Protein AF-0000000066112929 (afdb_homodimer)

Nearest PDB structures (foldseek):
  3ndr-assembly1_D  TM=8.402E-01  e=4.846E-14  Mesorhizobium loti
  7e6o-assembly1_C  TM=7.624E-01  e=3.303E-15  Paracoccus denitrificans PD1222
  2nwq-assembly1_A  TM=8.790E-01  e=3.248E-13  Pseudomonas aeruginosa
  3wds-assembly1_B  TM=7.235E-01  e=6.061E-14  Agrobacterium tumefaciens
  6d9y-assembly1_A  TM=7.761E-01  e=2.177E-12  Paraburkholderia phymatum STM815

Solvent-accessible surface area (backbone atoms only — not comparable to full-atom values): 30956 Å² total; per-residue (Å²): 112,67,64,57,51,50,50,49,52,50,49,50,49,51,50,47,54,57,47,51,65,40,62,54,79,68,51,58,79,34,32,33,39,33,32,35,26,51,48,57,58,31,29,51,36,51,48,53,43,42,73,70,45,23,30,31,41,36,22,7,70,42,70,66,30,36,52,56,48,49,73,73,44,58,87,54,45,44,68,45,68,38,46,57,72,35,68,68,34,40,52,51,44,44,51,54,48,49,68,71,40,52,92,59,18,30,30,28,39,35,45,50,46,66,62,40,64,46,56,43,63,52,82,55,53,54,60,63,51,29,48,56,26,27,36,38,41,27,53,12,44,49,42,51,46,58,66,41,42,68,36,20,48,65,38,37,18,29,38,37,40,59,48,24,45,38,33,67,42,36,86,50,26,45,15,38,24,25,18,20,19,24,39,47,28,49,46,52,22,46,25,64,63,36,43,37,48,53,24,45,42,27,38,37,20,36,42,65,46,63,34,81,64,46,32,18,66,63,51,32,52,47,35,50,52,36,59,72,69,40,53,72,65,56,49,58,42,31,28,68,65,32,54,52,51,50,41,50,53,34,57,46,36,50,78,71,24,41,77,67,56,56,56,47,32,50,50,53,47,40,49,68,38,26,71,53,49,61,60,65,41,60,19,46,69,57,15,54,70,46,48,51,58,48,57,71,46,58,66,71,59,50,48,51,57,50,59,72,73,47,83,64,42,63,60,45,110,113,68,64,57,51,50,49,50,53,49,48,50,49,49,49,47,53,56,47,50,64,38,61,54,78,68,50,58,79,34,32,34,40,33,32,35,27,53,48,55,57,32,30,52,37,50,48,53,42,40,74,69,46,24,29,31,42,36,22,8,72,41,70,66,29,35,51,56,47,49,73,72,46,59,89,55,42,44,69,46,68,39,46,56,71,35,69,69,36,40,53,51,44,45,52,55,50,50,67,71,39,53,90,59,20,32,30,26,39,34,44,50,45,64,60,40,64,47,57,42,63,53,81,57,54,55,58,63,51,28,49,57,25,28,35,39,39,27,53,12,43,49,41,52,48,59,67,41,42,69,36,21,47,66,37,37,17,29,38,36,39,58,48,25,45,37,34,67,42,34,85,50,27,46,15,38,25,25,17,20,19,24,39,49,28,48,48,51,22,48,25,62,63,36,43,36,49,55,24,45,42,28,37,36,21,36,40,65,46,64,34,80,65,46,31,16,68,62,51,32,52,46,36,51,50,38,58,71,69,41,53,71,67,56,50,59,42,31,30,69,64,33,54,52,52,49,40,52,54,34,56,46,37,50,77,72,24,41,75,67,56,58,55,47,33,51,50,53,48,40,48,66,40,27,70,52,48,61,58,64,40,61,19,46,69,56,15,53,70,45,48,52,58,47,58,72,47,58,66,70,60,47,49,51,56,49,59,71,73,49,84,64,43,62,59,45,109

Organism: Rattus norvegicus (NCBI:txid10116)

GO terms:
  GO:0005789 endoplasmic reticulum membrane (C, IDA)
  GO:0031090 organelle membrane (C, IDA)
  GO:0004745 all-trans-retinol dehydrogenase (NAD+) activity (F, IDA)
  GO:0042572 retinol metabolic process (P, IDA)
  GO:0042573 retinoic acid metabolic process (P, IDA)
  GO:1904638 response to resveratrol (P, IEP)
  GO:0006702 androgen biosynthetic process (P, IDA)
  GO:1900054 positive regulation of retinoic acid biosynthetic process (P, IMP)

Radius of gyration: 24.98 Å; Cα contacts (8 Å, |Δi|>4): 1270; chains: 2; bounding box: 56×70×67 Å

Sequence (634 aa):
MWLYLLALVGLWNLLRLFRERKVVSHLQDKYVFITGCDSGFGNLLARQLDRRGMRVLAACLTEKGAEQLRSKTSDRLETVILDVTKTESIVAATQWVKERVGNTGLWGLVNNAGISGHLGPNEWMNKQNIASVLDVNLLGMIEVTLSTVPLVRKARGRVVNVASIAGRLSFCGGGYCISKYGVEAFSDSLRRELSYFGVKVAIVEPGFFRTDVTNGVTLSSNFQMLWDQTSSEVREVYGENYLASYLKMLNGLDQRCNKDLSLVTDCMEHALTSCHPRTRYSAGWDAKFFYLPMSYLPTFLVDALFYWTSPKPEKALMWLYLLALVGLWNLLRLFRERKVVSHLQDKYVFITGCDSGFGNLLARQLDRRGMRVLAACLTEKGAEQLRSKTSDRLETVILDVTKTESIVAATQWVKERVGNTGLWGLVNNAGISGHLGPNEWMNKQNIASVLDVNLLGMIEVTLSTVPLVRKARGRVVNVASIAGRLSFCGGGYCISKYGVEAFSDSLRRELSYFGVKVAIVEPGFFRTDVTNGVTLSSNFQMLWDQTSSEVREVYGENYLASYLKMLNGLDQRCNKDLSLVTDCMEHALTSCHPRTRYSAGWDAKFFYLPMSYLPTFLVDALFYWTSPKPEKAL

Structure (mmCIF, N/CA/C/O backbone):
data_AF-0000000066112929-model_v1
#
loop_
_entity.id
_entity.type
_entity.pdbx_description
1 polymer 'Retinol dehydrogenase 16'
#
loop_
_atom_site.group_PDB
_atom_site.id
_atom_site.type_symbol
_atom_site.label_atom_id
_atom_site.label_alt_id
_atom_site.label_comp_id
_atom_site.label_asym_id
_atom_site.label_entity_id
_atom_site.label_seq_id
_atom_site.pdbx_PDB_ins_code
_atom_site.Cartn_x
_atom_site.Cartn_y
_atom_site.Cartn_z
_atom_site.occupancy
_atom_site.B_iso_or_equiv
_atom_site.auth_seq_id
_atom_site.auth_comp_id
_atom_site.auth_asym_id
_atom_site.auth_atom_id
_atom_site.pdbx_PDB_model_num
ATOM 1 N N . MET A 1 1 ? 5.781 -9.094 41.281 1 74 1 MET A N 1
ATOM 2 C CA . MET A 1 1 ? 6.355 -8.773 40 1 74 1 MET A CA 1
ATOM 3 C C . MET A 1 1 ? 5.293 -8.203 39.062 1 74 1 MET A C 1
ATOM 5 O O . MET A 1 1 ? 5.488 -7.141 38.469 1 74 1 MET A O 1
ATOM 9 N N . TRP A 1 2 ? 4.09 -8.688 39.094 1 85.81 2 TRP A N 1
ATOM 10 C CA . TRP A 1 2 ? 3.023 -8.234 38.188 1 85.81 2 TRP A CA 1
ATOM 11 C C . TRP A 1 2 ? 2.453 -6.898 38.656 1 85.81 2 TRP A C 1
ATOM 13 O O . TRP A 1 2 ? 2.045 -6.07 37.844 1 85.81 2 TRP A O 1
ATOM 23 N N . LEU A 1 3 ? 2.518 -6.684 39.969 1 88.06 3 LEU A N 1
ATOM 24 C CA . LEU A 1 3 ? 1.999 -5.434 40.5 1 88.06 3 LEU A CA 1
ATOM 25 C C . LEU A 1 3 ? 2.875 -4.258 40.094 1 88.06 3 LEU A C 1
ATOM 27 O O . LEU A 1 3 ? 2.369 -3.164 39.812 1 88.06 3 LEU A O 1
ATOM 31 N N . TYR A 1 4 ? 4.125 -4.566 40.062 1 89.19 4 TYR A N 1
ATOM 32 C CA . TYR A 1 4 ? 5.051 -3.527 39.625 1 89.19 4 TYR A CA 1
ATOM 33 C C . TYR A 1 4 ? 4.832 -3.186 38.156 1 89.19 4 TYR A C 1
ATOM 35 O O . TYR A 1 4 ? 4.891 -2.016 37.75 1 89.19 4 TYR A O 1
ATOM 43 N N . LEU A 1 5 ? 4.613 -4.195 37.406 1 88.19 5 LEU A N 1
ATOM 44 C CA . LEU A 1 5 ? 4.344 -3.967 35.969 1 88.19 5 LEU A CA 1
ATOM 45 C C . LEU A 1 5 ? 3.055 -3.176 35.781 1 88.19 5 LEU A C 1
ATOM 47 O O . LEU A 1 5 ? 2.994 -2.264 34.969 1 88.19 5 LEU A O 1
ATOM 51 N N . LEU A 1 6 ? 2.123 -3.529 36.531 1 89.38 6 LEU A N 1
ATOM 52 C CA . LEU A 1 6 ? 0.849 -2.822 36.469 1 89.38 6 LEU A CA 1
ATOM 53 C C . LEU A 1 6 ? 1.013 -1.362 36.875 1 89.38 6 LEU A C 1
ATOM 55 O O . LEU A 1 6 ? 0.419 -0.47 36.281 1 89.38 6 LEU A O 1
ATOM 59 N N . ALA A 1 7 ? 1.719 -1.182 37.906 1 89.44 7 ALA A N 1
ATOM 60 C CA . ALA A 1 7 ? 1.983 0.18 38.375 1 89.44 7 ALA A CA 1
ATOM 61 C C . ALA A 1 7 ? 2.744 0.976 37.312 1 89.44 7 ALA A C 1
ATOM 63 O O . ALA A 1 7 ? 2.451 2.15 37.094 1 89.44 7 ALA A O 1
ATOM 64 N N . LEU A 1 8 ? 3.676 0.365 36.75 1 89.75 8 LEU A N 1
ATOM 65 C CA . LEU A 1 8 ? 4.461 1.019 35.719 1 89.75 8 LEU A CA 1
ATOM 66 C C . LEU A 1 8 ? 3.584 1.372 34.5 1 89.75 8 LEU A C 1
ATOM 68 O O . LEU A 1 8 ? 3.705 2.463 33.938 1 89.75 8 LEU A O 1
ATOM 72 N N . VAL A 1 9 ? 2.766 0.5 34.094 1 87.44 9 VAL A N 1
ATOM 73 C CA . VAL A 1 9 ? 1.84 0.748 33 1 87.44 9 VAL A CA 1
ATOM 74 C C . VAL A 1 9 ? 0.884 1.879 33.375 1 87.44 9 VAL A C 1
ATOM 76 O O . VAL A 1 9 ? 0.592 2.75 32.531 1 87.44 9 VAL A O 1
ATOM 79 N N . GLY A 1 10 ? 0.436 1.793 34.531 1 87.75 10 GLY A N 1
ATOM 80 C CA . GLY A 1 10 ? -0.429 2.857 35.031 1 87.75 10 GLY A CA 1
ATOM 81 C C . GLY A 1 10 ? 0.238 4.219 35.031 1 87.75 10 GLY A C 1
ATOM 82 O O . GLY A 1 10 ? -0.351 5.203 34.562 1 87.75 10 GLY A O 1
ATOM 83 N N . LEU A 1 11 ? 1.396 4.258 35.531 1 89.06 11 LEU A N 1
ATOM 84 C CA . LEU A 1 11 ? 2.154 5.504 35.562 1 89.06 11 LEU A CA 1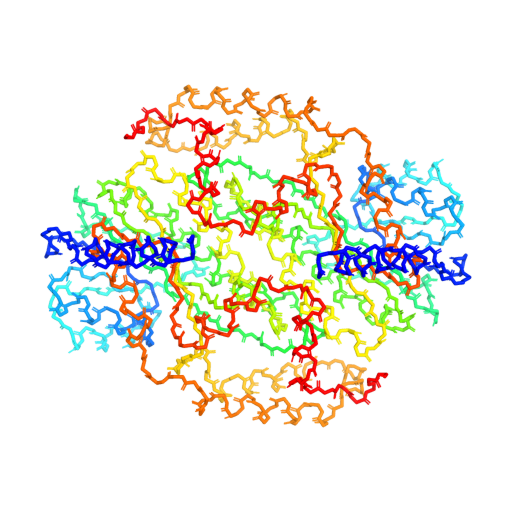
ATOM 85 C C . LEU A 1 11 ? 2.426 5.992 34.125 1 89.06 11 LEU A C 1
ATOM 87 O O . LEU A 1 11 ? 2.346 7.191 33.844 1 89.06 11 LEU A O 1
ATOM 91 N N . TRP A 1 12 ? 2.799 5.117 33.312 1 86.81 12 TRP A N 1
ATOM 92 C CA . TRP A 1 12 ? 3.027 5.457 31.922 1 86.81 12 TRP A CA 1
ATOM 93 C C . TRP A 1 12 ? 1.778 6.074 31.297 1 86.81 12 TRP A C 1
ATOM 95 O O . TRP A 1 12 ? 1.861 7.074 30.594 1 86.81 12 TRP A O 1
ATOM 105 N N . ASN A 1 13 ? 0.728 5.492 31.609 1 86.5 13 ASN A N 1
ATOM 106 C CA . ASN A 1 13 ? -0.529 6 31.062 1 86.5 13 ASN A CA 1
ATOM 107 C C . ASN A 1 13 ? -0.864 7.379 31.641 1 86.5 13 ASN A C 1
ATOM 109 O O . ASN A 1 13 ? -1.392 8.234 30.922 1 86.5 13 ASN A O 1
ATOM 113 N N . LEU A 1 14 ? -0.6 7.496 32.844 1 88 14 LEU A N 1
ATOM 114 C CA . LEU A 1 14 ? -0.843 8.789 33.469 1 88 14 LEU A CA 1
ATOM 115 C C . LEU A 1 14 ? 0.072 9.859 32.875 1 88 14 LEU A C 1
ATOM 117 O O . LEU A 1 14 ? -0.366 10.984 32.625 1 88 14 LEU A O 1
ATOM 121 N N . LEU A 1 15 ? 1.239 9.508 32.719 1 88.75 15 LEU A N 1
ATOM 122 C CA . LEU A 1 15 ? 2.186 10.43 32.094 1 88.75 15 LEU A CA 1
ATOM 123 C C . LEU A 1 15 ? 1.766 10.766 30.672 1 88.75 15 LEU A C 1
ATOM 125 O O . LEU A 1 15 ? 1.847 11.922 30.25 1 88.75 15 LEU A O 1
ATOM 129 N N . ARG A 1 16 ? 1.414 9.812 30.031 1 87.44 16 ARG A N 1
ATOM 130 C CA . ARG A 1 16 ? 0.95 10.016 28.656 1 87.44 16 ARG A CA 1
ATOM 131 C C . ARG A 1 16 ? -0.26 10.938 28.625 1 87.44 16 ARG A C 1
ATOM 133 O O . ARG A 1 16 ? -0.347 11.82 27.766 1 87.44 16 ARG A O 1
ATOM 140 N N . LEU A 1 17 ? -1.107 10.703 29.531 1 86.81 17 LEU A N 1
ATOM 141 C CA . LEU A 1 17 ? -2.305 11.539 29.594 1 86.81 17 LEU A CA 1
ATOM 142 C C . LEU A 1 17 ? -1.943 12.992 29.875 1 86.81 17 LEU A C 1
ATOM 144 O O . LEU A 1 17 ? -2.527 13.906 29.297 1 86.81 17 LEU A O 1
ATOM 148 N N . PHE A 1 18 ? -1.019 13.141 30.703 1 89.12 18 PHE A N 1
ATOM 149 C CA . PHE A 1 18 ? -0.581 14.484 31.047 1 89.12 18 PHE A CA 1
ATOM 150 C C . PHE A 1 18 ? 0.119 15.148 29.875 1 89.12 18 PHE A C 1
ATOM 152 O O . PHE A 1 18 ? -0.15 16.312 29.562 1 89.12 18 PHE A O 1
ATOM 159 N N . ARG A 1 19 ? 0.881 14.422 29.25 1 89.75 19 ARG A N 1
ATOM 160 C CA . ARG A 1 19 ? 1.64 14.945 28.109 1 89.75 19 ARG A CA 1
ATOM 161 C C . ARG A 1 19 ? 0.719 15.273 26.938 1 89.75 19 ARG A C 1
ATOM 163 O O . ARG A 1 19 ? 0.915 16.281 26.266 1 89.75 19 ARG A O 1
ATOM 170 N N . GLU A 1 20 ? -0.176 14.492 26.75 1 90.69 20 GLU A N 1
ATOM 171 C CA . GLU A 1 20 ? -1.065 14.625 25.609 1 90.69 20 GLU A CA 1
ATOM 172 C C . GLU A 1 20 ? -2.035 15.789 25.781 1 90.69 20 GLU A C 1
ATOM 174 O O . GLU A 1 20 ? -2.68 16.234 24.828 1 90.69 20 GLU A O 1
ATOM 179 N N . ARG A 1 21 ? -2.068 16.344 26.984 1 91.25 21 ARG A N 1
ATOM 180 C CA . ARG A 1 21 ? -2.984 17.453 27.266 1 91.25 21 ARG A CA 1
ATOM 181 C C . ARG A 1 21 ? -2.33 18.797 26.969 1 91.25 21 ARG A C 1
ATOM 183 O O . ARG A 1 21 ? -3.014 19.812 26.891 1 91.25 21 ARG A O 1
ATOM 190 N N . LYS A 1 22 ? -1.048 18.781 26.859 1 94.69 22 LYS A N 1
ATOM 191 C CA . LYS A 1 22 ? -0.347 20.031 26.578 1 94.69 22 LYS A CA 1
ATOM 192 C C . LYS A 1 22 ? -0.593 20.484 25.141 1 94.69 22 LYS A C 1
ATOM 194 O O . LYS A 1 22 ? -0.429 19.703 24.203 1 94.69 22 LYS A O 1
ATOM 199 N N . VAL A 1 23 ? -0.984 21.75 24.984 1 96.19 23 VAL A N 1
ATOM 200 C CA . VAL A 1 23 ? -1.355 22.312 23.688 1 96.19 23 VAL A CA 1
ATOM 201 C C . VAL A 1 23 ? -0.318 23.344 23.25 1 96.19 23 VAL A C 1
ATOM 203 O O . VAL A 1 23 ? 0.204 24.094 24.078 1 96.19 23 VAL A O 1
ATOM 206 N N . VAL A 1 24 ? -0.069 23.406 22 1 96 24 VAL A N 1
ATOM 207 C CA . VAL A 1 24 ? 0.886 24.359 21.453 1 96 24 VAL A CA 1
ATOM 208 C C . VAL A 1 24 ? 0.358 25.781 21.641 1 96 24 VAL A C 1
ATOM 210 O O . VAL A 1 24 ? -0.855 26 21.688 1 96 24 VAL A O 1
ATOM 213 N N . SER A 1 25 ? 1.255 26.703 21.75 1 94.69 25 SER A N 1
ATOM 214 C CA . SER A 1 25 ? 0.891 28.094 21.984 1 94.69 25 SER A CA 1
ATOM 215 C C . SER A 1 25 ? 0.524 28.797 20.688 1 94.69 25 SER A C 1
ATOM 217 O O . SER A 1 25 ? 0.86 28.328 19.594 1 94.69 25 SER A O 1
ATOM 219 N N . HIS A 1 26 ? -0.213 29.891 20.75 1 95.5 26 HIS A N 1
ATOM 220 C CA . HIS A 1 26 ? -0.526 30.812 19.672 1 95.5 26 HIS A CA 1
ATOM 221 C C . HIS A 1 26 ? -1.236 30.109 18.516 1 95.5 26 HIS A C 1
ATOM 223 O O . HIS A 1 26 ? -0.836 30.25 17.359 1 95.5 26 HIS A O 1
ATOM 229 N N . LEU A 1 27 ? -2.193 29.328 18.844 1 95.5 27 LEU A N 1
ATOM 230 C CA . LEU A 1 27 ? -2.965 28.578 17.859 1 95.5 27 LEU A CA 1
ATOM 231 C C . LEU A 1 27 ? -3.617 29.531 16.859 1 95.5 27 LEU A C 1
ATOM 233 O O . LEU A 1 27 ? -3.797 29.172 15.688 1 95.5 27 LEU A O 1
ATOM 237 N N . GLN A 1 28 ? -3.914 30.719 17.297 1 95.19 28 GLN A N 1
ATOM 238 C CA . GLN A 1 28 ? -4.637 31.672 16.469 1 95.19 28 GLN A CA 1
ATOM 239 C C . GLN A 1 28 ? -3.775 32.156 15.297 1 95.19 28 GLN A C 1
ATOM 241 O O . GLN A 1 28 ? -4.297 32.656 14.297 1 95.19 28 GLN A O 1
ATOM 246 N N . ASP A 1 29 ? -2.473 31.969 15.406 1 95.56 29 ASP A N 1
ATOM 247 C CA . ASP A 1 29 ? -1.549 32.406 14.367 1 95.56 29 ASP A CA 1
ATOM 248 C C . ASP A 1 29 ? -1.182 31.25 13.43 1 95.56 29 ASP A C 1
ATOM 250 O O . ASP A 1 29 ? -0.437 31.453 12.469 1 95.56 29 ASP A O 1
ATOM 254 N N . LYS A 1 30 ? -1.728 30.109 13.664 1 97.38 30 LYS A N 1
ATOM 255 C CA . LYS A 1 30 ? -1.308 28.922 12.93 1 97.38 30 LYS A CA 1
ATOM 256 C C . LYS A 1 30 ? -2.293 28.578 11.812 1 97.38 30 LYS A C 1
ATOM 258 O O . LYS A 1 30 ? -3.502 28.516 12.047 1 97.38 30 LYS A O 1
ATOM 263 N N . TYR A 1 31 ? -1.758 28.375 10.594 1 98.75 31 TYR A N 1
ATOM 264 C CA . TYR A 1 31 ? -2.551 28.031 9.422 1 98.75 31 TYR A CA 1
ATOM 265 C C . TYR A 1 31 ? -2.621 26.516 9.234 1 98.75 31 TYR A C 1
ATOM 267 O O . TYR A 1 31 ? -1.609 25.828 9.359 1 98.75 31 TYR A O 1
ATOM 275 N N . VAL A 1 32 ? -3.803 26.047 8.984 1 98.94 32 VAL A N 1
ATOM 276 C CA . VAL A 1 32 ? -4.008 24.641 8.688 1 98.94 32 VAL A CA 1
ATOM 277 C C . VAL A 1 32 ? -4.688 24.484 7.324 1 98.94 32 VAL A C 1
ATOM 279 O O . VAL A 1 32 ? -5.734 25.094 7.078 1 98.94 32 VAL A O 1
ATOM 282 N N . PHE A 1 33 ? -4.059 23.719 6.41 1 99 33 PHE A N 1
ATOM 283 C CA . PHE A 1 33 ? -4.617 23.406 5.105 1 99 33 PHE A CA 1
ATOM 284 C C . PHE A 1 33 ? -5.25 22.016 5.113 1 99 33 PHE A C 1
ATOM 286 O O . PHE A 1 33 ? -4.605 21.031 5.488 1 99 33 PHE A O 1
ATOM 293 N N . ILE A 1 34 ? -6.523 21.938 4.766 1 98.94 34 ILE A N 1
ATOM 294 C CA . ILE A 1 34 ? -7.27 20.688 4.824 1 98.94 34 ILE A CA 1
ATOM 295 C C . ILE A 1 34 ? -7.848 20.375 3.447 1 98.94 34 ILE A C 1
ATOM 297 O O . ILE A 1 34 ? -8.516 21.203 2.836 1 98.94 34 ILE A O 1
ATOM 301 N N . THR A 1 35 ? -7.586 19.172 2.977 1 98.94 35 THR A N 1
ATOM 302 C CA . THR A 1 35 ? -8.203 18.75 1.725 1 98.94 35 THR A CA 1
ATOM 303 C C . THR A 1 35 ? -9.508 17.984 1.99 1 98.94 35 THR A C 1
ATOM 305 O O . THR A 1 35 ? -9.664 17.375 3.045 1 98.94 35 THR A O 1
ATOM 308 N N . GLY A 1 36 ? -10.414 18.031 1.001 1 98.62 36 GLY A N 1
ATOM 309 C CA . GLY A 1 36 ? -11.656 17.281 1.097 1 98.62 36 GLY A CA 1
ATOM 310 C C . GLY A 1 36 ? -12.617 17.828 2.133 1 98.62 36 GLY A C 1
ATOM 311 O O . GLY A 1 36 ? -13.094 17.094 3 1 98.62 36 GLY A O 1
ATOM 312 N N . CYS A 1 37 ? -12.977 19.109 2.023 1 98.81 37 CYS A N 1
ATOM 313 C CA . CYS A 1 37 ? -13.766 19.781 3.057 1 98.81 37 CYS A CA 1
ATOM 314 C C . CYS A 1 37 ? -15.227 19.922 2.627 1 98.81 37 CYS A C 1
ATOM 316 O O . CYS A 1 37 ? -16.016 20.594 3.289 1 98.81 37 CYS A O 1
ATOM 318 N N . ASP A 1 38 ? -15.625 19.25 1.538 1 98.25 38 ASP A N 1
ATOM 319 C CA . ASP A 1 38 ? -17.016 19.328 1.076 1 98.25 38 ASP A CA 1
ATOM 320 C C . ASP A 1 38 ? -17.969 18.75 2.113 1 98.25 38 ASP A C 1
ATOM 322 O O . ASP A 1 38 ? -19.078 19.266 2.295 1 98.25 38 ASP A O 1
ATOM 326 N N . SER A 1 39 ? -17.547 17.672 2.746 1 96.81 39 SER A N 1
ATOM 327 C CA . SER A 1 39 ? -18.375 16.922 3.684 1 96.81 39 SER A CA 1
ATOM 328 C C . SER A 1 39 ? -17.531 16.062 4.621 1 96.81 39 SER A C 1
ATOM 330 O O . SER A 1 39 ? -16.297 16.156 4.609 1 96.81 39 SER A O 1
ATOM 332 N N . GLY A 1 40 ? -18.203 15.469 5.5 1 97.62 40 GLY A N 1
ATOM 333 C CA . GLY A 1 40 ? -17.562 14.43 6.297 1 97.62 40 GLY A CA 1
ATOM 334 C C . GLY A 1 40 ? -16.547 14.969 7.285 1 97.62 40 GLY A C 1
ATOM 335 O O . GLY A 1 40 ? -16.797 15.969 7.957 1 97.62 40 GLY A O 1
ATOM 336 N N . PHE A 1 41 ? -15.461 14.211 7.426 1 98.75 41 PHE A N 1
ATOM 337 C CA . PHE A 1 41 ? -14.438 14.508 8.422 1 98.75 41 PHE A CA 1
ATOM 338 C C . PHE A 1 41 ? -13.82 15.883 8.164 1 98.75 41 PHE A C 1
ATOM 340 O O . PHE A 1 41 ? -13.664 16.672 9.094 1 98.75 41 PHE A O 1
ATOM 347 N N . GLY A 1 42 ? -13.453 16.125 6.875 1 98.81 42 GLY A N 1
ATOM 348 C CA . GLY A 1 42 ? -12.797 17.375 6.547 1 98.81 42 GLY A CA 1
ATOM 349 C C . GLY A 1 42 ? -13.648 18.594 6.859 1 98.81 42 GLY A C 1
ATOM 350 O O . GLY A 1 42 ? -13.148 19.578 7.398 1 98.81 42 GLY A O 1
ATOM 351 N N . ASN A 1 43 ? -14.875 18.5 6.492 1 98.81 43 ASN A N 1
ATOM 352 C CA . ASN A 1 43 ? -15.82 19.578 6.766 1 98.81 43 ASN A CA 1
ATOM 353 C C . ASN A 1 43 ? -15.945 19.844 8.258 1 98.81 43 ASN A C 1
ATOM 355 O O . ASN A 1 43 ? -15.828 20.984 8.703 1 98.81 43 ASN A O 1
ATOM 359 N N . LEU A 1 44 ? -16.141 18.797 9.008 1 98.81 44 LEU A N 1
ATOM 360 C CA . LEU A 1 44 ? -16.297 18.938 10.453 1 98.81 44 LEU A CA 1
ATOM 361 C C . LEU A 1 44 ? -15.016 19.453 11.086 1 98.81 44 LEU A C 1
ATOM 363 O O . LEU A 1 44 ? -15.062 20.312 11.969 1 98.81 44 LEU A O 1
ATOM 367 N N . LEU A 1 45 ? -13.875 18.953 10.656 1 98.94 45 LEU A N 1
ATOM 368 C CA . LEU A 1 45 ? -12.602 19.406 11.195 1 98.94 45 LEU A CA 1
ATOM 369 C C . LEU A 1 45 ? -12.398 20.906 10.938 1 98.94 45 LEU A C 1
ATOM 371 O O . LEU A 1 45 ? -11.945 21.641 11.812 1 98.94 45 LEU A O 1
ATOM 375 N N . ALA A 1 46 ? -12.703 21.297 9.719 1 98.94 46 ALA A N 1
ATOM 376 C CA . ALA A 1 46 ? -12.547 22.703 9.359 1 98.94 46 ALA A CA 1
ATOM 377 C C . ALA A 1 46 ? -13.352 23.594 10.297 1 98.94 46 ALA A C 1
ATOM 379 O O . ALA A 1 46 ? -12.828 24.594 10.805 1 98.94 46 ALA A O 1
ATOM 380 N N . ARG A 1 47 ? -14.516 23.25 10.547 1 98.81 47 ARG A N 1
ATOM 381 C CA . ARG A 1 47 ? -15.375 24.016 11.438 1 98.81 47 ARG A CA 1
ATOM 382 C C . ARG A 1 47 ? -14.852 23.984 12.875 1 98.81 47 ARG A C 1
ATOM 384 O O . ARG A 1 47 ? -14.891 24.984 13.578 1 98.81 47 ARG A O 1
ATOM 391 N N . GLN A 1 48 ? -14.422 22.812 13.273 1 98.5 48 GLN A N 1
ATOM 392 C CA . GLN A 1 48 ? -13.891 22.625 14.617 1 98.5 48 GLN A CA 1
ATOM 393 C C . GLN A 1 48 ? -12.68 23.516 14.867 1 98.5 48 GLN A C 1
ATOM 395 O O . GLN A 1 48 ? -12.594 24.172 15.898 1 98.5 48 GLN A O 1
ATOM 400 N N . LEU A 1 49 ? -11.766 23.562 13.938 1 98.75 49 LEU A N 1
ATOM 401 C CA . LEU A 1 49 ? -10.555 24.344 14.078 1 98.75 49 LEU A CA 1
ATOM 402 C C . LEU A 1 49 ? -10.867 25.844 13.992 1 98.75 49 LEU A C 1
ATOM 404 O O . LEU A 1 49 ? -10.234 26.656 14.672 1 98.75 49 LEU A O 1
ATOM 408 N N . ASP A 1 50 ? -11.828 26.141 13.141 1 98.62 50 ASP A N 1
ATOM 409 C CA . ASP A 1 50 ? -12.281 27.531 13.047 1 98.62 50 ASP A CA 1
ATOM 410 C C . ASP A 1 50 ? -12.82 28.031 14.383 1 98.62 50 ASP A C 1
ATOM 412 O O . ASP A 1 50 ? -12.516 29.141 14.812 1 98.62 50 ASP A O 1
ATOM 416 N N . ARG A 1 51 ? -13.555 27.188 15.016 1 97.44 51 ARG A N 1
ATOM 417 C CA . ARG A 1 51 ? -14.133 27.547 16.312 1 97.44 51 ARG A CA 1
ATOM 418 C C . ARG A 1 51 ? -13.047 27.719 17.359 1 97.44 51 ARG A C 1
ATOM 420 O O . ARG A 1 51 ? -13.211 28.484 18.312 1 97.44 51 ARG A O 1
ATOM 427 N N . ARG A 1 52 ? -11.953 27.062 17.172 1 95.94 52 ARG A N 1
ATOM 428 C CA . ARG A 1 52 ? -10.828 27.156 18.094 1 95.94 52 ARG A CA 1
ATOM 429 C C . ARG A 1 52 ? -10.016 28.422 17.828 1 95.94 52 ARG A C 1
ATOM 431 O O . ARG A 1 52 ? -9.07 28.719 18.562 1 95.94 52 ARG A O 1
ATOM 438 N N . GLY A 1 53 ? -10.367 29.109 16.75 1 96.5 53 GLY A N 1
ATOM 439 C CA . GLY A 1 53 ? -9.719 30.375 16.438 1 96.5 53 GLY A CA 1
ATOM 440 C C . GLY A 1 53 ? -8.539 30.234 15.5 1 96.5 53 GLY A C 1
ATOM 441 O O . GLY A 1 53 ? -7.801 31.188 15.266 1 96.5 53 GLY A O 1
ATOM 442 N N . MET A 1 54 ? -8.281 29.031 14.938 1 98 54 MET A N 1
ATOM 443 C CA . MET A 1 54 ? -7.172 28.812 14.016 1 98 54 MET A CA 1
ATOM 444 C C . MET A 1 54 ? -7.504 29.359 12.633 1 98 54 MET A C 1
ATOM 446 O O . MET A 1 54 ? -8.672 29.594 12.312 1 98 54 MET A O 1
ATOM 450 N N . ARG A 1 55 ? -6.496 29.609 11.859 1 98.44 55 ARG A N 1
ATOM 451 C CA . ARG A 1 55 ? -6.664 30.016 10.469 1 98.44 55 ARG A CA 1
ATOM 452 C C . ARG A 1 55 ? -6.746 28.797 9.555 1 98.44 55 ARG A C 1
ATOM 454 O O . ARG A 1 55 ? -5.742 28.125 9.305 1 98.44 55 ARG A O 1
ATOM 461 N N . VAL A 1 56 ? -7.926 28.609 9 1 98.88 56 VAL A N 1
ATOM 462 C CA . VAL A 1 56 ? -8.164 27.375 8.258 1 98.88 56 VAL A CA 1
ATOM 463 C C . VAL A 1 56 ? -8.219 27.672 6.762 1 98.88 56 VAL A C 1
ATOM 465 O O . VAL A 1 56 ? -8.969 28.562 6.328 1 98.88 56 VAL A O 1
ATOM 468 N N . LEU A 1 57 ? -7.41 27.031 6.012 1 98.94 57 LEU A N 1
ATOM 469 C CA . LEU A 1 57 ? -7.445 27.016 4.555 1 98.94 57 LEU A CA 1
ATOM 470 C C . LEU A 1 57 ? -8.07 25.719 4.043 1 98.94 57 LEU A C 1
ATOM 472 O O . LEU A 1 57 ? -7.402 24.688 3.965 1 98.94 57 LEU A O 1
ATOM 476 N N . ALA A 1 58 ? -9.352 25.797 3.674 1 98.94 58 ALA A N 1
ATOM 477 C CA . ALA A 1 58 ? -10.141 24.609 3.373 1 98.94 58 ALA A CA 1
ATOM 478 C C . ALA A 1 58 ? -10.242 24.391 1.867 1 98.94 58 ALA A C 1
ATOM 480 O O . ALA A 1 58 ? -10.727 25.266 1.138 1 98.94 58 ALA A O 1
ATOM 481 N N . ALA A 1 59 ? -9.805 23.266 1.414 1 98.94 59 ALA A N 1
ATOM 482 C CA . ALA A 1 59 ? -9.945 22.891 0.006 1 98.94 59 ALA A CA 1
ATOM 483 C C . ALA A 1 59 ? -11.18 22.031 -0.217 1 98.94 59 ALA A C 1
ATOM 485 O O . ALA A 1 59 ? -11.352 21 0.436 1 98.94 59 ALA A O 1
ATOM 486 N N . CYS A 1 60 ? -12.023 22.484 -1.122 1 98.81 60 CYS A N 1
ATOM 487 C CA . CYS A 1 60 ? -13.211 21.75 -1.539 1 98.81 60 CYS A CA 1
ATOM 488 C C . CYS A 1 60 ? -13.117 21.328 -3.004 1 98.81 60 CYS A C 1
ATOM 490 O O . CYS A 1 60 ? -12.422 21.984 -3.791 1 98.81 60 CYS A O 1
ATOM 492 N N . LEU A 1 61 ? -13.742 20.203 -3.271 1 98.5 61 LEU A N 1
ATOM 493 C CA . LEU A 1 61 ? -13.805 19.766 -4.66 1 98.5 61 LEU A CA 1
ATOM 494 C C . LEU A 1 61 ? -14.828 20.578 -5.445 1 98.5 61 LEU A C 1
ATOM 496 O O . LEU A 1 61 ? -14.633 20.844 -6.637 1 98.5 61 LEU A O 1
ATOM 500 N N . THR A 1 62 ? -15.914 21 -4.742 1 98.38 62 THR A N 1
ATOM 501 C CA . THR A 1 62 ? -17.016 21.672 -5.43 1 98.38 62 THR A CA 1
ATOM 502 C C . THR A 1 62 ? -17.188 23.094 -4.91 1 98.38 62 THR A C 1
ATOM 504 O O . THR A 1 62 ? -16.953 23.375 -3.732 1 98.38 62 THR A O 1
ATOM 507 N N . GLU A 1 63 ? -17.688 23.969 -5.789 1 98.44 63 GLU A N 1
ATOM 508 C CA . GLU A 1 63 ? -18 25.328 -5.395 1 98.44 63 GLU A CA 1
ATOM 509 C C . GLU A 1 63 ? -19.109 25.359 -4.363 1 98.44 63 GLU A C 1
ATOM 511 O O . GLU A 1 63 ? -19.078 26.172 -3.428 1 98.44 63 GLU A O 1
ATOM 516 N N . LYS A 1 64 ? -20.047 24.484 -4.559 1 98.44 64 LYS A N 1
ATOM 517 C CA . LYS A 1 64 ? -21.156 24.406 -3.623 1 98.44 64 LYS A CA 1
ATOM 518 C C . LYS A 1 64 ? -20.688 24.062 -2.217 1 98.44 64 LYS A C 1
ATOM 520 O O . LYS A 1 64 ? -21.109 24.688 -1.24 1 98.44 64 LYS A O 1
ATOM 525 N N . GLY A 1 65 ? -19.828 23.078 -2.123 1 98.38 65 GLY A N 1
ATOM 526 C CA . GLY A 1 65 ? -19.281 22.719 -0.83 1 98.38 65 GLY A CA 1
ATOM 527 C C . GLY A 1 65 ? -18.5 23.844 -0.173 1 98.38 65 GLY A C 1
ATOM 528 O O . GLY A 1 65 ? -18.641 24.078 1.029 1 98.38 65 GLY A O 1
ATOM 529 N N . ALA A 1 66 ? -17.75 24.547 -0.965 1 98.69 66 ALA A N 1
ATOM 530 C CA . ALA A 1 66 ? -16.953 25.672 -0.467 1 98.69 66 ALA A CA 1
ATOM 531 C C . ALA A 1 66 ? -17.844 26.781 0.073 1 98.69 66 ALA A C 1
ATOM 533 O O . ALA A 1 66 ? -17.609 27.312 1.155 1 98.69 66 ALA A O 1
ATOM 534 N N . GLU A 1 67 ? -18.844 27.094 -0.655 1 98.44 67 GLU A N 1
ATOM 535 C CA . GLU A 1 67 ? -19.766 28.156 -0.26 1 98.44 67 GLU A CA 1
ATOM 536 C C . GLU A 1 67 ? -20.5 27.797 1.034 1 98.44 67 GLU A C 1
ATOM 538 O O . GLU A 1 67 ? -20.625 28.625 1.93 1 98.44 67 GLU A O 1
ATOM 543 N N . GLN A 1 68 ? -20.938 26.578 1.064 1 98.44 68 GLN A N 1
ATOM 544 C CA . GLN A 1 68 ? -21.656 26.125 2.252 1 98.44 68 GLN A CA 1
ATOM 545 C C . GLN A 1 68 ? -20.75 26.172 3.484 1 98.44 68 GLN A C 1
ATOM 547 O O . GLN A 1 68 ? -21.203 26.547 4.57 1 98.44 68 GLN A O 1
ATOM 552 N N . LEU A 1 69 ? -19.547 25.766 3.285 1 98.69 69 LEU A N 1
ATOM 553 C CA . LEU A 1 69 ? -18.594 25.781 4.395 1 98.69 69 LEU A CA 1
ATOM 554 C C . LEU A 1 69 ? -18.312 27.203 4.859 1 98.69 69 LEU A C 1
ATOM 556 O O . LEU A 1 69 ? -18.297 27.469 6.062 1 98.69 69 LEU A O 1
ATOM 560 N N . ARG A 1 70 ? -18.125 28.109 3.975 1 98.19 70 ARG A N 1
ATOM 561 C CA . ARG A 1 70 ? -17.859 29.516 4.312 1 98.19 70 ARG A CA 1
ATOM 562 C C . ARG A 1 70 ? -19.031 30.125 5.074 1 98.19 70 ARG A C 1
ATOM 564 O O . ARG A 1 70 ? -18.828 30.938 5.973 1 98.19 70 ARG A O 1
ATOM 571 N N . SER A 1 71 ? -20.172 29.703 4.703 1 98 71 SER A N 1
ATOM 572 C CA . SER A 1 71 ? -21.359 30.281 5.32 1 98 71 SER A CA 1
ATOM 573 C C . SER A 1 71 ? -21.516 29.812 6.766 1 98 71 SER A C 1
ATOM 575 O O . SER A 1 71 ? -22.234 30.438 7.547 1 98 71 SER A O 1
ATOM 577 N N . LYS A 1 72 ? -20.797 28.812 7.109 1 97.88 72 LYS A N 1
ATOM 578 C CA . LYS A 1 72 ? -20.969 28.219 8.438 1 97.88 72 LYS A CA 1
ATOM 579 C C . LYS A 1 72 ? -19.766 28.547 9.328 1 97.88 72 LYS A C 1
ATOM 581 O O . LYS A 1 72 ? -19.672 28.031 10.453 1 97.88 72 LYS A O 1
ATOM 586 N N . THR A 1 73 ? -18.859 29.312 8.781 1 98.38 73 THR A N 1
ATOM 587 C CA . THR A 1 73 ? -17.609 29.547 9.508 1 98.38 73 THR A CA 1
ATOM 588 C C . THR A 1 73 ? -17.266 31.031 9.523 1 98.38 73 THR A C 1
ATOM 590 O O . THR A 1 73 ? -17.953 31.844 8.883 1 98.38 73 THR A O 1
ATOM 593 N N . SER A 1 74 ? -16.312 31.391 10.352 1 97.94 74 SER A N 1
ATOM 594 C CA . SER A 1 74 ? -15.891 32.781 10.469 1 97.94 74 SER A CA 1
ATOM 595 C C . SER A 1 74 ? -15.047 33.188 9.273 1 97.94 74 SER A C 1
ATOM 597 O O . SER A 1 74 ? -14.781 32.406 8.375 1 97.94 74 SER A O 1
ATOM 599 N N . ASP A 1 75 ? -14.555 34.469 9.297 1 96.19 75 ASP A N 1
ATOM 600 C CA . ASP A 1 75 ? -13.734 35.031 8.219 1 96.19 75 ASP A CA 1
ATOM 601 C C . ASP A 1 75 ? -12.312 34.469 8.266 1 96.19 75 ASP A C 1
ATOM 603 O O . ASP A 1 75 ? -11.547 34.625 7.312 1 96.19 75 ASP A O 1
ATOM 607 N N . ARG A 1 76 ? -12.008 33.781 9.305 1 96.81 76 ARG A N 1
ATOM 608 C CA . ARG A 1 76 ? -10.68 33.188 9.43 1 96.81 76 ARG A CA 1
ATOM 609 C C . ARG A 1 76 ? -10.539 31.953 8.539 1 96.81 76 ARG A C 1
ATOM 611 O O . ARG A 1 76 ? -9.422 31.5 8.266 1 96.81 76 ARG A O 1
ATOM 618 N N . LEU A 1 77 ? -11.648 31.422 8.156 1 98.69 77 LEU A N 1
ATOM 619 C CA . LEU A 1 77 ? -11.617 30.266 7.258 1 98.69 77 LEU A CA 1
ATOM 620 C C . LEU A 1 77 ? -11.766 30.719 5.805 1 98.69 77 LEU A C 1
ATOM 622 O O . LEU A 1 77 ? -12.68 31.469 5.477 1 98.69 77 LEU A O 1
ATOM 626 N N . GLU A 1 78 ? -10.852 30.359 4.996 1 98.75 78 GLU A N 1
ATOM 627 C CA . GLU A 1 78 ? -10.883 30.609 3.557 1 98.75 78 GLU A CA 1
ATOM 628 C C . GLU A 1 78 ? -10.945 29.312 2.768 1 98.75 78 GLU A C 1
ATOM 630 O O . GLU A 1 78 ? -10.438 28.281 3.219 1 98.75 78 GLU A O 1
ATOM 635 N N . THR A 1 79 ? -11.586 29.391 1.617 1 98.81 79 THR A N 1
ATOM 636 C CA . THR A 1 79 ? -11.758 28.172 0.836 1 98.81 79 THR A CA 1
ATOM 637 C C . THR A 1 79 ? -11.055 28.297 -0.513 1 98.81 79 THR A C 1
ATOM 639 O O . THR A 1 79 ? -10.852 29.406 -1.02 1 98.81 79 THR A O 1
ATOM 642 N N . VAL A 1 80 ? -10.648 27.188 -1.079 1 98.88 80 VAL A N 1
ATOM 643 C CA . VAL A 1 80 ? -10.094 27.062 -2.424 1 98.88 80 VAL A CA 1
ATOM 644 C C . VAL A 1 80 ? -10.609 25.781 -3.082 1 98.88 80 VAL A C 1
ATOM 646 O O . VAL A 1 80 ? -10.938 24.812 -2.396 1 98.88 80 VAL A O 1
ATOM 649 N N . ILE A 1 81 ? -10.758 25.812 -4.391 1 98.88 81 ILE A N 1
ATOM 650 C CA . ILE A 1 81 ? -11.156 24.609 -5.125 1 98.88 81 ILE A CA 1
ATOM 651 C C . ILE A 1 81 ? -9.93 23.766 -5.453 1 98.88 81 ILE A C 1
ATOM 653 O O . ILE A 1 81 ? -8.938 24.297 -5.969 1 98.88 81 ILE A O 1
ATOM 657 N N . LEU A 1 82 ? -10.016 22.469 -5.152 1 98.94 82 LEU A N 1
ATOM 658 C CA . LEU A 1 82 ? -8.883 21.578 -5.367 1 98.94 82 LEU A CA 1
ATOM 659 C C . LEU A 1 82 ? -9.352 20.203 -5.832 1 98.94 82 LEU A C 1
ATOM 661 O O . LEU A 1 82 ? -10.164 19.562 -5.164 1 98.94 82 LEU A O 1
ATOM 665 N N . ASP A 1 83 ? -8.953 19.812 -6.988 1 98.88 83 ASP A N 1
ATOM 666 C CA . ASP A 1 83 ? -8.992 18.422 -7.445 1 98.88 83 ASP A CA 1
ATOM 667 C C . ASP A 1 83 ? -7.621 17.766 -7.305 1 98.88 83 ASP A C 1
ATOM 669 O O . ASP A 1 83 ? -6.707 18.047 -8.086 1 98.88 83 ASP A O 1
ATOM 673 N N . VAL A 1 84 ? -7.516 16.844 -6.371 1 98.81 84 VAL A N 1
ATOM 674 C CA . VAL A 1 84 ? -6.211 16.297 -6.016 1 98.81 84 VAL A CA 1
ATOM 675 C C . VAL A 1 84 ? -5.691 15.406 -7.145 1 98.81 84 VAL A C 1
ATOM 677 O O . VAL A 1 84 ? -4.523 15.016 -7.148 1 98.81 84 VAL A O 1
ATOM 680 N N . THR A 1 85 ? -6.539 15.031 -8.125 1 98.62 85 THR A N 1
ATOM 681 C CA . THR A 1 85 ? -6.098 14.18 -9.227 1 98.62 85 THR A CA 1
ATOM 682 C C . THR A 1 85 ? -5.484 15.023 -10.344 1 98.62 85 THR A C 1
ATOM 684 O O . THR A 1 85 ? -4.965 14.477 -11.32 1 98.62 85 THR A O 1
ATOM 687 N N . LYS A 1 86 ? -5.566 16.297 -10.195 1 98.81 86 LYS A N 1
ATOM 688 C CA . LYS A 1 86 ? -5.062 17.203 -11.234 1 98.81 86 LYS A CA 1
ATOM 689 C C . LYS A 1 86 ? -3.875 18.016 -10.734 1 98.81 86 LYS A C 1
ATOM 691 O O . LYS A 1 86 ? -4.031 18.891 -9.875 1 98.81 86 LYS A O 1
ATOM 696 N N . THR A 1 87 ? -2.744 17.812 -11.352 1 98.62 87 THR A N 1
ATOM 697 C CA . THR A 1 87 ? -1.515 18.484 -10.953 1 98.62 87 THR A CA 1
ATOM 698 C C . THR A 1 87 ? -1.675 20 -11.039 1 98.62 87 THR A C 1
ATOM 700 O O . THR A 1 87 ? -1.21 20.734 -10.164 1 98.62 87 THR A O 1
ATOM 703 N N . GLU A 1 88 ? -2.297 20.484 -12.055 1 98.62 88 GLU A N 1
ATOM 704 C CA . GLU A 1 88 ? -2.488 21.922 -12.219 1 98.62 88 GLU A CA 1
ATOM 705 C C . GLU A 1 88 ? -3.328 22.5 -11.078 1 98.62 88 GLU A C 1
ATOM 707 O O . GLU A 1 88 ? -3.078 23.609 -10.625 1 98.62 88 GLU A O 1
ATOM 712 N N . SER A 1 89 ? -4.344 21.75 -10.688 1 98.88 89 SER A N 1
ATOM 713 C CA . SER A 1 89 ? -5.164 22.156 -9.555 1 98.88 89 SER A CA 1
ATOM 714 C C . SER A 1 89 ? -4.348 22.219 -8.266 1 98.88 89 SER A C 1
ATOM 716 O O . SER A 1 89 ? -4.492 23.156 -7.477 1 98.88 89 SER A O 1
ATOM 718 N N . ILE A 1 90 ? -3.465 21.297 -8.086 1 98.88 90 ILE A N 1
ATOM 719 C CA . ILE A 1 90 ? -2.629 21.219 -6.891 1 98.88 90 ILE A CA 1
ATOM 720 C C . ILE A 1 90 ? -1.646 22.391 -6.875 1 98.88 90 ILE A C 1
ATOM 722 O O . ILE A 1 90 ? -1.451 23.031 -5.84 1 98.88 90 ILE A O 1
ATOM 726 N N . VAL A 1 91 ? -1.058 22.641 -7.988 1 98.5 91 VAL A N 1
ATOM 727 C CA . VAL A 1 91 ? -0.111 23.75 -8.102 1 98.5 91 VAL A CA 1
ATOM 728 C C . VAL A 1 91 ? -0.807 25.062 -7.746 1 98.5 91 VAL A C 1
ATOM 730 O O . VAL A 1 91 ? -0.278 25.859 -6.973 1 98.5 91 VAL A O 1
ATOM 733 N N . ALA A 1 92 ? -1.978 25.266 -8.266 1 98.81 92 ALA A N 1
ATOM 734 C CA . ALA A 1 92 ? -2.734 26.5 -8.008 1 98.81 92 ALA A CA 1
ATOM 735 C C . ALA A 1 92 ? -3.105 26.609 -6.535 1 98.81 92 ALA A C 1
ATOM 737 O O . ALA A 1 92 ? -2.975 27.688 -5.941 1 98.81 92 ALA A O 1
ATOM 738 N N . ALA A 1 93 ? -3.572 25.547 -5.988 1 98.88 93 ALA A N 1
ATOM 739 C CA . ALA A 1 93 ? -3.951 25.562 -4.578 1 98.88 93 ALA A CA 1
ATOM 740 C C . ALA A 1 93 ? -2.736 25.797 -3.684 1 98.88 93 ALA A C 1
ATOM 742 O O . ALA A 1 93 ? -2.83 26.5 -2.674 1 98.88 93 ALA A O 1
ATOM 743 N N . THR A 1 94 ? -1.634 25.188 -4.031 1 98.75 94 THR A N 1
ATOM 744 C CA . THR A 1 94 ? -0.413 25.344 -3.254 1 98.75 94 THR A CA 1
ATOM 745 C C . THR A 1 94 ? 0.058 26.797 -3.289 1 98.75 94 THR A C 1
ATOM 747 O O . THR A 1 94 ? 0.49 27.344 -2.27 1 98.75 94 THR A O 1
ATOM 750 N N . GLN A 1 95 ? -0.013 27.375 -4.449 1 98.69 95 GLN A N 1
ATOM 751 C CA . GLN A 1 95 ? 0.337 28.781 -4.566 1 98.69 95 GLN A CA 1
ATOM 752 C C . GLN A 1 95 ? -0.597 29.656 -3.73 1 98.69 95 GLN A C 1
ATOM 754 O O . GLN A 1 95 ? -0.153 30.594 -3.076 1 98.69 95 GLN A O 1
ATOM 759 N N . TRP A 1 96 ? -1.838 29.375 -3.803 1 98.88 96 TRP A N 1
ATOM 760 C CA . TRP A 1 96 ? -2.836 30.062 -3.002 1 98.88 96 TRP A CA 1
ATOM 761 C C . TRP A 1 96 ? -2.516 29.953 -1.515 1 98.88 96 TRP A C 1
ATOM 763 O O . TRP A 1 96 ? -2.584 30.953 -0.784 1 98.88 96 TRP A O 1
ATOM 773 N N . VAL A 1 97 ? -2.137 28.812 -1.033 1 98.94 97 VAL A N 1
ATOM 774 C CA . VAL A 1 97 ? -1.763 28.578 0.359 1 98.94 97 VAL A CA 1
ATOM 775 C C . VAL A 1 97 ? -0.518 29.391 0.701 1 98.94 97 VAL A C 1
ATOM 777 O O . VAL A 1 97 ? -0.463 30.047 1.748 1 98.94 97 VAL A O 1
ATOM 780 N N . LYS A 1 98 ? 0.45 29.344 -0.16 1 98.62 98 LYS A N 1
ATOM 781 C CA . LYS A 1 98 ? 1.701 30.078 0.047 1 98.62 98 LYS A CA 1
ATOM 782 C C . LYS A 1 98 ? 1.444 31.562 0.264 1 98.62 98 LYS A C 1
ATOM 784 O O . LYS A 1 98 ? 2.055 32.188 1.139 1 98.62 98 LYS A O 1
ATOM 789 N N . GLU A 1 99 ? 0.57 32.062 -0.481 1 98.56 99 GLU A N 1
ATOM 790 C CA . GLU A 1 99 ? 0.247 33.5 -0.396 1 98.56 99 GLU A CA 1
ATOM 791 C C . GLU A 1 99 ? -0.43 33.844 0.93 1 98.56 99 GLU A C 1
ATOM 793 O O . GLU A 1 99 ? -0.238 34.906 1.475 1 98.56 99 GLU A O 1
ATOM 798 N N . ARG A 1 100 ? -1.14 33 1.44 1 98.31 100 ARG A N 1
ATOM 799 C CA . ARG A 1 100 ? -1.879 33.25 2.674 1 98.31 100 ARG A CA 1
ATOM 800 C C . ARG A 1 100 ? -0.977 33.062 3.895 1 98.31 100 ARG A C 1
ATOM 802 O O . ARG A 1 100 ? -1.027 33.875 4.82 1 98.31 100 ARG A O 1
ATOM 809 N N . VAL A 1 101 ? -0.155 32.062 3.871 1 98.25 101 VAL A N 1
ATOM 810 C CA . VAL A 1 101 ? 0.603 31.734 5.078 1 98.25 101 VAL A CA 1
ATOM 811 C C . VAL A 1 101 ? 1.824 32.656 5.172 1 98.25 101 VAL A C 1
ATOM 813 O O . VAL A 1 101 ? 2.336 32.906 6.266 1 98.25 101 VAL A O 1
ATOM 816 N N . GLY A 1 102 ? 2.424 33.094 4.039 1 96.75 102 GLY A N 1
ATOM 817 C CA . GLY A 1 102 ? 3.566 34 4.02 1 96.75 102 GLY A CA 1
ATOM 818 C C . GLY A 1 102 ? 4.789 33.438 4.715 1 96.75 102 GLY A C 1
ATOM 819 O O . GLY A 1 102 ? 5.125 32.281 4.523 1 96.75 102 GLY A O 1
ATOM 820 N N . ASN A 1 103 ? 5.418 34.219 5.52 1 95.62 103 ASN A N 1
ATOM 821 C CA . ASN A 1 103 ? 6.684 33.875 6.141 1 95.62 103 ASN A CA 1
ATOM 822 C C . ASN A 1 103 ? 6.473 32.969 7.352 1 95.62 103 ASN A C 1
ATOM 824 O O . ASN A 1 103 ? 7.414 32.312 7.832 1 95.62 103 ASN A O 1
ATOM 828 N N . THR A 1 104 ? 5.254 32.875 7.789 1 96.44 104 THR A N 1
ATOM 829 C CA . THR A 1 104 ? 4.973 32.031 8.953 1 96.44 104 THR A CA 1
ATOM 830 C C . THR A 1 104 ? 5.02 30.562 8.578 1 96.44 104 THR A C 1
ATOM 832 O O . THR A 1 104 ? 5.355 29.719 9.414 1 96.44 104 THR A O 1
ATOM 835 N N . GLY A 1 105 ? 4.676 30.297 7.34 1 98.31 105 GLY A N 1
ATOM 836 C CA . GLY A 1 105 ? 4.625 28.906 6.898 1 98.31 105 GLY A CA 1
ATOM 837 C C . GLY A 1 105 ? 3.32 28.219 7.25 1 98.31 105 GLY A C 1
ATOM 838 O O . GLY A 1 105 ? 2.416 28.844 7.812 1 98.31 105 GLY A O 1
ATOM 839 N N . LEU A 1 106 ? 3.232 27 6.848 1 98.88 106 LEU A N 1
ATOM 840 C CA . LEU A 1 106 ? 2.039 26.188 7.066 1 98.88 106 LEU A CA 1
ATOM 841 C C . LEU A 1 106 ? 2.203 25.312 8.297 1 98.88 106 LEU A C 1
ATOM 843 O O . LEU A 1 106 ? 3.055 24.406 8.312 1 98.88 106 LEU A O 1
ATOM 847 N N . TRP A 1 107 ? 1.362 25.531 9.312 1 98.81 107 TRP A N 1
ATOM 848 C CA . TRP A 1 107 ? 1.468 24.781 10.547 1 98.81 107 TRP A CA 1
ATOM 849 C C . TRP A 1 107 ? 1.014 23.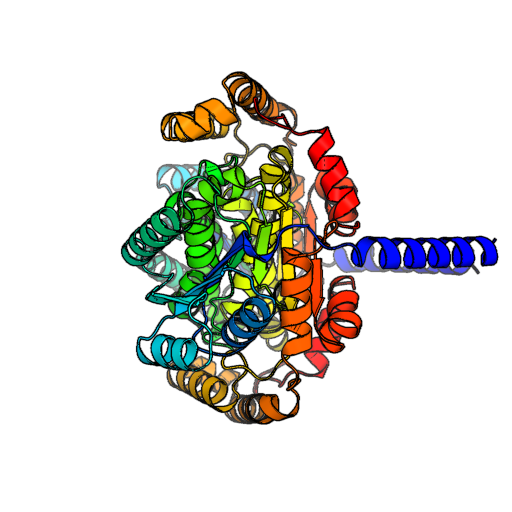328 10.344 1 98.81 107 TRP A C 1
ATOM 851 O O . TRP A 1 107 ? 1.654 22.391 10.828 1 98.81 107 TRP A O 1
ATOM 861 N N . GLY A 1 108 ? -0.105 23.219 9.664 1 98.88 108 GLY A N 1
ATOM 862 C CA . GLY A 1 108 ? -0.632 21.875 9.508 1 98.88 108 GLY A CA 1
ATOM 863 C C . GLY A 1 108 ? -1.183 21.609 8.125 1 98.88 108 GLY A C 1
ATOM 864 O O . GLY A 1 108 ? -1.834 22.469 7.531 1 98.88 108 GLY A O 1
ATOM 865 N N . LEU A 1 109 ? -0.881 20.469 7.574 1 98.94 109 LEU A N 1
ATOM 866 C CA . LEU A 1 109 ? -1.526 19.891 6.402 1 98.94 109 LEU A CA 1
ATOM 867 C C . LEU A 1 109 ? -2.336 18.656 6.781 1 98.94 109 LEU A C 1
ATOM 869 O O . LEU A 1 109 ? -1.811 17.719 7.41 1 98.94 109 LEU A O 1
ATOM 873 N N . VAL A 1 110 ? -3.605 18.672 6.516 1 99 110 VAL A N 1
ATOM 874 C CA . VAL A 1 110 ? -4.449 17.5 6.715 1 99 110 VAL A CA 1
ATOM 875 C C . VAL A 1 110 ? -4.906 16.953 5.363 1 99 110 VAL A C 1
ATOM 877 O O . VAL A 1 110 ? -5.734 17.562 4.688 1 99 110 VAL A O 1
ATOM 880 N N . ASN A 1 111 ? -4.328 15.844 5.012 1 98.94 111 ASN A N 1
ATOM 881 C CA . ASN A 1 111 ? -4.77 15.133 3.818 1 98.94 111 ASN A CA 1
ATOM 882 C C . ASN A 1 111 ? -5.977 14.242 4.113 1 98.94 111 ASN A C 1
ATOM 884 O O . ASN A 1 111 ? -5.82 13.094 4.539 1 98.94 111 ASN A O 1
ATOM 888 N N . ASN A 1 112 ? -7.121 14.773 3.777 1 98.81 112 ASN A N 1
ATOM 889 C CA . ASN A 1 112 ? -8.375 14.109 4.129 1 98.81 112 ASN A CA 1
ATOM 890 C C . ASN A 1 112 ? -9.148 13.68 2.887 1 98.81 112 ASN A C 1
ATOM 892 O O . ASN A 1 112 ? -10.008 12.805 2.959 1 98.81 112 ASN A O 1
ATOM 896 N N . ALA A 1 113 ? -8.852 14.305 1.736 1 98.75 113 ALA A N 1
ATOM 897 C CA . ALA A 1 113 ? -9.539 13.93 0.504 1 98.75 113 ALA A CA 1
ATOM 898 C C . ALA A 1 113 ? -9.398 12.43 0.231 1 98.75 113 ALA A C 1
ATOM 900 O O . ALA A 1 113 ? -8.297 11.883 0.325 1 98.75 113 ALA A O 1
ATOM 901 N N . GLY A 1 114 ? -10.484 11.781 -0.05 1 98.06 114 GLY A N 1
ATOM 902 C CA . GLY A 1 114 ? -10.461 10.352 -0.329 1 98.06 114 GLY A CA 1
ATOM 903 C C . GLY A 1 114 ? -11.797 9.812 -0.799 1 98.06 114 GLY A C 1
ATOM 904 O O . GLY A 1 114 ? -12.844 10.43 -0.561 1 98.06 114 GLY A O 1
ATOM 905 N N . ILE A 1 115 ? -11.742 8.68 -1.448 1 98.06 115 ILE A N 1
ATOM 906 C CA . ILE A 1 115 ? -12.945 8.016 -1.929 1 98.06 115 ILE A CA 1
ATOM 907 C C . ILE A 1 115 ? -12.844 6.512 -1.661 1 98.06 115 ILE A C 1
ATOM 909 O O . ILE A 1 115 ? -11.75 5.977 -1.496 1 98.06 115 ILE A O 1
ATOM 913 N N . SER A 1 116 ? -14 5.871 -1.621 1 96.94 116 SER A N 1
ATOM 914 C CA . SER A 1 116 ? -14.008 4.418 -1.488 1 96.94 116 SER A CA 1
ATOM 915 C C . SER A 1 116 ? -13.719 3.738 -2.822 1 96.94 116 SER A C 1
ATOM 917 O O . SER A 1 116 ? -13.031 2.719 -2.867 1 96.94 116 SER A O 1
ATOM 919 N N . GLY A 1 117 ? -14.242 4.359 -3.896 1 95.44 117 GLY A N 1
ATOM 920 C CA . GLY A 1 117 ? -14.164 3.729 -5.203 1 95.44 117 GLY A CA 1
ATOM 921 C C . GLY A 1 117 ? -15.008 2.469 -5.309 1 95.44 117 GLY A C 1
ATOM 922 O O . GLY A 1 117 ? -16.016 2.338 -4.629 1 95.44 117 GLY A O 1
ATOM 923 N N . HIS A 1 118 ? -14.633 1.666 -6.273 1 93.75 118 HIS A N 1
ATOM 924 C CA . HIS A 1 118 ? -15.328 0.398 -6.48 1 93.75 118 HIS A CA 1
ATOM 925 C C . HIS A 1 118 ? -14.867 -0.652 -5.477 1 93.75 118 HIS A C 1
ATOM 927 O O . HIS A 1 118 ? -13.672 -0.929 -5.363 1 93.75 118 HIS A O 1
ATOM 933 N N . LEU A 1 119 ? -15.836 -1.211 -4.797 1 94.69 119 LEU A N 1
ATOM 934 C CA . LEU A 1 119 ? -15.547 -2.271 -3.838 1 94.69 119 LEU A CA 1
ATOM 935 C C . LEU A 1 119 ? -16.203 -3.58 -4.262 1 94.69 119 LEU A C 1
ATOM 937 O O . LEU A 1 119 ? -17.328 -3.58 -4.77 1 94.69 119 LEU A O 1
ATOM 941 N N . GLY A 1 120 ? -15.641 -4.645 -4.062 1 95.06 120 GLY A N 1
ATOM 942 C CA . GLY A 1 120 ? -16.125 -5.965 -4.434 1 95.06 120 GLY A CA 1
ATOM 943 C C . GLY A 1 120 ? -15.008 -6.934 -4.773 1 95.06 120 GLY A C 1
ATOM 944 O O . GLY A 1 120 ? -13.828 -6.605 -4.629 1 95.06 120 GLY A O 1
ATOM 945 N N . PRO A 1 121 ? -15.344 -8.078 -5.203 1 97 121 PRO A N 1
ATOM 946 C CA . PRO A 1 121 ? -14.305 -9.047 -5.566 1 97 121 PRO A CA 1
ATOM 947 C C . PRO A 1 121 ? -13.328 -8.516 -6.609 1 97 121 PRO A C 1
ATOM 949 O O . PRO A 1 121 ? -13.742 -7.859 -7.57 1 97 121 PRO A O 1
ATOM 952 N N . ASN A 1 122 ? -12.07 -8.812 -6.445 1 97.75 122 ASN A N 1
ATOM 953 C CA . ASN A 1 122 ? -11.047 -8.336 -7.371 1 97.75 122 ASN A CA 1
ATOM 954 C C . ASN A 1 122 ? -11.32 -8.797 -8.797 1 97.75 122 ASN A C 1
ATOM 956 O O . ASN A 1 122 ? -11.086 -8.047 -9.75 1 97.75 122 ASN A O 1
ATOM 960 N N . GLU A 1 123 ? -11.867 -9.938 -8.898 1 95.94 123 GLU A N 1
ATOM 961 C CA . GLU A 1 123 ? -12.086 -10.531 -10.219 1 95.94 123 GLU A CA 1
ATOM 962 C C . GLU A 1 123 ? -13.109 -9.734 -11.016 1 95.94 123 GLU A C 1
ATOM 964 O O . GLU A 1 123 ? -13.227 -9.914 -12.234 1 95.94 123 GLU A O 1
ATOM 969 N N . TRP A 1 124 ? -13.906 -8.922 -10.297 1 97.12 124 TRP A N 1
ATOM 970 C CA . TRP A 1 124 ? -14.914 -8.109 -10.977 1 97.12 124 TRP A CA 1
ATOM 971 C C . TRP A 1 124 ? -14.305 -6.816 -11.508 1 97.12 124 TRP A C 1
ATOM 973 O O . TRP A 1 124 ? -14.93 -6.102 -12.297 1 97.12 124 TRP A O 1
ATOM 983 N N . MET A 1 125 ? -13.055 -6.531 -11.125 1 96.06 125 MET A N 1
ATOM 984 C CA . MET A 1 125 ? -12.445 -5.227 -11.375 1 96.06 125 MET A CA 1
ATOM 985 C C . MET A 1 125 ? -11.508 -5.281 -12.57 1 96.06 125 MET A C 1
ATOM 987 O O . MET A 1 125 ? -11.133 -6.363 -13.031 1 96.06 125 MET A O 1
ATOM 991 N N . ASN A 1 126 ? -11.328 -4.125 -13.094 1 95.75 126 ASN A N 1
ATOM 992 C CA . ASN A 1 126 ? -10.227 -3.938 -14.031 1 95.75 126 ASN A CA 1
ATOM 993 C C . ASN A 1 126 ? -9.195 -2.949 -13.492 1 95.75 126 ASN A C 1
ATOM 995 O O . ASN A 1 126 ? -9.375 -2.383 -12.414 1 95.75 126 ASN A O 1
ATOM 999 N N . LYS A 1 127 ? -8.148 -2.781 -14.203 1 97.25 127 LYS A N 1
ATOM 1000 C CA . LYS A 1 127 ? -7.039 -1.944 -13.766 1 97.25 127 LYS A CA 1
ATOM 1001 C C . LYS A 1 127 ? -7.508 -0.529 -13.438 1 97.25 127 LYS A C 1
ATOM 1003 O O . LYS A 1 127 ? -7.062 0.069 -12.453 1 97.25 127 LYS A O 1
ATOM 1008 N N . GLN A 1 128 ? -8.383 -0.011 -14.227 1 97.12 128 GLN A N 1
ATOM 1009 C CA . GLN A 1 128 ? -8.828 1.37 -14.07 1 97.12 128 GLN A CA 1
ATOM 1010 C C . GLN A 1 128 ? -9.641 1.547 -12.789 1 97.12 128 GLN A C 1
ATOM 1012 O O . GLN A 1 128 ? -9.578 2.602 -12.148 1 97.12 128 GLN A O 1
ATOM 1017 N N . ASN A 1 129 ? -10.445 0.556 -12.398 1 97.5 129 ASN A N 1
ATOM 1018 C CA . ASN A 1 129 ? -11.18 0.607 -11.141 1 97.5 129 ASN A CA 1
ATOM 1019 C C . ASN A 1 129 ? -10.25 0.809 -9.953 1 97.5 129 ASN A C 1
ATOM 1021 O O . ASN A 1 129 ? -10.57 1.552 -9.023 1 97.5 129 ASN A O 1
ATOM 1025 N N . ILE A 1 130 ? -9.094 0.183 -10.047 1 98.25 130 ILE A N 1
ATOM 1026 C CA . ILE A 1 130 ? -8.117 0.254 -8.969 1 98.25 130 ILE A CA 1
ATOM 1027 C C . ILE A 1 130 ? -7.336 1.563 -9.062 1 98.25 130 ILE A C 1
ATOM 1029 O O . ILE A 1 130 ? -7.211 2.291 -8.07 1 98.25 130 ILE A O 1
ATOM 1033 N N . ALA A 1 131 ? -6.91 1.884 -10.242 1 98.56 131 ALA A N 1
ATOM 1034 C CA . ALA A 1 131 ? -6.059 3.047 -10.469 1 98.56 131 ALA A CA 1
ATOM 1035 C C . ALA A 1 131 ? -6.773 4.34 -10.094 1 98.56 131 ALA A C 1
ATOM 1037 O O . ALA A 1 131 ? -6.152 5.273 -9.578 1 98.56 131 ALA A O 1
ATOM 1038 N N . SER A 1 132 ? -8.016 4.406 -10.336 1 98.19 132 SER A N 1
ATOM 1039 C CA . SER A 1 132 ? -8.758 5.637 -10.078 1 98.19 132 SER A CA 1
ATOM 1040 C C . SER A 1 132 ? -8.797 5.957 -8.586 1 98.19 132 SER A C 1
ATOM 1042 O O . SER A 1 132 ? -8.75 7.125 -8.195 1 98.19 132 SER A O 1
ATOM 1044 N N . VAL A 1 133 ? -8.883 4.977 -7.785 1 98.5 133 VAL A N 1
ATOM 1045 C CA . VAL A 1 133 ? -8.883 5.18 -6.34 1 98.5 133 VAL A CA 1
ATOM 1046 C C . VAL A 1 133 ? -7.488 5.594 -5.879 1 98.5 133 VAL A C 1
ATOM 1048 O O . VAL A 1 133 ? -7.348 6.48 -5.031 1 98.5 133 VAL A O 1
ATOM 1051 N N . LEU A 1 134 ? -6.477 4.953 -6.438 1 98.88 134 LEU A N 1
ATOM 1052 C CA . LEU A 1 134 ? -5.102 5.305 -6.098 1 98.88 134 LEU A CA 1
ATOM 1053 C C . LEU A 1 134 ? -4.801 6.754 -6.469 1 98.88 134 LEU A C 1
ATOM 1055 O O . LEU A 1 134 ? -4.043 7.434 -5.773 1 98.88 134 LEU A O 1
ATOM 1059 N N . ASP A 1 135 ? -5.383 7.191 -7.531 1 98.75 135 ASP A N 1
ATOM 1060 C CA . ASP A 1 135 ? -5.152 8.555 -8.008 1 98.75 135 ASP A CA 1
ATOM 1061 C C . ASP A 1 135 ? -5.609 9.578 -6.973 1 98.75 135 ASP A C 1
ATOM 1063 O O . ASP A 1 135 ? -4.957 10.609 -6.781 1 98.75 135 ASP A O 1
ATOM 1067 N N . VAL A 1 136 ? -6.66 9.297 -6.34 1 98.81 136 VAL A N 1
ATOM 1068 C CA . VAL A 1 136 ? -7.23 10.227 -5.375 1 98.81 136 VAL A CA 1
ATOM 1069 C C . VAL A 1 136 ? -6.59 10.008 -4.004 1 98.81 136 VAL A C 1
ATOM 1071 O O . VAL A 1 136 ? -5.957 10.914 -3.457 1 98.81 136 VAL A O 1
ATOM 1074 N N . ASN A 1 137 ? -6.695 8.766 -3.492 1 98.88 137 ASN A N 1
ATOM 1075 C CA . ASN A 1 137 ? -6.391 8.469 -2.098 1 98.88 137 ASN A CA 1
ATOM 1076 C C . ASN A 1 137 ? -4.887 8.484 -1.838 1 98.88 137 ASN A C 1
ATOM 1078 O O . ASN A 1 137 ? -4.449 8.656 -0.699 1 98.88 137 ASN A O 1
ATOM 1082 N N . LEU A 1 138 ? -4.141 8.25 -2.936 1 98.88 138 LEU A N 1
ATOM 1083 C CA . LEU A 1 138 ? -2.719 8.016 -2.697 1 98.88 138 LEU A CA 1
ATOM 1084 C C . LEU A 1 138 ? -1.868 9.016 -3.48 1 98.88 138 LEU A C 1
ATOM 1086 O O . LEU A 1 138 ? -1.258 9.906 -2.895 1 98.88 138 LEU A O 1
ATOM 1090 N N . LEU A 1 139 ? -1.899 8.945 -4.801 1 98.88 139 LEU A N 1
ATOM 1091 C CA . LEU A 1 139 ? -1.039 9.805 -5.609 1 98.88 139 LEU A CA 1
ATOM 1092 C C . LEU A 1 139 ? -1.403 11.273 -5.426 1 98.88 139 LEU A C 1
ATOM 1094 O O . LEU A 1 139 ? -0.522 12.133 -5.375 1 98.88 139 LEU A O 1
ATOM 1098 N N . GLY A 1 140 ? -2.709 11.555 -5.383 1 98.94 140 GLY A N 1
ATOM 1099 C CA . GLY A 1 140 ? -3.141 12.906 -5.09 1 98.94 140 GLY A CA 1
ATOM 1100 C C . GLY A 1 140 ? -2.654 13.414 -3.744 1 98.94 140 GLY A C 1
ATOM 1101 O O . GLY A 1 140 ? -2.121 14.516 -3.645 1 98.94 140 GLY A O 1
ATOM 1102 N N . MET A 1 141 ? -2.793 12.609 -2.738 1 98.88 141 MET A N 1
ATOM 1103 C CA . MET A 1 141 ? -2.334 12.938 -1.393 1 98.88 141 MET A CA 1
ATOM 1104 C C . MET A 1 141 ? -0.83 13.188 -1.377 1 98.88 141 MET A C 1
ATOM 1106 O O . MET A 1 141 ? -0.362 14.148 -0.757 1 98.88 141 MET A O 1
ATOM 1110 N N . ILE A 1 142 ? -0.086 12.344 -2.061 1 98.88 142 ILE A N 1
ATOM 1111 C CA . ILE A 1 142 ? 1.368 12.445 -2.098 1 98.88 142 ILE A CA 1
ATOM 1112 C C . ILE A 1 142 ? 1.772 13.758 -2.768 1 98.88 142 ILE A C 1
ATOM 1114 O O . ILE A 1 142 ? 2.631 14.484 -2.26 1 98.88 142 ILE A O 1
ATOM 1118 N N . GLU A 1 143 ? 1.134 14.023 -3.857 1 98.88 143 GLU A N 1
ATOM 1119 C CA . GLU A 1 143 ? 1.508 15.227 -4.594 1 98.88 143 GLU A CA 1
ATOM 1120 C C . GLU A 1 143 ? 1.171 16.484 -3.801 1 98.88 143 GLU A C 1
ATOM 1122 O O . GLU A 1 143 ? 1.954 17.438 -3.775 1 98.88 143 GLU A O 1
ATOM 1127 N N . VAL A 1 144 ? 0.032 16.531 -3.166 1 98.94 144 VAL A N 1
ATOM 1128 C CA . VAL A 1 144 ? -0.316 17.656 -2.305 1 98.94 144 VAL A CA 1
ATOM 1129 C C . VAL A 1 144 ? 0.724 17.797 -1.196 1 98.94 144 VAL A C 1
ATOM 1131 O O . VAL A 1 144 ? 1.199 18.906 -0.922 1 98.94 144 VAL A O 1
ATOM 1134 N N . THR A 1 145 ? 1.069 16.703 -0.575 1 98.88 145 THR A N 1
ATOM 1135 C CA . THR A 1 145 ? 2.021 16.703 0.53 1 98.88 145 THR A CA 1
ATOM 1136 C C . THR A 1 145 ? 3.369 17.25 0.08 1 98.88 145 THR A C 1
ATOM 1138 O O . THR A 1 145 ? 3.902 18.188 0.694 1 98.88 145 THR A O 1
ATOM 1141 N N . LEU A 1 146 ? 3.875 16.719 -1.017 1 98.12 146 LEU A N 1
ATOM 1142 C CA . LEU A 1 146 ? 5.203 17.109 -1.48 1 98.12 146 LEU A CA 1
ATOM 1143 C C . LEU A 1 146 ? 5.223 18.562 -1.932 1 98.12 146 LEU A C 1
ATOM 1145 O O . LEU A 1 146 ? 6.242 19.234 -1.793 1 98.12 146 LEU A O 1
ATOM 1149 N N . SER A 1 147 ? 4.082 19.031 -2.381 1 98.19 147 SER A N 1
ATOM 1150 C CA . SER A 1 147 ? 3.977 20.422 -2.826 1 98.19 147 SER A CA 1
ATOM 1151 C C . SER A 1 147 ? 3.951 21.375 -1.643 1 98.19 147 SER A C 1
ATOM 1153 O O . SER A 1 147 ? 4.312 22.547 -1.779 1 98.19 147 SER A O 1
ATOM 1155 N N . THR A 1 148 ? 3.562 20.922 -0.487 1 98.5 148 THR A N 1
ATOM 1156 C CA . THR A 1 148 ? 3.369 21.812 0.643 1 98.5 148 THR A CA 1
ATOM 1157 C C . THR A 1 148 ? 4.457 21.609 1.691 1 98.5 148 THR A C 1
ATOM 1159 O O . THR A 1 148 ? 4.598 22.422 2.613 1 98.5 148 THR A O 1
ATOM 1162 N N . VAL A 1 149 ? 5.266 20.625 1.563 1 97.81 149 VAL A N 1
ATOM 1163 C CA . VAL A 1 149 ? 6.258 20.234 2.559 1 97.81 149 VAL A CA 1
ATOM 1164 C C . VAL A 1 149 ? 7.188 21.406 2.846 1 97.81 149 VAL A C 1
ATOM 1166 O O . VAL A 1 149 ? 7.508 21.688 4.004 1 97.81 149 VAL A O 1
ATOM 1169 N N . PRO A 1 150 ? 7.664 22.203 1.794 1 96.88 150 PRO A N 1
ATOM 1170 C CA . PRO A 1 150 ? 8.531 23.344 2.113 1 96.88 150 PRO A CA 1
ATOM 1171 C C . PRO A 1 150 ? 7.859 24.359 3.051 1 96.88 150 PRO A C 1
ATOM 1173 O O . PRO A 1 150 ? 8.516 24.891 3.945 1 96.88 150 PRO A O 1
ATOM 1176 N N . LEU A 1 151 ? 6.586 24.562 2.926 1 98.38 151 LEU A N 1
ATOM 1177 C CA . LEU A 1 151 ? 5.848 25.484 3.787 1 98.38 151 LEU A CA 1
ATOM 1178 C C . LEU A 1 151 ? 5.695 24.906 5.191 1 98.38 151 LEU A C 1
ATOM 1180 O O . LEU A 1 151 ? 5.773 25.641 6.18 1 98.38 151 LEU A O 1
ATOM 1184 N N . VAL A 1 152 ? 5.492 23.609 5.27 1 98.69 152 VAL A N 1
ATOM 1185 C CA . VAL A 1 152 ? 5.328 22.938 6.555 1 98.69 152 VAL A CA 1
ATOM 1186 C C . VAL A 1 152 ? 6.652 22.938 7.312 1 98.69 152 VAL A C 1
ATOM 1188 O O . VAL A 1 152 ? 6.676 23.141 8.531 1 98.69 152 VAL A O 1
ATOM 1191 N N . ARG A 1 153 ? 7.73 22.672 6.605 1 96.94 153 ARG A N 1
ATOM 1192 C CA . ARG A 1 153 ? 9.055 22.703 7.223 1 96.94 153 ARG A CA 1
ATOM 1193 C C . ARG A 1 153 ? 9.359 24.094 7.797 1 96.94 153 ARG A C 1
ATOM 1195 O O . ARG A 1 153 ? 9.922 24.203 8.891 1 96.94 153 ARG A O 1
ATOM 1202 N N . LYS A 1 154 ? 8.961 25.078 7.055 1 96.31 154 LYS A N 1
ATOM 1203 C CA . LYS A 1 154 ? 9.188 26.453 7.492 1 96.31 154 LYS A CA 1
ATOM 1204 C C . LYS A 1 154 ? 8.539 26.719 8.852 1 96.31 154 LYS A C 1
ATOM 1206 O O . LYS A 1 154 ? 9.102 27.422 9.688 1 96.31 154 LYS A O 1
ATOM 1211 N N . ALA A 1 155 ? 7.445 26.125 9.086 1 97.94 155 ALA A N 1
ATOM 1212 C CA . ALA A 1 155 ? 6.695 26.328 10.32 1 97.94 155 ALA A CA 1
ATOM 1213 C C . ALA A 1 155 ? 7.031 25.266 11.352 1 97.94 155 ALA A C 1
ATOM 1215 O O . ALA A 1 155 ? 6.523 25.297 12.477 1 97.94 155 ALA A O 1
ATOM 1216 N N . ARG A 1 156 ? 7.871 24.281 10.945 1 97.69 156 ARG A N 1
ATOM 1217 C CA . ARG A 1 156 ? 8.086 23.109 11.789 1 97.69 156 ARG A CA 1
ATOM 1218 C C . ARG A 1 156 ? 6.758 22.516 12.242 1 97.69 156 ARG A C 1
ATOM 1220 O O . ARG A 1 156 ? 6.551 22.281 13.43 1 97.69 156 ARG A O 1
ATOM 1227 N N . GLY A 1 157 ? 5.922 22.281 11.234 1 98.56 157 GLY A N 1
ATOM 1228 C CA . GLY A 1 157 ? 4.516 22 11.477 1 98.56 157 GLY A CA 1
ATOM 1229 C C . GLY A 1 157 ? 4.203 20.516 11.516 1 98.56 157 GLY A C 1
ATOM 1230 O O . GLY A 1 157 ? 4.98 19.719 12.055 1 98.56 157 GLY A O 1
ATOM 1231 N N . ARG A 1 158 ? 2.928 20.219 11.031 1 98.62 158 ARG A N 1
ATOM 1232 C CA . ARG A 1 158 ? 2.355 18.875 11.125 1 98.62 158 ARG A CA 1
ATOM 1233 C C . ARG A 1 158 ? 1.799 18.438 9.773 1 98.62 158 ARG A C 1
ATOM 1235 O O . ARG A 1 158 ? 1.286 19.25 9.008 1 98.62 158 ARG A O 1
ATOM 1242 N N . VAL A 1 159 ? 1.989 17.188 9.516 1 98.94 159 VAL A N 1
ATOM 1243 C CA . VAL A 1 159 ? 1.244 16.531 8.438 1 98.94 159 VAL A CA 1
ATOM 1244 C C . VAL A 1 159 ? 0.351 15.445 9.023 1 98.94 159 VAL A C 1
ATOM 1246 O O . VAL A 1 159 ? 0.821 14.586 9.766 1 98.94 159 VAL A O 1
ATOM 1249 N N . VAL A 1 160 ? -0.929 15.516 8.773 1 98.94 160 VAL A N 1
ATOM 1250 C CA . VAL A 1 160 ? -1.891 14.508 9.195 1 98.94 160 VAL A CA 1
ATOM 1251 C C . VAL A 1 160 ? -2.486 13.812 7.977 1 98.94 160 VAL A C 1
ATOM 1253 O O . VAL A 1 160 ? -3.16 14.445 7.16 1 98.94 160 VAL A O 1
ATOM 1256 N N . ASN A 1 161 ? -2.195 12.562 7.801 1 98.94 161 ASN A N 1
ATOM 1257 C CA . ASN A 1 161 ? -2.742 11.766 6.707 1 98.94 161 ASN A CA 1
ATOM 1258 C C . ASN A 1 161 ? -3.861 10.844 7.191 1 98.94 161 ASN A C 1
ATOM 1260 O O . ASN A 1 161 ? -3.678 10.086 8.141 1 98.94 161 ASN A O 1
ATOM 1264 N N . VAL A 1 162 ? -4.988 10.938 6.516 1 98.88 162 VAL A N 1
ATOM 1265 C CA . VAL A 1 162 ? -6.125 10.102 6.883 1 98.88 162 VAL A CA 1
ATOM 1266 C C . VAL A 1 162 ? -6.039 8.766 6.148 1 98.88 162 VAL A C 1
ATOM 1268 O O . VAL A 1 162 ? -6.246 8.703 4.934 1 98.88 162 VAL A O 1
ATOM 1271 N N . ALA A 1 163 ? -5.758 7.777 6.883 1 98.62 163 ALA A N 1
ATOM 1272 C CA . ALA A 1 163 ? -5.762 6.41 6.371 1 98.62 163 ALA A CA 1
ATOM 1273 C C . ALA A 1 163 ? -7.086 5.711 6.676 1 98.62 163 ALA A C 1
ATOM 1275 O O . ALA A 1 163 ? -8.156 6.203 6.305 1 98.62 163 ALA A O 1
ATOM 1276 N N . SER A 1 164 ? -7.062 4.531 7.254 1 98.56 164 SER A N 1
ATOM 1277 C CA . SER A 1 164 ? -8.195 3.678 7.605 1 98.56 164 SER A CA 1
ATOM 1278 C C . SER A 1 164 ? -7.73 2.393 8.281 1 98.56 164 SER A C 1
ATOM 1280 O O . SER A 1 164 ? -6.547 2.051 8.227 1 98.56 164 SER A O 1
ATOM 1282 N N . ILE A 1 165 ? -8.625 1.733 8.969 1 98.12 165 ILE A N 1
ATOM 1283 C CA . ILE A 1 165 ? -8.344 0.364 9.391 1 98.12 165 ILE A CA 1
ATOM 1284 C C . ILE A 1 165 ? -8.016 -0.492 8.164 1 98.12 165 ILE A C 1
ATOM 1286 O O . ILE A 1 165 ? -7.297 -1.489 8.273 1 98.12 165 ILE A O 1
ATOM 1290 N N . ALA A 1 166 ? -8.484 -0.015 7.012 1 98.19 166 ALA A N 1
ATOM 1291 C CA . ALA A 1 166 ? -8.219 -0.702 5.75 1 98.19 166 ALA A CA 1
ATOM 1292 C C . ALA A 1 166 ? -6.758 -0.537 5.336 1 98.19 166 ALA A C 1
ATOM 1294 O O . ALA A 1 166 ? -6.305 -1.157 4.367 1 98.19 166 ALA A O 1
ATOM 1295 N N . GLY A 1 167 ? -5.992 0.274 6.012 1 98.31 167 GLY A N 1
ATOM 1296 C CA . GLY A 1 167 ? -4.559 0.389 5.797 1 98.31 167 GLY A CA 1
ATOM 1297 C C . GLY A 1 167 ? -3.758 -0.647 6.566 1 98.31 167 GLY A C 1
ATOM 1298 O O . GLY A 1 167 ? -2.543 -0.756 6.387 1 98.31 167 GLY A O 1
ATOM 1299 N N . ARG A 1 168 ? -4.496 -1.434 7.387 1 96.94 168 ARG A N 1
ATOM 1300 C CA . ARG A 1 168 ? -3.875 -2.49 8.18 1 96.94 168 ARG A CA 1
ATOM 1301 C C . ARG A 1 168 ? -4.344 -3.867 7.727 1 96.94 168 ARG A C 1
ATOM 1303 O O . ARG A 1 168 ? -3.586 -4.836 7.777 1 96.94 168 ARG A O 1
ATOM 1310 N N . LEU A 1 169 ? -5.617 -3.9 7.34 1 97.38 169 LEU A N 1
ATOM 1311 C CA . LEU A 1 169 ? -6.242 -5.148 6.906 1 97.38 169 LEU A CA 1
ATOM 1312 C C . LEU A 1 169 ? -6.977 -4.957 5.586 1 97.38 169 LEU A C 1
ATOM 1314 O O . LEU A 1 169 ? -7.797 -4.047 5.453 1 97.38 169 LEU A O 1
ATOM 1318 N N . SER A 1 170 ? -6.668 -5.801 4.699 1 97.12 170 SER A N 1
ATOM 1319 C CA . SER A 1 170 ? -7.375 -5.785 3.426 1 97.12 170 SER A CA 1
ATOM 1320 C C . SER A 1 170 ? -8.594 -6.703 3.461 1 97.12 170 SER A C 1
ATOM 1322 O O . SER A 1 170 ? -8.477 -7.91 3.227 1 97.12 170 SER A O 1
ATOM 1324 N N . PHE A 1 171 ? -9.781 -6.16 3.588 1 92.62 171 PHE A N 1
ATOM 1325 C CA . PHE A 1 171 ? -10.914 -7.043 3.838 1 92.62 171 PHE A CA 1
ATOM 1326 C C . PHE A 1 171 ? -11.844 -7.09 2.631 1 92.62 171 PHE A C 1
ATOM 1328 O O . PHE A 1 171 ? -12.82 -7.836 2.623 1 92.62 171 PHE A O 1
ATOM 1335 N N . CYS A 1 172 ? -11.555 -6.344 1.625 1 92.69 172 CYS A N 1
ATOM 1336 C CA . CYS A 1 172 ? -12.328 -6.434 0.394 1 92.69 172 CYS A CA 1
ATOM 1337 C C . CYS A 1 172 ? -11.469 -6.113 -0.82 1 92.69 172 CYS A C 1
ATOM 1339 O O . CYS A 1 172 ? -10.375 -5.559 -0.682 1 92.69 172 CYS A O 1
ATOM 1341 N N . GLY A 1 173 ? -11.938 -6.52 -1.928 1 95.62 173 GLY A N 1
ATOM 1342 C CA . GLY A 1 173 ? -11.25 -6.184 -3.162 1 95.62 173 GLY A CA 1
ATOM 1343 C C . GLY A 1 173 ? -11.469 -4.746 -3.598 1 95.62 173 GLY A C 1
ATOM 1344 O O . GLY A 1 173 ? -12.312 -4.043 -3.033 1 95.62 173 GLY A O 1
ATOM 1345 N N . GLY A 1 174 ? -10.68 -4.324 -4.609 1 96.56 174 GLY A N 1
ATOM 1346 C CA . GLY A 1 174 ? -10.711 -2.949 -5.082 1 96.56 174 GLY A CA 1
ATOM 1347 C C . GLY A 1 174 ? -9.484 -2.148 -4.68 1 96.56 174 GLY A C 1
ATOM 1348 O O . GLY A 1 174 ? -8.523 -2.703 -4.137 1 96.56 174 GLY A O 1
ATOM 1349 N N . GLY A 1 175 ? -9.555 -0.869 -4.969 1 98.19 175 GLY A N 1
ATOM 1350 C CA . GLY A 1 175 ? -8.375 -0.043 -4.789 1 98.19 175 GLY A CA 1
ATOM 1351 C C . GLY A 1 175 ? -8.305 0.608 -3.422 1 98.19 175 GLY A C 1
ATOM 1352 O O . GLY A 1 175 ? -7.273 1.171 -3.049 1 98.19 175 GLY A O 1
ATOM 1353 N N . TYR A 1 176 ? -9.367 0.498 -2.619 1 98.5 176 TYR A N 1
ATOM 1354 C CA . TYR A 1 176 ? -9.422 1.262 -1.379 1 98.5 176 TYR A CA 1
ATOM 1355 C C . TYR A 1 176 ? -8.383 0.77 -0.385 1 98.5 176 TYR A C 1
ATOM 1357 O O . TYR A 1 176 ? -7.551 1.549 0.089 1 98.5 176 TYR A O 1
ATOM 1365 N N . CYS A 1 177 ? -8.391 -0.563 -0.059 1 98.69 177 CYS A N 1
ATOM 1366 C CA . CYS A 1 177 ? -7.418 -1.096 0.884 1 98.69 177 CYS A CA 1
ATOM 1367 C C . CYS A 1 177 ? -5.996 -0.881 0.378 1 98.69 177 CYS A C 1
ATOM 1369 O O . CYS A 1 177 ? -5.113 -0.483 1.141 1 98.69 177 CYS A O 1
ATOM 1371 N N . ILE A 1 178 ? -5.809 -1.101 -0.909 1 98.88 178 ILE A N 1
ATOM 1372 C CA . ILE A 1 178 ? -4.5 -0.906 -1.529 1 98.88 178 ILE A CA 1
ATOM 1373 C C . ILE A 1 178 ? -4.039 0.534 -1.318 1 98.88 178 ILE A C 1
ATOM 1375 O O . ILE A 1 178 ? -2.895 0.774 -0.925 1 98.88 178 ILE A O 1
ATOM 1379 N N . SER A 1 179 ? -4.91 1.485 -1.56 1 98.88 179 SER A N 1
ATOM 1380 C CA . SER A 1 179 ? -4.57 2.896 -1.416 1 98.88 179 SER A CA 1
ATOM 1381 C C . SER A 1 179 ? -4.211 3.234 0.027 1 98.88 179 SER A C 1
ATOM 1383 O O . SER A 1 179 ? -3.256 3.973 0.278 1 98.88 179 SER A O 1
ATOM 1385 N N . LYS A 1 180 ? -4.98 2.711 0.946 1 98.88 180 LYS A N 1
ATOM 1386 C CA . LYS A 1 180 ? -4.758 3.061 2.346 1 98.88 180 LYS A CA 1
ATOM 1387 C C . LYS A 1 180 ? -3.508 2.375 2.891 1 98.88 180 LYS A C 1
ATOM 1389 O O . LYS A 1 180 ? -2.811 2.932 3.742 1 98.88 180 LYS A O 1
ATOM 1394 N N . TYR A 1 181 ? -3.152 1.193 2.367 1 98.88 181 TYR A N 1
ATOM 1395 C CA . TYR A 1 181 ? -1.835 0.628 2.637 1 98.88 181 TYR A CA 1
ATOM 1396 C C . TYR A 1 181 ? -0.732 1.557 2.145 1 98.88 181 TYR A C 1
ATOM 1398 O O . TYR A 1 181 ? 0.273 1.755 2.832 1 98.88 181 TYR A O 1
ATOM 1406 N N . GLY A 1 182 ? -0.944 2.08 0.981 1 98.88 182 GLY A N 1
ATOM 1407 C CA . GLY A 1 182 ? 0.014 3.037 0.449 1 98.88 182 GLY A CA 1
ATOM 1408 C C . GLY A 1 182 ? 0.176 4.266 1.321 1 98.88 182 GLY A C 1
ATOM 1409 O O . GLY A 1 182 ? 1.289 4.766 1.499 1 98.88 182 GLY A O 1
ATOM 1410 N N . VAL A 1 183 ? -0.915 4.75 1.859 1 98.94 183 VAL A N 1
ATOM 1411 C CA . VAL A 1 183 ? -0.892 5.91 2.742 1 98.94 183 VAL A CA 1
ATOM 1412 C C . VAL A 1 183 ? -0.043 5.605 3.975 1 98.94 183 VAL A C 1
ATOM 1414 O O . VAL A 1 183 ? 0.741 6.449 4.418 1 98.94 183 VAL A O 1
ATOM 1417 N N . GLU A 1 184 ? -0.181 4.414 4.516 1 98.81 184 GLU A N 1
ATOM 1418 C CA . GLU A 1 184 ? 0.616 4.012 5.668 1 98.81 184 GLU A CA 1
ATOM 1419 C C . GLU A 1 184 ? 2.107 4.035 5.344 1 98.81 184 GLU A C 1
ATOM 1421 O O . GLU A 1 184 ? 2.9 4.617 6.086 1 98.81 184 GLU A O 1
ATOM 1426 N N . ALA A 1 185 ? 2.422 3.398 4.23 1 98.75 185 ALA A N 1
ATOM 1427 C CA . ALA A 1 185 ? 3.822 3.289 3.834 1 98.75 185 ALA A CA 1
ATOM 1428 C C . ALA A 1 185 ? 4.438 4.668 3.609 1 98.75 185 ALA A C 1
ATOM 1430 O O . ALA A 1 185 ? 5.523 4.961 4.117 1 98.75 185 ALA A O 1
ATOM 1431 N N . PHE A 1 186 ? 3.732 5.508 2.932 1 98.88 186 PHE A N 1
ATOM 1432 C CA . PHE A 1 186 ? 4.203 6.855 2.629 1 98.88 186 PHE A CA 1
ATOM 1433 C C . PHE A 1 186 ? 4.387 7.664 3.906 1 98.88 186 PHE A C 1
ATOM 1435 O O . PHE A 1 186 ? 5.406 8.328 4.086 1 98.88 186 PHE A O 1
ATOM 1442 N N . SER A 1 187 ? 3.449 7.578 4.754 1 98.81 187 SER A N 1
ATOM 1443 C CA . SER A 1 187 ? 3.453 8.367 5.98 1 98.81 187 SER A CA 1
ATOM 1444 C C . SER A 1 187 ? 4.613 7.977 6.891 1 98.81 187 SER A C 1
ATOM 1446 O O . SER A 1 187 ? 5.246 8.836 7.504 1 98.81 187 SER A O 1
ATOM 1448 N N . ASP A 1 188 ? 4.922 6.691 6.98 1 98.5 188 ASP A N 1
ATOM 1449 C CA . ASP A 1 188 ? 5.992 6.219 7.855 1 98.5 188 ASP A CA 1
ATOM 1450 C C . ASP A 1 188 ? 7.352 6.742 7.395 1 98.5 188 ASP A C 1
ATOM 1452 O O . ASP A 1 188 ? 8.148 7.219 8.203 1 98.5 188 ASP A O 1
ATOM 1456 N N . SER A 1 189 ? 7.582 6.609 6.09 1 98 189 SER A N 1
ATOM 1457 C CA . SER A 1 189 ? 8.867 7.094 5.594 1 98 189 SER A CA 1
ATOM 1458 C C . SER A 1 189 ? 8.945 8.617 5.68 1 98 189 SER A C 1
ATOM 1460 O O . SER A 1 189 ? 9.984 9.164 6.051 1 98 189 SER A O 1
ATOM 1462 N N . LEU A 1 190 ? 7.863 9.258 5.391 1 98.56 190 LEU A N 1
ATOM 1463 C CA . LEU A 1 190 ? 7.82 10.719 5.461 1 98.56 190 LEU A CA 1
ATOM 1464 C C . LEU A 1 190 ? 8.102 11.203 6.879 1 98.56 190 LEU A C 1
ATOM 1466 O O . LEU A 1 190 ? 8.844 12.164 7.074 1 98.56 190 LEU A O 1
ATOM 1470 N N . ARG A 1 191 ? 7.496 10.562 7.848 1 98.44 191 ARG A N 1
ATOM 1471 C CA . ARG A 1 191 ? 7.648 10.914 9.258 1 98.44 191 ARG A CA 1
ATOM 1472 C C . ARG A 1 191 ? 9.117 10.906 9.664 1 98.44 191 ARG A C 1
ATOM 1474 O O . ARG A 1 191 ? 9.609 11.867 10.258 1 98.44 191 ARG A O 1
ATOM 1481 N N . ARG A 1 192 ? 9.766 9.867 9.344 1 97.5 192 ARG A N 1
ATOM 1482 C CA . ARG A 1 192 ? 11.172 9.734 9.734 1 97.5 192 ARG A CA 1
ATOM 1483 C C . ARG A 1 192 ? 12.031 10.789 9.047 1 97.5 192 ARG A C 1
ATOM 1485 O O . ARG A 1 192 ? 12.898 11.398 9.68 1 97.5 192 ARG A O 1
ATOM 1492 N N . GLU A 1 193 ? 11.734 11.031 7.809 1 97.12 193 GLU A N 1
ATOM 1493 C CA . GLU A 1 193 ? 12.516 11.984 7.027 1 97.12 193 GLU A CA 1
ATOM 1494 C C . GLU A 1 193 ? 12.32 13.406 7.543 1 97.12 193 GLU A C 1
ATOM 1496 O O . GLU A 1 193 ? 13.297 14.148 7.711 1 97.12 193 GLU A O 1
ATOM 1501 N N . LEU A 1 194 ? 11.117 13.781 7.844 1 97.56 194 LEU A N 1
ATOM 1502 C CA . LEU A 1 194 ? 10.812 15.172 8.18 1 97.56 194 LEU A CA 1
ATOM 1503 C C . LEU A 1 194 ? 11.07 15.438 9.656 1 97.56 194 LEU A C 1
ATOM 1505 O O . LEU A 1 194 ? 11.141 16.594 10.086 1 97.56 194 LEU A O 1
ATOM 1509 N N . SER A 1 195 ? 11.219 14.359 10.406 1 97.44 195 SER A N 1
ATOM 1510 C CA . SER A 1 195 ? 11.477 14.516 11.836 1 97.44 195 SER A CA 1
ATOM 1511 C C . SER A 1 195 ? 12.758 15.305 12.07 1 97.44 195 SER A C 1
ATOM 1513 O O . SER A 1 195 ? 12.875 16.016 13.07 1 97.44 195 SER A O 1
ATOM 1515 N N . TYR A 1 196 ? 13.672 15.234 11.141 1 97 196 TYR A N 1
ATOM 1516 C CA . TYR A 1 196 ?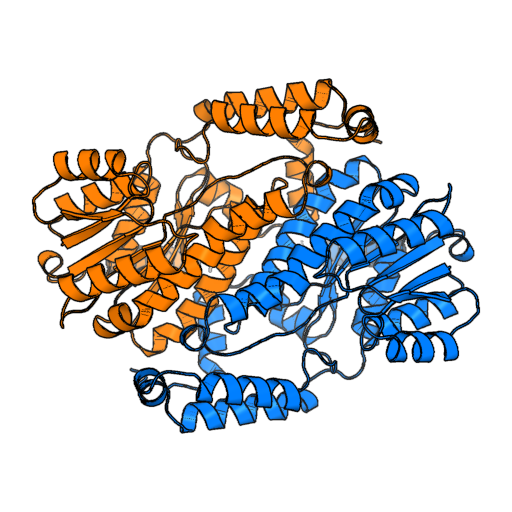 14.945 15.93 11.266 1 97 196 TYR A CA 1
ATOM 1517 C C . TYR A 1 196 ? 14.75 17.438 11.219 1 97 196 TYR A C 1
ATOM 1519 O O . TYR A 1 196 ? 15.633 18.203 11.617 1 97 196 TYR A O 1
ATOM 1527 N N . PHE A 1 197 ? 13.594 17.844 10.719 1 97.38 197 PHE A N 1
ATOM 1528 C CA . PHE A 1 197 ? 13.344 19.266 10.531 1 97.38 197 PHE A CA 1
ATOM 1529 C C . PHE A 1 197 ? 12.266 19.766 11.484 1 97.38 197 PHE A C 1
ATOM 1531 O O . PHE A 1 197 ? 11.672 20.828 11.266 1 97.38 197 PHE A O 1
ATOM 1538 N N . GLY A 1 198 ? 11.891 18.922 12.422 1 97.38 198 GLY A N 1
ATOM 1539 C CA . GLY A 1 198 ? 10.93 19.328 13.438 1 97.38 198 GLY A CA 1
ATOM 1540 C C . GLY A 1 198 ? 9.484 19.141 13 1 97.38 198 GLY A C 1
ATOM 1541 O O . GLY A 1 198 ? 8.562 19.594 13.68 1 97.38 198 GLY A O 1
ATOM 1542 N N . VAL A 1 199 ? 9.312 18.531 11.875 1 98.44 199 VAL A N 1
ATOM 1543 C CA . VAL A 1 199 ? 7.965 18.281 11.375 1 98.44 199 VAL A CA 1
ATOM 1544 C C . VAL A 1 199 ? 7.457 16.953 11.914 1 98.44 199 VAL A C 1
ATOM 1546 O O . VAL A 1 199 ? 8.188 15.961 11.93 1 98.44 199 VAL A O 1
ATOM 1549 N N . LYS A 1 200 ? 6.246 16.938 12.43 1 98.44 200 LYS A N 1
ATOM 1550 C CA . LYS A 1 200 ? 5.617 15.703 12.898 1 98.44 200 LYS A CA 1
ATOM 1551 C C . LYS A 1 200 ? 4.57 15.203 11.906 1 98.44 200 LYS A C 1
ATOM 1553 O O . LYS A 1 200 ? 3.832 16 11.32 1 98.44 200 LYS A O 1
ATOM 1558 N N . VAL A 1 201 ? 4.582 13.93 11.625 1 98.81 201 VAL A N 1
ATOM 1559 C CA . VAL A 1 201 ? 3.633 13.297 10.711 1 98.81 201 VAL A CA 1
ATOM 1560 C C . VAL A 1 201 ? 2.793 12.273 11.477 1 98.81 201 VAL A C 1
ATOM 1562 O O . VAL A 1 201 ? 3.332 11.398 12.156 1 98.81 201 VAL A O 1
ATOM 1565 N N . ALA A 1 202 ? 1.486 12.414 11.398 1 98.75 202 ALA A N 1
ATOM 1566 C CA . ALA A 1 202 ? 0.566 11.508 12.078 1 98.75 202 ALA A CA 1
ATOM 1567 C C . ALA A 1 202 ? -0.369 10.828 11.078 1 98.75 202 ALA A C 1
ATOM 1569 O O . ALA A 1 202 ? -0.709 11.406 10.047 1 98.75 202 ALA A O 1
ATOM 1570 N N . ILE A 1 203 ? -0.731 9.625 11.422 1 98.81 203 ILE A N 1
ATOM 1571 C CA . ILE A 1 203 ? -1.714 8.859 10.664 1 98.81 203 ILE A CA 1
ATOM 1572 C C . ILE A 1 203 ? -2.98 8.672 11.492 1 98.81 203 ILE A C 1
ATOM 1574 O O . ILE A 1 203 ? -2.91 8.375 12.688 1 98.81 203 ILE A O 1
ATOM 1578 N N . VAL A 1 204 ? -4.105 8.961 10.883 1 98.88 204 VAL A N 1
ATOM 1579 C CA . VAL A 1 204 ? -5.391 8.656 11.508 1 98.88 204 VAL A CA 1
ATOM 1580 C C . VAL A 1 204 ? -6.035 7.461 10.812 1 98.88 204 VAL A C 1
ATOM 1582 O O . VAL A 1 204 ? -6.195 7.453 9.594 1 98.88 204 VAL A O 1
ATOM 1585 N N . GLU A 1 205 ? -6.383 6.473 11.578 1 98.81 205 GLU A N 1
ATOM 1586 C CA . GLU A 1 205 ? -6.969 5.238 11.07 1 98.81 205 GLU A CA 1
ATOM 1587 C C . GLU A 1 205 ? -8.406 5.066 11.547 1 98.81 205 GLU A C 1
ATOM 1589 O O . GLU A 1 205 ? -8.664 4.32 12.5 1 98.81 205 GLU A O 1
ATOM 1594 N N . PRO A 1 206 ? -9.328 5.66 10.828 1 98.75 206 PRO A N 1
ATOM 1595 C CA . PRO A 1 206 ? -10.727 5.516 11.219 1 98.75 206 PRO A CA 1
ATOM 1596 C C . PRO A 1 206 ? -11.273 4.109 10.977 1 98.75 206 PRO A C 1
ATOM 1598 O O . PRO A 1 206 ? -10.867 3.443 10.023 1 98.75 206 PRO A O 1
ATOM 1601 N N . GLY A 1 207 ? -12.203 3.682 11.867 1 98.06 207 GLY A N 1
ATOM 1602 C CA . GLY A 1 207 ? -13.047 2.535 11.57 1 98.06 207 GLY A CA 1
ATOM 1603 C C . GLY A 1 207 ? -14.219 2.873 10.672 1 98.06 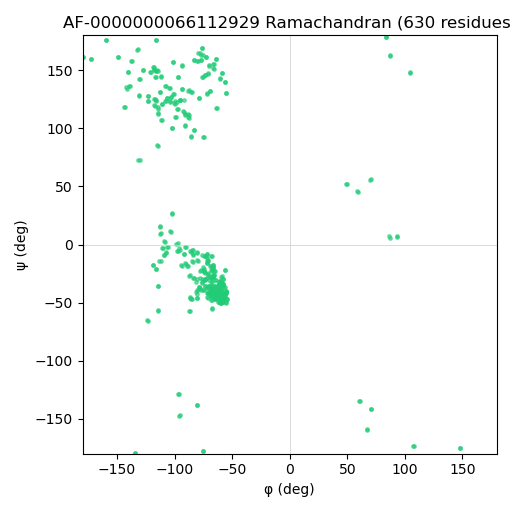207 GLY A C 1
ATOM 1604 O O . GLY A 1 207 ? -14.07 3.596 9.688 1 98.06 207 GLY A O 1
ATOM 1605 N N . PHE A 1 208 ? -15.383 2.326 10.977 1 97.25 208 PHE A N 1
ATOM 1606 C CA . PHE A 1 208 ? -16.562 2.582 10.172 1 97.25 208 PHE A CA 1
ATOM 1607 C C . PHE A 1 208 ? -17.344 3.773 10.719 1 97.25 208 PHE A C 1
ATOM 1609 O O . PHE A 1 208 ? -17.875 3.717 11.828 1 97.25 208 PHE A O 1
ATOM 1616 N N . PHE A 1 209 ? -17.375 4.828 9.906 1 98.25 209 PHE A N 1
ATOM 1617 C CA . PHE A 1 209 ? -18.125 6.035 10.25 1 98.25 209 PHE A CA 1
ATOM 1618 C C . PHE A 1 209 ? -19.062 6.434 9.125 1 98.25 209 PHE A C 1
ATOM 1620 O O . PHE A 1 209 ? -18.797 6.156 7.953 1 98.25 209 PHE A O 1
ATOM 1627 N N . ARG A 1 210 ? -20.188 7.078 9.484 1 96.25 210 ARG A N 1
ATOM 1628 C CA . ARG A 1 210 ? -21.188 7.477 8.5 1 96.25 210 ARG A CA 1
ATOM 1629 C C . ARG A 1 210 ? -20.719 8.688 7.703 1 96.25 210 ARG A C 1
ATOM 1631 O O . ARG A 1 210 ? -20.875 9.828 8.148 1 96.25 210 ARG A O 1
ATOM 1638 N N . THR A 1 211 ? -20.094 8.484 6.578 1 95.25 211 THR A N 1
ATOM 1639 C CA . THR A 1 211 ? -19.641 9.477 5.609 1 95.25 211 THR A CA 1
ATOM 1640 C C . THR A 1 211 ? -20 9.047 4.191 1 95.25 211 THR A C 1
ATOM 1642 O O . THR A 1 211 ? -20.594 7.988 3.988 1 95.25 211 THR A O 1
ATOM 1645 N N . ASP A 1 212 ? -19.625 9.859 3.221 1 92.81 212 ASP A N 1
ATOM 1646 C CA . ASP A 1 212 ? -19.875 9.5 1.827 1 92.81 212 ASP A CA 1
ATOM 1647 C C . ASP A 1 212 ? -19.062 8.266 1.429 1 92.81 212 ASP A C 1
ATOM 1649 O O . ASP A 1 212 ? -19.469 7.516 0.538 1 92.81 212 ASP A O 1
ATOM 1653 N N . VAL A 1 213 ? -17.969 8.023 2.062 1 92.31 213 VAL A N 1
ATOM 1654 C CA . VAL A 1 213 ? -17.094 6.898 1.764 1 92.31 213 VAL A CA 1
ATOM 1655 C C . VAL A 1 213 ? -17.781 5.586 2.117 1 92.31 213 VAL A C 1
ATOM 1657 O O . VAL A 1 213 ? -17.547 4.559 1.479 1 92.31 213 VAL A O 1
ATOM 1660 N N . THR A 1 214 ? -18.703 5.594 3.115 1 95 214 THR A N 1
ATOM 1661 C CA . THR A 1 214 ? -19.375 4.387 3.584 1 95 214 THR A CA 1
ATOM 1662 C C . THR A 1 214 ? -20.859 4.422 3.236 1 95 214 THR A C 1
ATOM 1664 O O . THR A 1 214 ? -21.672 3.723 3.857 1 95 214 THR A O 1
ATOM 1667 N N . ASN A 1 215 ? -21.234 5.297 2.355 1 95.38 215 ASN A N 1
ATOM 1668 C CA . ASN A 1 215 ? -22.641 5.414 1.967 1 95.38 215 ASN A CA 1
ATOM 1669 C C . ASN A 1 215 ? -23.141 4.137 1.298 1 95.38 215 ASN A C 1
ATOM 1671 O O . ASN A 1 215 ? -22.75 3.832 0.167 1 95.38 215 ASN A O 1
ATOM 1675 N N . GLY A 1 216 ? -24.109 3.508 1.923 1 95 216 GLY A N 1
ATOM 1676 C CA . GLY A 1 216 ? -24.562 2.203 1.478 1 95 216 GLY A CA 1
ATOM 1677 C C . GLY A 1 216 ? -25.234 2.238 0.112 1 95 216 GLY A C 1
ATOM 1678 O O . GLY A 1 216 ? -25.062 1.312 -0.684 1 95 216 GLY A O 1
ATOM 1679 N N . VAL A 1 217 ? -25.922 3.273 -0.146 1 94.56 217 VAL A N 1
ATOM 1680 C CA . VAL A 1 217 ? -26.641 3.398 -1.415 1 94.56 217 VAL A CA 1
ATOM 1681 C C . VAL A 1 217 ? -25.625 3.543 -2.557 1 94.56 217 VAL A C 1
ATOM 1683 O O . VAL A 1 217 ? -25.75 2.863 -3.58 1 94.56 217 VAL A O 1
ATOM 1686 N N . THR A 1 218 ? -24.672 4.402 -2.379 1 95.12 218 THR A N 1
ATOM 1687 C CA . THR A 1 218 ? -23.641 4.625 -3.395 1 95.12 218 THR A CA 1
ATOM 1688 C C . THR A 1 218 ? -22.812 3.363 -3.609 1 95.12 218 THR A C 1
ATOM 1690 O O . THR A 1 218 ? -22.531 2.988 -4.75 1 95.12 218 THR A O 1
ATOM 1693 N N . LEU A 1 219 ? -22.469 2.719 -2.547 1 96.19 219 LEU A N 1
ATOM 1694 C CA . LEU A 1 219 ? -21.656 1.508 -2.633 1 96.19 219 LEU A CA 1
ATOM 1695 C C . LEU A 1 219 ? -22.422 0.392 -3.336 1 96.19 219 LEU A C 1
ATOM 1697 O O . LEU A 1 219 ? -21.859 -0.338 -4.152 1 96.19 219 LEU A O 1
ATOM 1701 N N . SER A 1 220 ? -23.734 0.303 -3 1 96.75 220 SER A N 1
ATOM 1702 C CA . SER A 1 220 ? -24.562 -0.717 -3.629 1 96.75 220 SER A CA 1
ATOM 1703 C C . SER A 1 220 ? -24.719 -0.46 -5.125 1 96.75 220 SER A C 1
ATOM 1705 O O . SER A 1 220 ? -24.672 -1.395 -5.926 1 96.75 220 SER A O 1
ATOM 1707 N N . SER A 1 221 ? -24.922 0.744 -5.426 1 96.69 221 SER A N 1
ATOM 1708 C CA . SER A 1 221 ? -25.031 1.104 -6.836 1 96.69 221 SER A CA 1
ATOM 1709 C C . SER A 1 221 ? -23.75 0.774 -7.598 1 96.69 221 SER A C 1
ATOM 1711 O O . SER A 1 221 ? -23.812 0.25 -8.711 1 96.69 221 SER A O 1
ATOM 1713 N N . ASN A 1 222 ? -22.625 1.104 -7.047 1 95.88 222 ASN A N 1
ATOM 1714 C CA . ASN A 1 222 ? -21.328 0.79 -7.648 1 95.88 222 ASN A CA 1
ATOM 1715 C C . ASN A 1 222 ? -21.125 -0.716 -7.793 1 95.88 222 ASN A C 1
ATOM 1717 O O . ASN A 1 222 ? -20.609 -1.182 -8.805 1 95.88 222 ASN A O 1
ATOM 1721 N N . PHE A 1 223 ? -21.562 -1.433 -6.781 1 97.06 223 PHE A N 1
ATOM 1722 C CA . PHE A 1 223 ? -21.438 -2.885 -6.793 1 97.06 223 PHE A CA 1
ATOM 1723 C C . PHE A 1 223 ? -22.281 -3.494 -7.91 1 97.06 223 PHE A C 1
ATOM 1725 O O . PHE A 1 223 ? -21.828 -4.395 -8.617 1 97.06 223 PHE A O 1
ATOM 1732 N N . GLN A 1 224 ? -23.484 -2.977 -8.039 1 97.25 224 GLN A N 1
ATOM 1733 C CA . GLN A 1 224 ? -24.375 -3.432 -9.102 1 97.25 224 GLN A CA 1
ATOM 1734 C C . GLN A 1 224 ? -23.781 -3.131 -10.477 1 97.25 224 GLN A C 1
ATOM 1736 O O . GLN A 1 224 ? -23.859 -3.955 -11.391 1 97.25 224 GLN A O 1
ATOM 1741 N N . MET A 1 225 ? -23.234 -1.996 -10.547 1 96.56 225 MET A N 1
ATOM 1742 C CA . MET A 1 225 ? -22.609 -1.607 -11.812 1 96.56 225 MET A CA 1
ATOM 1743 C C . MET A 1 225 ? -21.469 -2.557 -12.172 1 96.56 225 MET A C 1
ATOM 1745 O O . MET A 1 225 ? -21.312 -2.945 -13.328 1 96.56 225 MET A O 1
ATOM 1749 N N . LEU A 1 226 ? -20.609 -2.936 -11.25 1 96.94 226 LEU A N 1
ATOM 1750 C CA . LEU A 1 226 ? -19.531 -3.889 -11.469 1 96.94 226 LEU A CA 1
ATOM 1751 C C . LEU A 1 226 ? -20.078 -5.227 -11.961 1 96.94 226 LEU A C 1
ATOM 1753 O O . LEU A 1 226 ? -19.562 -5.793 -12.93 1 96.94 226 LEU A O 1
ATOM 1757 N N . TRP A 1 227 ? -21.078 -5.645 -11.281 1 97.31 227 TRP A N 1
ATOM 1758 C CA . TRP A 1 227 ? -21.719 -6.91 -11.641 1 97.31 227 TRP A CA 1
ATOM 1759 C C . TRP A 1 227 ? -22.188 -6.891 -13.086 1 97.31 227 TRP A C 1
ATOM 1761 O O . TRP A 1 227 ? -21.953 -7.84 -13.836 1 97.31 227 TRP A O 1
ATOM 1771 N N . ASP A 1 228 ? -22.781 -5.805 -13.43 1 97.12 228 ASP A N 1
ATOM 1772 C CA . ASP A 1 228 ? -23.359 -5.688 -14.766 1 97.12 228 ASP A CA 1
ATOM 1773 C C . ASP A 1 228 ? -22.281 -5.691 -15.844 1 97.12 228 ASP A C 1
ATOM 1775 O O . ASP A 1 228 ? -22.547 -6.031 -17 1 97.12 228 ASP A O 1
ATOM 1779 N N . GLN A 1 229 ? -21.078 -5.371 -15.445 1 95.56 229 GLN A N 1
ATOM 1780 C CA . GLN A 1 229 ? -20 -5.258 -16.406 1 95.56 229 GLN A CA 1
ATOM 1781 C C . GLN A 1 229 ? -19.156 -6.539 -16.453 1 95.56 229 GLN A C 1
ATOM 1783 O O . GLN A 1 229 ? -18.281 -6.684 -17.297 1 95.56 229 GLN A O 1
ATOM 1788 N N . THR A 1 230 ? -19.453 -7.465 -15.57 1 95.19 230 THR A N 1
ATOM 1789 C CA . THR A 1 230 ? -18.656 -8.688 -15.516 1 95.19 230 THR A CA 1
ATOM 1790 C C . THR A 1 230 ? -19.016 -9.617 -16.672 1 95.19 230 THR A C 1
ATOM 1792 O O . THR A 1 230 ? -20.047 -9.453 -17.312 1 95.19 230 THR A O 1
ATOM 1795 N N . SER A 1 231 ? -18.172 -10.578 -16.953 1 93.62 231 SER A N 1
ATOM 1796 C CA . SER A 1 231 ? -18.406 -11.586 -17.984 1 93.62 231 SER A CA 1
ATOM 1797 C C . SER A 1 231 ? -19.469 -12.594 -17.531 1 93.62 231 SER A C 1
ATOM 1799 O O . SER A 1 231 ? -19.75 -12.711 -16.344 1 93.62 231 SER A O 1
ATOM 1801 N N . SER A 1 232 ? -20.047 -13.312 -18.469 1 95.19 232 SER A N 1
ATOM 1802 C CA . SER A 1 232 ? -21.016 -14.352 -18.188 1 95.19 232 SER A CA 1
ATOM 1803 C C . SER A 1 232 ? -20.406 -15.445 -17.297 1 95.19 232 SER A C 1
ATOM 1805 O O . SER A 1 232 ? -21.094 -16 -16.438 1 95.19 232 SER A O 1
ATOM 1807 N N . GLU A 1 233 ? -19.188 -15.672 -17.5 1 93.19 233 GLU A N 1
ATOM 1808 C CA . GLU A 1 233 ? -18.516 -16.688 -16.703 1 93.19 233 GLU A CA 1
ATOM 1809 C C . GLU A 1 233 ? -18.453 -16.297 -15.227 1 93.19 233 GLU A C 1
ATOM 1811 O O . GLU A 1 233 ? -18.734 -17.109 -14.352 1 93.19 233 GLU A O 1
ATOM 1816 N N . VAL A 1 234 ? -18.094 -15.109 -15 1 94.5 234 VAL A N 1
ATOM 1817 C CA . VAL A 1 234 ? -18 -14.609 -13.633 1 94.5 234 VAL A CA 1
ATOM 1818 C C . VAL A 1 234 ? -19.391 -14.625 -12.984 1 94.5 234 VAL A C 1
ATOM 1820 O O . VAL A 1 234 ? -19.531 -15.008 -11.812 1 94.5 234 VAL A O 1
ATOM 1823 N N . ARG A 1 235 ? -20.391 -14.25 -13.672 1 96.12 235 ARG A N 1
ATOM 1824 C CA . ARG A 1 235 ? -21.75 -14.234 -13.141 1 96.12 235 ARG A CA 1
ATOM 1825 C C . ARG A 1 235 ? -22.203 -15.641 -12.766 1 96.12 235 ARG A C 1
ATOM 1827 O O . ARG A 1 235 ? -22.922 -15.828 -11.781 1 96.12 235 ARG A O 1
ATOM 1834 N N . GLU A 1 236 ? -21.766 -16.547 -13.57 1 95.81 236 GLU A N 1
ATOM 1835 C CA . GLU A 1 236 ? -22.125 -17.922 -13.289 1 95.81 236 GLU A CA 1
ATOM 1836 C C . GLU A 1 236 ? -21.422 -18.438 -12.039 1 95.81 236 GLU A C 1
ATOM 1838 O O . GLU A 1 236 ? -22.016 -19.125 -11.211 1 95.81 236 GLU A O 1
ATOM 1843 N N . VAL A 1 237 ? -20.234 -18.109 -11.938 1 95.69 237 VAL A N 1
ATOM 1844 C CA . VAL A 1 237 ? -19.406 -18.609 -10.859 1 95.69 237 VAL A CA 1
ATOM 1845 C C . VAL A 1 237 ? -19.828 -18 -9.531 1 95.69 237 VAL A C 1
ATOM 1847 O O . VAL A 1 237 ? -19.875 -18.688 -8.508 1 95.69 237 VAL A O 1
ATOM 1850 N N . TYR A 1 238 ? -20.141 -16.75 -9.477 1 96.81 238 TYR A N 1
ATOM 1851 C CA . TYR A 1 238 ? -20.516 -16.078 -8.242 1 96.81 238 TYR A CA 1
ATOM 1852 C C . TYR A 1 238 ? -22.016 -16.234 -7.973 1 96.81 238 TYR A C 1
ATOM 1854 O O . TYR A 1 238 ? -22.422 -16.516 -6.84 1 96.81 238 TYR A O 1
ATOM 1862 N N . GLY A 1 239 ? -22.828 -16.031 -8.984 1 97.44 239 GLY A N 1
ATOM 1863 C CA . GLY A 1 239 ? -24.25 -16.266 -8.891 1 97.44 239 GLY A CA 1
ATOM 1864 C C . GLY A 1 239 ? -25.031 -15.078 -8.359 1 97.44 239 GLY A C 1
ATOM 1865 O O . GLY A 1 239 ? -24.453 -14.227 -7.668 1 97.44 239 GLY A O 1
ATOM 1866 N N . GLU A 1 240 ? -26.312 -15.062 -8.57 1 96.88 240 GLU A N 1
ATOM 1867 C CA . GLU A 1 240 ? -27.203 -13.977 -8.188 1 96.88 240 GLU A CA 1
ATOM 1868 C C . GLU A 1 240 ? -27.375 -13.914 -6.672 1 96.88 240 GLU A C 1
ATOM 1870 O O . GLU A 1 240 ? -27.594 -12.836 -6.109 1 96.88 240 GLU A O 1
ATOM 1875 N N . ASN A 1 241 ? -27.281 -15.016 -6.086 1 97.12 241 ASN A N 1
ATOM 1876 C CA . ASN A 1 241 ? -27.406 -15.031 -4.633 1 97.12 241 ASN A CA 1
ATOM 1877 C C . ASN A 1 241 ? -26.25 -14.305 -3.959 1 97.12 241 ASN A C 1
ATOM 1879 O O . ASN A 1 241 ? -26.422 -13.656 -2.926 1 97.12 241 ASN A O 1
ATOM 1883 N N . TYR A 1 242 ? -25.109 -14.539 -4.5 1 97.31 242 TYR A N 1
ATOM 1884 C CA . TYR A 1 242 ? -23.953 -13.812 -4 1 97.31 242 TYR A CA 1
ATOM 1885 C C . TYR A 1 242 ? -24.172 -12.305 -4.117 1 97.31 242 TYR A C 1
ATOM 1887 O O . TYR A 1 242 ? -23.922 -11.562 -3.164 1 97.31 242 TYR A O 1
ATOM 1895 N N . LEU A 1 243 ? -24.594 -11.859 -5.324 1 97.31 243 LEU A N 1
ATOM 1896 C CA . LEU A 1 243 ? -24.875 -10.453 -5.57 1 97.31 243 LEU A CA 1
ATOM 1897 C C . LEU A 1 243 ? -25.875 -9.914 -4.555 1 97.31 243 LEU A C 1
ATOM 1899 O O . LEU A 1 243 ? -25.656 -8.875 -3.936 1 97.31 243 LEU A O 1
ATOM 1903 N N . ALA A 1 244 ? -26.938 -10.648 -4.332 1 97.25 244 ALA A N 1
ATOM 1904 C CA . ALA A 1 244 ? -28 -10.219 -3.434 1 97.25 244 ALA A CA 1
ATOM 1905 C C . ALA A 1 244 ? -27.5 -10.109 -1.996 1 97.25 244 ALA A C 1
ATOM 1907 O O . ALA A 1 244 ? -27.844 -9.164 -1.284 1 97.25 244 ALA A O 1
ATOM 1908 N N . SER A 1 245 ? -26.781 -11.094 -1.612 1 96.25 245 SER A N 1
ATOM 1909 C CA . SER A 1 245 ? -26.266 -11.117 -0.25 1 96.25 245 SER A CA 1
ATOM 1910 C C . SER A 1 245 ? -25.312 -9.961 -0.004 1 96.25 245 SER A C 1
ATOM 1912 O O . SER A 1 245 ? -25.359 -9.328 1.053 1 96.25 245 SER A O 1
ATOM 1914 N N . TYR A 1 246 ? -24.469 -9.742 -0.954 1 95.25 246 TYR A N 1
ATOM 1915 C CA . TYR A 1 246 ? -23.5 -8.656 -0.811 1 95.25 246 TYR A CA 1
ATOM 1916 C C . TYR A 1 246 ? -24.203 -7.305 -0.787 1 95.25 246 TYR A C 1
ATOM 1918 O O . TYR A 1 246 ? -23.859 -6.426 0.003 1 95.25 246 TYR A O 1
ATOM 1926 N N . LEU A 1 247 ? -25.172 -7.113 -1.662 1 96.5 247 LEU A N 1
ATOM 1927 C CA . LEU A 1 247 ? -25.953 -5.875 -1.694 1 96.5 247 LEU A CA 1
ATOM 1928 C C . LEU A 1 247 ? -26.656 -5.648 -0.367 1 96.5 247 LEU A C 1
ATOM 1930 O O . LEU A 1 247 ? -26.734 -4.516 0.121 1 96.5 247 LEU A O 1
ATOM 1934 N N . LYS A 1 248 ? -27.156 -6.684 0.192 1 94.88 248 LYS A N 1
ATOM 1935 C CA . LYS A 1 248 ? -27.812 -6.578 1.492 1 94.88 248 LYS A CA 1
ATOM 1936 C C . LYS A 1 248 ? -26.828 -6.117 2.566 1 94.88 248 LYS A C 1
ATOM 1938 O O . LYS A 1 248 ? -27.172 -5.293 3.414 1 94.88 248 LYS A O 1
ATOM 1943 N N . MET A 1 249 ? -25.703 -6.707 2.498 1 93.12 249 MET A N 1
ATOM 1944 C CA . MET A 1 249 ? -24.656 -6.324 3.439 1 93.12 249 MET A CA 1
ATOM 1945 C C . MET A 1 249 ? -24.312 -4.844 3.301 1 93.12 249 MET A C 1
ATOM 1947 O O . MET A 1 249 ? -24.219 -4.129 4.301 1 93.12 249 MET A O 1
ATOM 1951 N N . LEU A 1 250 ? -24.141 -4.328 2.061 1 94.19 250 LEU A N 1
ATOM 1952 C CA . LEU A 1 250 ? -23.781 -2.939 1.804 1 94.19 250 LEU A CA 1
ATOM 1953 C C . LEU A 1 250 ? -24.906 -1.998 2.219 1 94.19 250 LEU A C 1
ATOM 1955 O O . LEU A 1 250 ? -24.656 -0.929 2.779 1 94.19 250 LEU A O 1
ATOM 1959 N N . ASN A 1 251 ? -26.094 -2.404 1.978 1 91.88 251 ASN A N 1
ATOM 1960 C CA . ASN A 1 251 ? -27.25 -1.571 2.311 1 91.88 251 ASN A CA 1
ATOM 1961 C C . ASN A 1 251 ? -27.422 -1.425 3.82 1 91.88 251 ASN A C 1
ATOM 1963 O O . ASN A 1 251 ? -27.984 -0.434 4.293 1 91.88 251 ASN A O 1
ATOM 1967 N N . GLY A 1 252 ? -26.875 -2.354 4.547 1 90.88 252 GLY A N 1
ATOM 1968 C CA . GLY A 1 252 ? -26.969 -2.297 5.996 1 90.88 252 GLY A CA 1
ATOM 1969 C C . GLY A 1 252 ? -25.812 -1.556 6.633 1 90.88 252 GLY A C 1
ATOM 1970 O O . GLY A 1 252 ? -25.812 -1.305 7.84 1 90.88 252 GLY A O 1
ATOM 1971 N N . LEU A 1 253 ? -24.906 -1.127 5.832 1 90.81 253 LEU A N 1
ATOM 1972 C CA . LEU A 1 253 ? -23.672 -0.548 6.344 1 90.81 253 LEU A CA 1
ATOM 1973 C C . LEU A 1 253 ? -23.953 0.762 7.074 1 90.81 253 LEU A C 1
ATOM 1975 O O . LEU A 1 253 ? -23.344 1.034 8.117 1 90.81 253 LEU A O 1
ATOM 1979 N N . ASP A 1 254 ? -24.859 1.582 6.574 1 90.31 254 ASP A N 1
ATOM 1980 C CA . ASP A 1 254 ? -25.156 2.883 7.164 1 90.31 254 ASP A CA 1
ATOM 1981 C C . ASP A 1 254 ? -25.609 2.74 8.617 1 90.31 254 ASP A C 1
ATOM 1983 O O . ASP A 1 254 ? -25.266 3.572 9.461 1 90.31 254 ASP A O 1
ATOM 1987 N N . GLN A 1 255 ? -26.281 1.645 8.875 1 90.75 255 GLN A N 1
ATOM 1988 C CA . GLN A 1 255 ? -26.812 1.424 10.219 1 90.75 255 GLN A CA 1
ATOM 1989 C C . GLN A 1 255 ? -25.703 0.963 11.172 1 90.75 255 GLN A C 1
ATOM 1991 O O . GLN A 1 255 ? -25.797 1.184 12.383 1 90.75 255 GLN A O 1
ATOM 1996 N N . ARG A 1 256 ? -24.734 0.451 10.656 1 91.44 256 ARG A N 1
ATOM 1997 C CA . ARG A 1 256 ? -23.672 -0.099 11.492 1 91.44 256 ARG A CA 1
ATOM 1998 C C . ARG A 1 256 ? -22.562 0.929 11.711 1 91.44 256 ARG A C 1
ATOM 2000 O O . ARG A 1 256 ? -21.734 0.773 12.609 1 91.44 256 ARG A O 1
ATOM 2007 N N . CYS A 1 257 ? -22.516 1.943 10.883 1 95.81 257 CYS A N 1
ATOM 2008 C CA . CYS A 1 257 ? -21.469 2.953 10.953 1 95.81 257 CYS A CA 1
ATOM 2009 C C . CYS A 1 257 ? -21.688 3.906 12.117 1 95.81 257 CYS A C 1
ATOM 2011 O O . CYS A 1 257 ? -22.844 4.23 12.445 1 95.81 257 CYS A O 1
ATOM 2013 N N . ASN A 1 258 ? -20.625 4.344 12.734 1 97.31 258 ASN A N 1
ATOM 2014 C CA . ASN A 1 258 ? -20.688 5.344 13.797 1 97.31 258 ASN A CA 1
ATOM 2015 C C . ASN A 1 258 ? -21.078 6.715 13.258 1 97.31 258 ASN A C 1
ATOM 2017 O O . ASN A 1 258 ? -20.484 7.203 12.297 1 97.31 258 ASN A O 1
ATOM 2021 N N . LYS A 1 259 ? -22 7.371 13.852 1 96.5 259 LYS A N 1
ATOM 2022 C CA . LYS A 1 259 ? -22.516 8.664 13.391 1 96.5 259 LYS A CA 1
ATOM 2023 C C . LYS A 1 259 ? -21.703 9.812 13.984 1 96.5 259 LYS A C 1
ATOM 2025 O O . LYS A 1 259 ? -21.766 10.938 13.492 1 96.5 259 LYS A O 1
ATOM 2030 N N . ASP A 1 260 ? -20.984 9.477 15.055 1 98.12 260 ASP A N 1
ATOM 2031 C CA . ASP A 1 260 ? -20.203 10.523 15.711 1 98.12 260 ASP A CA 1
ATOM 2032 C C . ASP A 1 260 ? -18.828 10.688 15.055 1 98.12 260 ASP A C 1
ATOM 2034 O O . ASP A 1 260 ? -17.844 10.117 15.508 1 98.12 260 ASP A O 1
ATOM 2038 N N . LEU A 1 261 ? -18.766 11.609 14.102 1 98.44 261 LEU A N 1
ATOM 2039 C CA . LEU A 1 261 ? -17.547 11.836 13.328 1 98.44 261 LEU A CA 1
ATOM 2040 C C . LEU A 1 261 ? -16.484 12.508 14.188 1 98.44 261 LEU A C 1
ATOM 2042 O O . LEU A 1 261 ? -15.305 12.508 13.836 1 98.44 261 LEU A O 1
ATOM 2046 N N . SER A 1 262 ? -16.859 13.078 15.336 1 98.5 262 SER A N 1
ATOM 2047 C CA . SER A 1 262 ? -15.914 13.805 16.172 1 98.5 262 SER A CA 1
ATOM 2048 C C . SER A 1 262 ? -14.836 12.883 16.734 1 98.5 262 SER A C 1
ATOM 2050 O O . SER A 1 262 ? -13.742 13.328 17.078 1 98.5 262 SER A O 1
ATOM 2052 N N . LEU A 1 263 ? -15.133 11.602 16.812 1 98.5 263 LEU A N 1
ATOM 2053 C CA . LEU A 1 263 ? -14.141 10.648 17.266 1 98.5 263 LEU A CA 1
ATOM 2054 C C . LEU A 1 263 ? -12.922 10.641 16.359 1 98.5 263 LEU A C 1
ATOM 2056 O O . LEU A 1 263 ? -11.797 10.398 16.797 1 98.5 263 LEU A O 1
ATOM 2060 N N . VAL A 1 264 ? -13.156 10.891 15.086 1 98.81 264 VAL A N 1
ATOM 2061 C CA . VAL A 1 264 ? -12.07 10.953 14.109 1 98.81 264 VAL A CA 1
ATOM 2062 C C . VAL A 1 264 ? -11.461 12.352 14.102 1 98.81 264 VAL A C 1
ATOM 2064 O O . VAL A 1 264 ? -10.242 12.5 14.164 1 98.81 264 VAL A O 1
ATOM 2067 N N . THR A 1 265 ? -12.297 13.43 14.062 1 98.88 265 THR A N 1
ATOM 2068 C CA . THR A 1 265 ? -11.789 14.781 13.922 1 98.88 265 THR A CA 1
ATOM 2069 C C . THR A 1 265 ? -11.078 15.227 15.203 1 98.88 265 THR A C 1
ATOM 2071 O O . THR A 1 265 ? -10.148 16.031 15.156 1 98.88 265 THR A O 1
ATOM 2074 N N . ASP A 1 266 ? -11.438 14.641 16.359 1 98.69 266 ASP A N 1
ATOM 2075 C CA . ASP A 1 266 ? -10.719 14.922 17.594 1 98.69 266 ASP A CA 1
ATOM 2076 C C . ASP A 1 266 ? -9.289 14.391 17.531 1 98.69 266 ASP A C 1
ATOM 2078 O O . ASP A 1 266 ? -8.367 15 18.078 1 98.69 266 ASP A O 1
ATOM 2082 N N . CYS A 1 267 ? -9.156 13.25 16.938 1 98.69 267 CYS A N 1
ATOM 2083 C CA . CYS A 1 267 ? -7.812 12.727 16.719 1 98.69 267 CYS A CA 1
ATOM 2084 C C . CYS A 1 267 ? -6.988 13.664 15.844 1 98.69 267 CYS A C 1
ATOM 2086 O O . CYS A 1 267 ? -5.828 13.938 16.156 1 98.69 267 CYS A O 1
ATOM 2088 N N . MET A 1 268 ? -7.609 14.141 14.758 1 98.88 268 MET A N 1
ATOM 2089 C CA . MET A 1 268 ? -6.918 15.055 13.852 1 98.88 268 MET A CA 1
ATOM 2090 C C . MET A 1 268 ? -6.547 16.344 14.57 1 98.88 268 MET A C 1
ATOM 2092 O O . MET A 1 268 ? -5.43 16.844 14.422 1 98.88 268 MET A O 1
ATOM 2096 N N . GLU A 1 269 ? -7.48 16.859 15.305 1 98.75 269 GLU A N 1
ATOM 2097 C CA . GLU A 1 269 ? -7.223 18.078 16.062 1 98.75 269 GLU A CA 1
ATOM 2098 C C . GLU A 1 269 ? -6.086 17.875 17.062 1 98.75 269 GLU A C 1
ATOM 2100 O O . GLU A 1 269 ? -5.219 18.75 17.203 1 98.75 269 GLU A O 1
ATOM 2105 N N . HIS A 1 270 ? -6.09 16.781 17.781 1 98.56 270 HIS A N 1
ATOM 2106 C CA . HIS A 1 270 ? -5.008 16.5 18.719 1 98.56 270 HIS A CA 1
ATOM 2107 C C . HIS A 1 270 ? -3.66 16.453 18 1 98.56 270 HIS A C 1
ATOM 2109 O O . HIS A 1 270 ? -2.67 17 18.5 1 98.56 270 HIS A O 1
ATOM 2115 N N . ALA A 1 271 ? -3.648 15.82 16.875 1 98.62 271 ALA A N 1
ATOM 2116 C CA . ALA A 1 271 ? -2.418 15.734 16.094 1 98.62 271 ALA A CA 1
ATOM 2117 C C . ALA A 1 271 ? -1.916 17.125 15.695 1 98.62 271 ALA A C 1
ATOM 2119 O O . ALA A 1 271 ? -0.707 17.344 15.602 1 98.62 271 ALA A O 1
ATOM 2120 N N . LEU A 1 272 ? -2.82 18.031 15.508 1 98.69 272 LEU A N 1
ATOM 2121 C CA . LEU A 1 272 ? -2.49 19.375 15.023 1 98.69 272 LEU A CA 1
ATOM 2122 C C . LEU A 1 272 ? -2.121 20.297 16.172 1 98.69 272 LEU A C 1
ATOM 2124 O O . LEU A 1 272 ? -1.341 21.234 16 1 98.69 272 LEU A O 1
ATOM 2128 N N . THR A 1 273 ? -2.641 20.016 17.391 1 98.19 273 THR A N 1
ATOM 2129 C CA . THR A 1 273 ? -2.576 21.047 18.406 1 98.19 273 THR A CA 1
ATOM 2130 C C . THR A 1 273 ? -1.76 20.578 19.609 1 98.19 273 THR A C 1
ATOM 2132 O O . THR A 1 273 ? -1.349 21.391 20.438 1 98.19 273 THR A O 1
ATOM 2135 N N . SER A 1 274 ? -1.563 19.266 19.734 1 97.88 274 SER A N 1
ATOM 2136 C CA . SER A 1 274 ? -0.838 18.75 20.891 1 97.88 274 SER A CA 1
ATOM 2137 C C . SER A 1 274 ? 0.655 19.047 20.781 1 97.88 274 SER A C 1
ATOM 2139 O O . SER A 1 274 ? 1.226 18.984 19.688 1 97.88 274 SER A O 1
ATOM 2141 N N . CYS A 1 275 ? 1.339 19.297 21.906 1 97.06 275 CYS A N 1
ATOM 2142 C CA . CYS A 1 275 ? 2.795 19.391 21.938 1 97.06 275 CYS A CA 1
ATOM 2143 C C . CYS A 1 275 ? 3.438 18.047 21.656 1 97.06 275 CYS A C 1
ATOM 2145 O O . CYS A 1 275 ? 4.555 17.984 21.141 1 97.06 275 CYS A O 1
ATOM 2147 N N . HIS A 1 276 ? 2.646 17.031 22 1 95.44 276 HIS A N 1
ATOM 2148 C CA . HIS A 1 276 ? 3.156 15.672 21.844 1 95.44 276 HIS A CA 1
ATOM 2149 C C . HIS A 1 276 ? 2.146 14.789 21.125 1 95.44 276 HIS A C 1
ATOM 2151 O O . HIS A 1 276 ? 1.606 13.852 21.719 1 95.44 276 HIS A O 1
ATOM 2157 N N . PRO A 1 277 ? 1.978 14.992 19.828 1 96.62 277 PRO A N 1
ATOM 2158 C CA . PRO A 1 277 ? 1.049 14.148 19.078 1 96.62 277 PRO A CA 1
ATOM 2159 C C . PRO A 1 277 ? 1.55 12.711 18.906 1 96.62 277 PRO A C 1
ATOM 2161 O O . PRO A 1 277 ? 2.75 12.453 19.047 1 96.62 277 PRO A O 1
ATOM 2164 N N . ARG A 1 278 ? 0.611 11.844 18.75 1 95.56 278 ARG A N 1
ATOM 2165 C CA . ARG A 1 278 ? 0.955 10.461 18.453 1 95.56 278 ARG A CA 1
ATOM 2166 C C . ARG A 1 278 ? 1.33 10.289 16.984 1 95.56 278 ARG A C 1
ATOM 2168 O O . ARG A 1 278 ? 1.085 11.18 16.172 1 95.56 278 ARG A O 1
ATOM 2175 N N . THR A 1 279 ? 1.954 9.133 16.719 1 96.19 279 THR A N 1
ATOM 2176 C CA . THR A 1 279 ? 2.287 8.828 15.336 1 96.19 279 THR A CA 1
ATOM 2177 C C . THR A 1 279 ? 1.094 8.203 14.617 1 96.19 279 THR A C 1
ATOM 2179 O O . THR A 1 279 ? 0.983 8.289 13.391 1 96.19 279 THR A O 1
ATOM 2182 N N . ARG A 1 280 ? 0.278 7.52 15.391 1 97.38 280 ARG A N 1
ATOM 2183 C CA . ARG A 1 280 ? -0.894 6.844 14.844 1 97.38 280 ARG A CA 1
ATOM 2184 C C . ARG A 1 280 ? -2.084 6.957 15.789 1 97.38 280 ARG A C 1
ATOM 2186 O O . ARG A 1 280 ? -1.927 6.844 17 1 97.38 280 ARG A O 1
ATOM 2193 N N . TYR A 1 281 ? -3.207 7.281 15.234 1 97.94 281 TYR A N 1
ATOM 2194 C CA . TYR A 1 281 ? -4.473 7.336 15.961 1 97.94 281 TYR A CA 1
ATOM 2195 C C . TYR A 1 281 ? -5.461 6.316 15.406 1 97.94 281 TYR A C 1
ATOM 2197 O O . TYR A 1 281 ? -5.773 6.336 14.211 1 97.94 281 TYR A O 1
ATOM 2205 N N . SER A 1 282 ? -5.895 5.402 16.203 1 97.81 282 SER A N 1
ATOM 2206 C CA . SER A 1 282 ? -7.016 4.539 15.844 1 97.81 282 SER A CA 1
ATOM 2207 C C . SER A 1 282 ? -8.344 5.137 16.312 1 97.81 282 SER A C 1
ATOM 2209 O O . SER A 1 282 ? -8.617 5.199 17.516 1 97.81 282 SER A O 1
ATOM 2211 N N . ALA A 1 283 ? -9.133 5.543 15.391 1 98.25 283 ALA A N 1
ATOM 2212 C CA . ALA A 1 283 ? -10.344 6.289 15.742 1 98.25 283 ALA A CA 1
ATOM 2213 C C . ALA A 1 283 ? -11.578 5.406 15.625 1 98.25 283 ALA A C 1
ATOM 2215 O O . ALA A 1 283 ? -11.891 4.898 14.547 1 98.25 283 ALA A O 1
ATOM 2216 N N . GLY A 1 284 ? -12.336 5.277 16.688 1 97.62 284 GLY A N 1
ATOM 2217 C CA . GLY A 1 284 ? -13.5 4.41 16.781 1 97.62 284 GLY A CA 1
ATOM 2218 C C . GLY A 1 284 ? -13.234 3.146 17.578 1 97.62 284 GLY A C 1
ATOM 2219 O O . GLY A 1 284 ? -12.125 2.617 17.562 1 97.62 284 GLY A O 1
ATOM 2220 N N . TRP A 1 285 ? -14.266 2.627 18.266 1 96.38 285 TRP A N 1
ATOM 2221 C CA . TRP A 1 285 ? -14.117 1.434 19.094 1 96.38 285 TRP A CA 1
ATOM 2222 C C . TRP A 1 285 ? -13.758 0.22 18.25 1 96.38 285 TRP A C 1
ATOM 2224 O O . TRP A 1 285 ? -12.984 -0.641 18.672 1 96.38 285 TRP A O 1
ATOM 2234 N N . ASP A 1 286 ? -14.375 0.14 17.109 1 96.88 286 ASP A N 1
ATOM 2235 C CA . ASP A 1 286 ? -14.094 -0.988 16.234 1 96.88 286 ASP A CA 1
ATOM 2236 C C . ASP A 1 286 ? -12.633 -0.969 15.773 1 96.88 286 ASP A C 1
ATOM 2238 O O . ASP A 1 286 ? -11.977 -2.012 15.727 1 96.88 286 ASP A O 1
ATOM 2242 N N . ALA A 1 287 ? -12.125 0.26 15.438 1 98.12 287 ALA A N 1
ATOM 2243 C CA . ALA A 1 287 ? -10.727 0.397 15.023 1 98.12 287 ALA A CA 1
ATOM 2244 C C . ALA A 1 287 ? -9.781 -0.02 16.141 1 98.12 287 ALA A C 1
ATOM 2246 O O . ALA A 1 287 ? -8.844 -0.794 15.914 1 98.12 287 ALA A O 1
ATOM 2247 N N . LYS A 1 288 ? -10.055 0.409 17.359 1 96.88 288 LYS A N 1
ATOM 2248 C CA . LYS A 1 288 ? -9.148 0.256 18.484 1 96.88 288 LYS A CA 1
ATOM 2249 C C . LYS A 1 288 ? -9.188 -1.169 19.031 1 96.88 288 LYS A C 1
ATOM 2251 O O . LYS A 1 288 ? -8.148 -1.727 19.391 1 96.88 288 LYS A O 1
ATOM 2256 N N . PHE A 1 289 ? -10.352 -1.753 19.047 1 97 289 PHE A N 1
ATOM 2257 C CA . PHE A 1 289 ? -10.477 -2.961 19.859 1 97 289 PHE A CA 1
ATOM 2258 C C . PHE A 1 289 ? -10.711 -4.18 18.984 1 97 289 PHE A C 1
ATOM 2260 O O . PHE A 1 289 ? -10.594 -5.316 19.438 1 97 289 PHE A O 1
ATOM 2267 N N . PHE A 1 290 ? -11.047 -3.975 17.75 1 96.94 290 PHE A N 1
ATOM 2268 C CA . PHE A 1 290 ? -11.297 -5.117 16.891 1 96.94 290 PHE A CA 1
ATOM 2269 C C . PHE A 1 290 ? -10.258 -5.191 15.773 1 96.94 290 PHE A C 1
ATOM 2271 O O . PHE A 1 290 ? -9.477 -6.141 15.703 1 96.94 290 PHE A O 1
ATOM 2278 N N . TYR A 1 291 ? -10.133 -4.145 15.016 1 97.38 291 TYR A N 1
ATOM 2279 C CA . TYR A 1 291 ? -9.32 -4.227 13.805 1 97.38 291 TYR A CA 1
ATOM 2280 C C . TYR A 1 291 ? -7.84 -4.09 14.133 1 97.38 291 TYR A C 1
ATOM 2282 O O . TYR A 1 291 ? -6.996 -4.746 13.516 1 97.38 291 TYR A O 1
ATOM 2290 N N . LEU A 1 292 ? -7.484 -3.219 15.07 1 97.06 292 LEU A N 1
ATOM 2291 C CA . LEU A 1 292 ? -6.082 -3.066 15.438 1 97.06 292 LEU A CA 1
ATOM 2292 C C . LEU A 1 292 ? -5.523 -4.371 16 1 97.06 292 LEU A C 1
ATOM 2294 O O . LEU A 1 292 ? -4.52 -4.887 15.516 1 97.06 292 LEU A O 1
ATOM 2298 N N . PRO A 1 293 ? -6.188 -5.047 16.984 1 96.69 293 PRO A N 1
ATOM 2299 C CA . PRO A 1 293 ? -5.688 -6.344 17.453 1 96.69 293 PRO A CA 1
ATOM 2300 C C . PRO A 1 293 ? -5.668 -7.398 16.344 1 96.69 293 PRO A C 1
ATOM 2302 O O . PRO A 1 293 ? -4.73 -8.195 16.281 1 96.69 293 PRO A O 1
ATOM 2305 N N . MET A 1 294 ? -6.684 -7.363 15.539 1 96.81 294 MET A N 1
ATOM 2306 C CA . MET A 1 294 ? -6.777 -8.328 14.445 1 96.81 294 MET A CA 1
ATOM 2307 C C . MET A 1 294 ? -5.59 -8.203 13.5 1 96.81 294 MET A C 1
ATOM 2309 O O . MET A 1 294 ? -5.113 -9.203 12.953 1 96.81 294 MET A O 1
ATOM 2313 N N . SER A 1 295 ? -5.094 -6.992 13.297 1 96.56 295 SER A N 1
ATOM 2314 C CA . SER A 1 295 ? -3.992 -6.75 12.367 1 96.56 295 SER A CA 1
ATOM 2315 C C . SER A 1 295 ? -2.695 -7.375 12.875 1 96.56 295 SER A C 1
ATOM 2317 O O . SER A 1 295 ? -1.738 -7.527 12.109 1 96.56 295 SER A O 1
ATOM 2319 N N . TYR A 1 296 ? -2.668 -7.844 14.109 1 94.88 296 TYR A N 1
ATOM 2320 C CA . TYR A 1 296 ? -1.465 -8.445 14.68 1 94.88 296 TYR A CA 1
ATOM 2321 C C . TYR A 1 296 ? -1.609 -9.961 14.773 1 94.88 296 TYR A C 1
ATOM 2323 O O . TYR A 1 296 ? -0.676 -10.656 15.188 1 94.88 296 TYR A O 1
ATOM 2331 N N . LEU A 1 297 ? -2.73 -10.477 14.398 1 95.12 297 LEU A N 1
ATOM 2332 C CA . LEU A 1 297 ? -2.967 -11.914 14.469 1 95.12 297 LEU A CA 1
ATOM 2333 C C . LEU A 1 297 ? -2.32 -12.633 13.289 1 95.12 297 LEU A C 1
ATOM 2335 O O . LEU A 1 297 ? -2.098 -12.023 12.234 1 95.12 297 LEU A O 1
ATOM 2339 N N . PRO A 1 298 ? -2.094 -13.898 13.523 1 92.69 298 PRO A N 1
ATOM 2340 C CA . PRO A 1 298 ? -1.647 -14.688 12.375 1 92.69 298 PRO A CA 1
ATOM 2341 C C . PRO A 1 298 ? -2.65 -14.672 11.227 1 92.69 298 PRO A C 1
ATOM 2343 O O . PRO A 1 298 ? -3.863 -14.648 11.453 1 92.69 298 PRO A O 1
ATOM 2346 N N . THR A 1 299 ? -2.123 -14.742 10.055 1 94.5 299 THR A N 1
ATOM 2347 C CA . THR A 1 299 ? -2.912 -14.609 8.836 1 94.5 299 THR A CA 1
ATOM 2348 C C . THR A 1 299 ? -4.055 -15.617 8.812 1 94.5 299 THR A C 1
ATOM 2350 O O . THR A 1 299 ? -5.176 -15.289 8.422 1 94.5 299 THR A O 1
ATOM 2353 N N . PHE A 1 300 ? -3.84 -16.844 9.211 1 92.94 300 PHE A N 1
ATOM 2354 C CA . PHE A 1 300 ? -4.859 -17.891 9.125 1 92.94 300 PHE A CA 1
ATOM 2355 C C . PHE A 1 300 ? -6.047 -17.562 10.023 1 92.94 300 PHE A C 1
ATOM 2357 O O . PHE A 1 300 ? -7.191 -17.875 9.688 1 92.94 300 PHE A O 1
ATOM 2364 N N . LEU A 1 301 ? -5.801 -16.844 11.172 1 95.5 301 LEU A N 1
ATOM 2365 C CA . LEU A 1 301 ? -6.887 -16.453 12.062 1 95.5 301 LEU A CA 1
ATOM 2366 C C . LEU A 1 301 ? -7.676 -15.289 11.477 1 95.5 301 LEU A C 1
ATOM 2368 O O . LEU A 1 301 ? -8.906 -15.258 11.57 1 95.5 301 LEU A O 1
ATOM 2372 N N . VAL A 1 302 ? -6.953 -14.383 10.867 1 97 302 VAL A N 1
ATOM 2373 C CA . VAL A 1 302 ? -7.609 -13.25 10.219 1 97 302 VAL A CA 1
ATOM 2374 C C . VAL A 1 302 ? -8.492 -13.758 9.078 1 97 302 VAL A C 1
ATOM 2376 O O . VAL A 1 302 ? -9.641 -13.336 8.945 1 97 302 VAL A O 1
ATOM 2379 N N . ASP A 1 303 ? -7.957 -14.695 8.312 1 96.88 303 ASP A N 1
ATOM 2380 C CA . ASP A 1 303 ? -8.719 -15.273 7.207 1 96.88 303 ASP A CA 1
ATOM 2381 C C . ASP A 1 303 ? -9.977 -15.977 7.715 1 96.88 303 ASP A C 1
ATOM 2383 O O . ASP A 1 303 ? -11.055 -15.828 7.137 1 96.88 303 ASP A O 1
ATOM 2387 N N . ALA A 1 304 ? -9.836 -16.703 8.797 1 96.25 304 ALA A N 1
ATOM 2388 C CA . ALA A 1 304 ? -10.969 -17.438 9.359 1 96.25 304 ALA A CA 1
ATOM 2389 C C . ALA A 1 304 ? -12.094 -16.484 9.75 1 96.25 304 ALA A C 1
ATOM 2391 O O . ALA A 1 304 ? -13.266 -16.766 9.516 1 96.25 304 ALA A O 1
ATOM 2392 N N . LEU A 1 305 ? -11.758 -15.422 10.328 1 95.5 305 LEU A N 1
ATOM 2393 C CA . LEU A 1 305 ? -12.75 -14.438 10.742 1 95.5 305 LEU A CA 1
ATOM 2394 C C . LEU A 1 305 ? -13.469 -13.852 9.531 1 95.5 305 LEU A C 1
ATOM 2396 O O . LEU A 1 305 ? -14.688 -13.688 9.547 1 95.5 305 LEU A O 1
ATOM 2400 N N . PHE A 1 306 ? -12.734 -13.594 8.477 1 94.5 306 PHE A N 1
ATOM 2401 C CA . PHE A 1 306 ? -13.336 -13.008 7.289 1 94.5 306 PHE A CA 1
ATOM 2402 C C . PHE A 1 306 ? -14.18 -14.039 6.547 1 94.5 306 PHE A C 1
ATOM 2404 O O . PHE A 1 306 ? -15.219 -13.711 5.977 1 94.5 306 PHE A O 1
ATOM 2411 N N . TYR A 1 307 ? -13.734 -15.289 6.543 1 94.19 307 TYR A N 1
ATOM 2412 C CA . TYR A 1 307 ? -14.516 -16.359 5.922 1 94.19 307 TYR A CA 1
ATOM 2413 C C . TYR A 1 307 ? -15.867 -16.516 6.613 1 94.19 307 TYR A C 1
ATOM 2415 O O . TYR A 1 307 ? -16.875 -16.766 5.957 1 94.19 307 TYR A O 1
ATOM 2423 N N . TRP A 1 308 ? -15.875 -16.297 7.863 1 92.62 308 TRP A N 1
ATOM 2424 C CA . TRP A 1 308 ? -17.094 -16.469 8.656 1 92.62 308 TRP A CA 1
ATOM 2425 C C . TRP A 1 308 ? -18.125 -15.406 8.328 1 92.62 308 TRP A C 1
ATOM 2427 O O . TRP A 1 308 ? -19.328 -15.648 8.406 1 92.62 308 TRP A O 1
ATOM 2437 N N . THR A 1 309 ? -17.75 -14.273 7.91 1 88.62 309 THR A N 1
ATOM 2438 C CA . THR A 1 309 ? -18.656 -13.148 7.762 1 88.62 309 THR A CA 1
ATOM 2439 C C . THR A 1 309 ? -18.938 -12.867 6.285 1 88.62 309 THR A C 1
ATOM 2441 O O . THR A 1 309 ? -19.812 -12.062 5.957 1 88.62 309 THR A O 1
ATOM 2444 N N . SER A 1 310 ? -18.281 -13.531 5.414 1 91.81 310 SER A N 1
ATOM 2445 C CA . SER A 1 310 ? -18.375 -13.203 3.996 1 91.81 310 SER A CA 1
ATOM 2446 C C . SER A 1 310 ? -19.375 -14.109 3.283 1 91.81 310 SER A C 1
ATOM 2448 O O . SER A 1 310 ? -19.469 -15.297 3.602 1 91.81 310 SER A O 1
ATOM 2450 N N . PRO A 1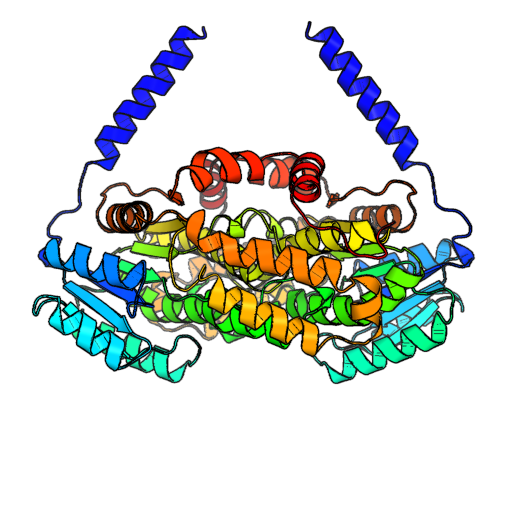 311 ? -20.062 -13.5 2.324 1 93.06 311 PRO A N 1
ATOM 2451 C CA . PRO A 1 311 ? -20.875 -14.375 1.473 1 93.06 311 PRO A CA 1
ATOM 2452 C C . PRO A 1 311 ? -20.047 -15.32 0.624 1 93.06 311 PRO A C 1
ATOM 2454 O O . PRO A 1 311 ? -18.906 -15 0.276 1 93.06 311 PRO A O 1
ATOM 2457 N N . LYS A 1 312 ? -20.672 -16.422 0.253 1 95.06 312 LYS A N 1
ATOM 2458 C CA . LYS A 1 312 ? -19.984 -17.438 -0.554 1 95.06 312 LYS A CA 1
ATOM 2459 C C . LYS A 1 312 ? -20.516 -17.438 -1.985 1 95.06 312 LYS A C 1
ATOM 2461 O O . LYS A 1 312 ? -21.719 -17.359 -2.207 1 95.06 312 LYS A O 1
ATOM 2466 N N . PRO A 1 313 ? -19.578 -17.531 -2.951 1 96.75 313 PRO A N 1
ATOM 2467 C CA . PRO A 1 313 ? -20.016 -17.641 -4.34 1 96.75 313 PRO A CA 1
ATOM 2468 C C . PRO A 1 313 ? -20.797 -18.922 -4.605 1 96.75 313 PRO A C 1
ATOM 2470 O O . PRO A 1 313 ? -20.672 -19.906 -3.859 1 96.75 313 PRO A O 1
ATOM 2473 N N . GLU A 1 314 ? -21.547 -18.875 -5.66 1 95.75 314 GLU A N 1
ATOM 2474 C CA . GLU A 1 314 ? -22.438 -19.984 -6.004 1 95.75 314 GLU A CA 1
ATOM 2475 C C . GLU A 1 314 ? -21.641 -21.266 -6.262 1 95.75 314 GLU A C 1
ATOM 2477 O O . GLU A 1 314 ? -22.062 -22.344 -5.848 1 95.75 314 GLU A O 1
ATOM 2482 N N . LYS A 1 315 ? -20.531 -21.141 -6.898 1 95.06 315 LYS A N 1
ATOM 2483 C CA . LYS A 1 315 ? -19.766 -22.328 -7.277 1 95.06 315 LYS A CA 1
ATOM 2484 C C . LYS A 1 315 ? -18.578 -22.531 -6.336 1 95.06 315 LYS A C 1
ATOM 2486 O O . LYS A 1 315 ? -17.562 -23.078 -6.738 1 95.06 315 LYS A O 1
ATOM 2491 N N . ALA A 1 316 ? -18.719 -22.062 -5.168 1 94.75 316 ALA A N 1
ATOM 2492 C CA . ALA A 1 316 ? -17.672 -22.297 -4.16 1 94.75 316 ALA A CA 1
ATOM 2493 C C . ALA A 1 316 ? -17.484 -23.781 -3.896 1 94.75 316 ALA A C 1
ATOM 2495 O O . ALA A 1 316 ? -18.469 -24.531 -3.852 1 94.75 316 ALA A O 1
ATOM 2496 N N . LEU A 1 317 ? -16.328 -24.156 -3.695 1 91.62 317 LEU A N 1
ATOM 2497 C CA . LEU A 1 317 ? -16.016 -25.562 -3.436 1 91.62 317 LEU A CA 1
ATOM 2498 C C . LEU A 1 317 ? -16.125 -25.875 -1.948 1 91.62 317 LEU A C 1
ATOM 2500 O O . LEU A 1 317 ? -15.891 -25 -1.105 1 91.62 317 LEU A O 1
ATOM 2504 N N . MET B 1 1 ? 3.799 -26.734 33.094 1 74.38 1 MET B N 1
ATOM 2505 C CA . MET B 1 1 ? 2.938 -26 32.156 1 74.38 1 MET B CA 1
ATOM 2506 C C . MET B 1 1 ? 3.723 -25.547 30.938 1 74.38 1 MET B C 1
ATOM 2508 O O . MET B 1 1 ? 3.309 -25.781 29.797 1 74.38 1 MET B O 1
ATOM 2512 N N . TRP B 1 2 ? 4.934 -25.109 31.078 1 85.81 2 TRP B N 1
ATOM 2513 C CA . TRP B 1 2 ? 5.742 -24.609 29.984 1 85.81 2 TRP B CA 1
ATOM 2514 C C . TRP B 1 2 ? 6.273 -25.766 29.125 1 85.81 2 TRP B C 1
ATOM 2516 O O . TRP B 1 2 ? 6.43 -25.625 27.906 1 85.81 2 TRP B O 1
ATOM 2526 N N . LEU B 1 3 ? 6.465 -26.891 29.781 1 88.06 3 LEU B N 1
ATOM 2527 C CA . LEU B 1 3 ? 6.969 -28.047 29.047 1 88.06 3 LEU B CA 1
ATOM 2528 C C . LEU B 1 3 ? 5.922 -28.578 28.062 1 88.06 3 LEU B C 1
ATOM 2530 O O . LEU B 1 3 ? 6.262 -29.016 26.969 1 88.06 3 LEU B O 1
ATOM 2534 N N . TYR B 1 4 ? 4.73 -28.484 28.547 1 89.44 4 TYR B N 1
ATOM 2535 C CA . TYR B 1 4 ? 3.643 -28.906 27.672 1 89.44 4 TYR B CA 1
ATOM 2536 C C . TYR B 1 4 ? 3.518 -27.969 26.469 1 89.44 4 TYR B C 1
ATOM 2538 O O . TYR B 1 4 ? 3.275 -28.422 25.344 1 89.44 4 TYR B O 1
ATOM 2546 N N . LEU B 1 5 ? 3.664 -26.719 26.734 1 88.25 5 LEU B N 1
ATOM 2547 C CA . LEU B 1 5 ? 3.611 -25.766 25.641 1 88.25 5 LEU B CA 1
ATOM 2548 C C . LEU B 1 5 ? 4.754 -25.984 24.656 1 88.25 5 LEU B C 1
ATOM 2550 O O . LEU B 1 5 ? 4.555 -25.922 23.438 1 88.25 5 LEU B O 1
ATOM 2554 N N . LEU B 1 6 ? 5.855 -26.25 25.188 1 89.31 6 LEU B N 1
ATOM 2555 C CA . LEU B 1 6 ? 7.016 -26.5 24.344 1 89.31 6 LEU B CA 1
ATOM 2556 C C . LEU B 1 6 ? 6.805 -27.766 23.516 1 89.31 6 LEU B C 1
ATOM 2558 O O . LEU B 1 6 ? 7.172 -27.797 22.328 1 89.31 6 LEU B O 1
ATOM 2562 N N . ALA B 1 7 ? 6.312 -28.734 24.141 1 89.44 7 ALA B N 1
ATOM 2563 C CA . ALA B 1 7 ? 6.027 -29.984 23.438 1 89.44 7 ALA B CA 1
ATOM 2564 C C . ALA B 1 7 ? 4.992 -29.766 22.328 1 89.44 7 ALA B C 1
ATOM 2566 O O . ALA B 1 7 ? 5.121 -30.297 21.234 1 89.44 7 ALA B O 1
ATOM 2567 N N . LEU B 1 8 ? 4.035 -29.031 22.656 1 89.81 8 LEU B N 1
ATOM 2568 C CA . LEU B 1 8 ? 2.992 -28.734 21.672 1 89.81 8 LEU B CA 1
ATOM 2569 C C . LEU B 1 8 ? 3.559 -27.953 20.5 1 89.81 8 LEU B C 1
ATOM 2571 O O . LEU B 1 8 ? 3.221 -28.219 19.344 1 89.81 8 LEU B O 1
ATOM 2575 N N . VAL B 1 9 ? 4.352 -26.984 20.75 1 87.81 9 VAL B N 1
ATOM 2576 C CA . VAL B 1 9 ? 5 -26.203 19.688 1 87.81 9 VAL B CA 1
ATOM 2577 C C . VAL B 1 9 ? 5.902 -27.109 18.859 1 87.81 9 VAL B C 1
ATOM 2579 O O . VAL B 1 9 ? 5.934 -27 17.625 1 87.81 9 VAL B O 1
ATOM 2582 N N . GLY B 1 10 ? 6.59 -27.906 19.562 1 87.75 10 GLY B N 1
ATOM 2583 C CA . GLY B 1 10 ? 7.434 -28.859 18.859 1 87.75 10 GLY B CA 1
ATOM 2584 C C . GLY B 1 10 ? 6.656 -29.781 17.953 1 87.75 10 GLY B C 1
ATOM 2585 O O . GLY B 1 10 ? 7.047 -30 16.797 1 87.75 10 GLY B O 1
ATOM 2586 N N . LEU B 1 11 ? 5.625 -30.344 18.469 1 89.06 11 LEU B N 1
ATOM 2587 C CA . LEU B 1 11 ? 4.777 -31.219 17.672 1 89.06 11 LEU B CA 1
ATOM 2588 C C . LEU B 1 11 ? 4.172 -30.469 16.5 1 89.06 11 LEU B C 1
ATOM 2590 O O . LEU B 1 11 ? 4.078 -31.016 15.391 1 89.06 11 LEU B O 1
ATOM 2594 N N . TRP B 1 12 ? 3.729 -29.328 16.75 1 86.81 12 TRP B N 1
AT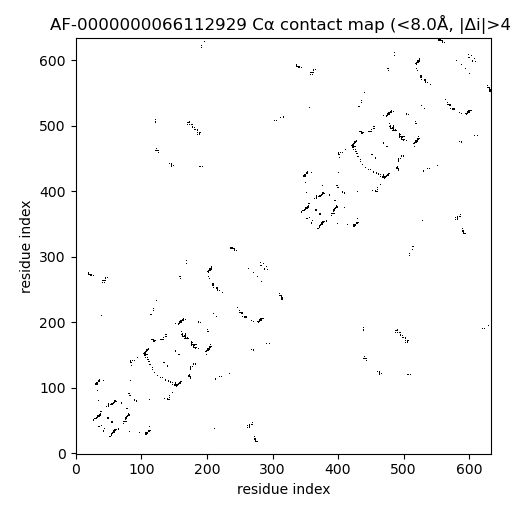OM 2595 C CA . TRP B 1 12 ? 3.182 -28.5 15.68 1 86.81 12 TRP B CA 1
ATOM 2596 C C . TRP B 1 12 ? 4.215 -28.297 14.578 1 86.81 12 TRP B C 1
ATOM 2598 O O . TRP B 1 12 ? 3.893 -28.391 13.391 1 86.81 12 TRP B O 1
ATOM 2608 N N . ASN B 1 13 ? 5.348 -28.031 14.984 1 86.75 13 ASN B N 1
ATOM 2609 C CA . ASN B 1 13 ? 6.414 -27.812 14.008 1 86.75 13 ASN B CA 1
ATOM 2610 C C . ASN B 1 13 ? 6.73 -29.078 13.227 1 86.75 13 ASN B C 1
ATOM 2612 O O . ASN B 1 13 ? 7.02 -29.031 12.031 1 86.75 13 ASN B O 1
ATOM 2616 N N . LEU B 1 14 ? 6.707 -30.141 13.93 1 87.88 14 LEU B N 1
ATOM 2617 C CA . LEU B 1 14 ? 6.953 -31.406 13.266 1 87.88 14 LEU B CA 1
ATOM 2618 C C . LEU B 1 14 ? 5.84 -31.734 12.273 1 87.88 14 LEU B C 1
ATOM 2620 O O . LEU B 1 14 ? 6.109 -32.188 11.164 1 87.88 14 LEU B O 1
ATOM 2624 N N . LEU B 1 15 ? 4.715 -31.5 12.688 1 88.56 15 LEU B N 1
ATOM 2625 C CA . LEU B 1 15 ? 3.578 -31.703 11.797 1 88.56 15 LEU B CA 1
ATOM 2626 C C . LEU B 1 15 ? 3.662 -30.781 10.586 1 88.56 15 LEU B C 1
ATOM 2628 O O . LEU B 1 15 ? 3.393 -31.203 9.461 1 88.56 15 LEU B O 1
ATOM 2632 N N . ARG B 1 16 ? 3.959 -29.656 10.859 1 87.5 16 ARG B N 1
ATOM 2633 C CA . ARG B 1 16 ? 4.113 -28.688 9.781 1 87.5 16 ARG B CA 1
ATOM 2634 C C . ARG B 1 16 ? 5.195 -29.125 8.805 1 87.5 16 ARG B C 1
ATOM 2636 O O . ARG B 1 16 ? 5.023 -29.016 7.586 1 87.5 16 ARG B O 1
ATOM 2643 N N . LEU B 1 17 ? 6.227 -29.562 9.344 1 86.94 17 LEU B N 1
ATOM 2644 C CA . LEU B 1 17 ? 7.332 -30.016 8.508 1 86.94 17 LEU B CA 1
ATOM 2645 C C . LEU B 1 17 ? 6.902 -31.203 7.641 1 86.94 17 LEU B C 1
ATOM 2647 O O . LEU B 1 17 ? 7.27 -31.281 6.465 1 86.94 17 LEU B O 1
ATOM 2651 N N . PHE B 1 18 ? 6.164 -32.031 8.211 1 89 18 PHE B N 1
ATOM 2652 C CA . PHE B 1 18 ? 5.684 -33.219 7.477 1 89 18 PHE B CA 1
ATOM 2653 C C . PHE B 1 18 ? 4.699 -32.781 6.391 1 89 18 PHE B C 1
ATOM 2655 O O . PHE B 1 18 ? 4.785 -33.25 5.254 1 89 18 PHE B O 1
ATOM 2662 N N . ARG B 1 19 ? 3.883 -31.938 6.73 1 89.81 19 ARG B N 1
ATOM 2663 C CA . ARG B 1 19 ? 2.863 -31.469 5.789 1 89.81 19 ARG B CA 1
ATOM 2664 C C . ARG B 1 19 ? 3.49 -30.688 4.637 1 89.81 19 ARG B C 1
ATOM 2666 O O . ARG B 1 19 ? 3.068 -30.828 3.488 1 89.81 19 ARG B O 1
ATOM 2673 N N . GLU B 1 20 ? 4.41 -29.953 4.938 1 90.81 20 GLU B N 1
ATOM 2674 C CA . GLU B 1 20 ? 5.027 -29.062 3.951 1 90.81 20 GLU B CA 1
ATOM 2675 C C . GLU B 1 20 ? 5.902 -29.844 2.979 1 90.81 20 GLU B C 1
ATOM 2677 O O . GLU B 1 20 ? 6.293 -29.328 1.93 1 90.81 20 GLU B O 1
ATOM 2682 N N . ARG B 1 21 ? 6.129 -31.109 3.273 1 91.38 21 ARG B N 1
ATOM 2683 C CA . ARG B 1 21 ? 6.977 -31.922 2.414 1 91.38 21 ARG B CA 1
ATOM 2684 C C . ARG B 1 21 ? 6.152 -32.625 1.336 1 91.38 21 ARG B C 1
ATOM 2686 O O . ARG B 1 21 ? 6.703 -33.125 0.363 1 91.38 21 ARG B O 1
ATOM 2693 N N . LYS B 1 22 ? 4.883 -32.656 1.534 1 94.75 22 LYS B N 1
ATOM 2694 C CA . LYS B 1 22 ? 4.02 -33.312 0.547 1 94.75 22 LYS B CA 1
ATOM 2695 C C . LYS B 1 22 ? 3.924 -32.469 -0.727 1 94.75 22 LYS B C 1
ATOM 2697 O O . LYS B 1 22 ? 3.652 -31.266 -0.669 1 94.75 22 LYS B O 1
ATOM 2702 N N . VAL B 1 23 ? 4.148 -33.125 -1.878 1 96.19 23 VAL B N 1
ATOM 2703 C CA . VAL B 1 23 ? 4.191 -32.438 -3.168 1 96.19 23 VAL B CA 1
ATOM 2704 C C . VAL B 1 23 ? 2.992 -32.844 -4.016 1 96.19 23 VAL B C 1
ATOM 2706 O O . VAL B 1 23 ? 2.58 -34 -3.986 1 96.19 23 VAL B O 1
ATOM 2709 N N . VAL B 1 24 ? 2.473 -31.953 -4.77 1 96.12 24 VAL B N 1
ATOM 2710 C CA . VAL B 1 24 ? 1.341 -32.219 -5.641 1 96.12 24 VAL B CA 1
ATOM 2711 C C . VAL B 1 24 ? 1.76 -33.219 -6.727 1 96.12 24 VAL B C 1
ATOM 2713 O O . VAL B 1 24 ? 2.928 -33.281 -7.117 1 96.12 24 VAL B O 1
ATOM 2716 N N . SER B 1 25 ? 0.827 -33.969 -7.176 1 94.62 25 SER B N 1
ATOM 2717 C CA . SER B 1 25 ? 1.1 -35 -8.172 1 94.62 25 SER B CA 1
ATOM 2718 C C . SER B 1 25 ? 1.125 -34.438 -9.578 1 94.62 25 SER B C 1
ATOM 2720 O O . SER B 1 25 ? 0.619 -33.312 -9.812 1 94.62 25 SER B O 1
ATOM 2722 N N . HIS B 1 26 ? 1.745 -35.094 -10.531 1 95.56 26 HIS B N 1
ATOM 2723 C CA . HIS B 1 26 ? 1.739 -34.812 -11.961 1 95.56 26 HIS B CA 1
ATOM 2724 C C . HIS B 1 26 ? 2.266 -33.438 -12.266 1 95.56 26 HIS B C 1
ATOM 2726 O O . HIS B 1 26 ? 1.623 -32.656 -12.992 1 95.56 26 HIS B O 1
ATOM 2732 N N . LEU B 1 27 ? 3.348 -33.094 -11.656 1 95.56 27 LEU B N 1
ATOM 2733 C CA . LEU B 1 27 ? 3.967 -31.781 -11.852 1 95.56 27 LEU B CA 1
ATOM 2734 C C . LEU B 1 27 ? 4.297 -31.547 -13.32 1 95.56 27 LEU B C 1
ATOM 2736 O O . LEU B 1 27 ? 4.266 -30.406 -13.789 1 95.56 27 LEU B O 1
ATOM 2740 N N . GLN B 1 28 ? 4.559 -32.594 -14.023 1 95.19 28 GLN B N 1
ATOM 2741 C CA . GLN B 1 28 ? 4.992 -32.5 -15.414 1 95.19 28 GLN B CA 1
ATOM 2742 C C . GLN B 1 28 ? 3.863 -31.984 -16.312 1 95.19 28 GLN B C 1
ATOM 2744 O O . GLN B 1 28 ? 4.109 -31.5 -17.406 1 95.19 28 GLN B O 1
ATOM 2749 N N . ASP B 1 29 ? 2.631 -32.062 -15.828 1 95.62 29 ASP B N 1
ATOM 2750 C CA . ASP B 1 29 ? 1.471 -31.656 -16.609 1 95.62 29 ASP B CA 1
ATOM 2751 C C . ASP B 1 29 ? 1.037 -30.234 -16.219 1 95.62 29 ASP B C 1
ATOM 2753 O O . ASP B 1 29 ? 0.094 -29.688 -16.797 1 95.62 29 ASP B O 1
ATOM 2757 N N . LYS B 1 30 ? 1.739 -29.641 -15.305 1 97.38 30 LYS B N 1
ATOM 2758 C CA . LYS B 1 30 ? 1.3 -28.359 -14.742 1 97.38 30 LYS B CA 1
ATOM 2759 C C . LYS B 1 30 ? 2.062 -27.203 -15.367 1 97.38 30 LYS B C 1
ATOM 2761 O O . LYS B 1 30 ? 3.293 -27.219 -15.438 1 97.38 30 LYS B O 1
ATOM 2766 N N . TYR B 1 31 ? 1.313 -26.188 -15.844 1 98.75 31 TYR B N 1
ATOM 2767 C CA . TYR B 1 31 ? 1.881 -25 -16.453 1 98.75 31 TYR B CA 1
ATOM 2768 C C . TYR B 1 31 ? 2.057 -23.891 -15.43 1 98.75 31 TYR B C 1
ATOM 2770 O O . TYR B 1 31 ? 1.164 -23.641 -14.617 1 98.75 31 TYR B O 1
ATOM 2778 N N . VAL B 1 32 ? 3.205 -23.281 -15.453 1 98.94 32 VAL B N 1
ATOM 2779 C CA . VAL B 1 32 ? 3.482 -22.141 -14.594 1 98.94 32 VAL B CA 1
ATOM 2780 C C . VAL B 1 32 ? 3.881 -20.938 -15.445 1 98.94 32 VAL B C 1
ATOM 2782 O O . VAL B 1 32 ? 4.793 -21.031 -16.266 1 98.94 32 VAL B O 1
ATOM 2785 N N . PHE B 1 33 ? 3.152 -19.812 -15.297 1 99 33 PHE B N 1
ATOM 2786 C CA . PHE B 1 33 ? 3.463 -18.547 -15.953 1 99 33 PHE B CA 1
ATOM 2787 C C . PHE B 1 33 ? 4.219 -17.609 -15.016 1 99 33 PHE B C 1
ATOM 2789 O O . PHE B 1 33 ? 3.764 -17.344 -13.898 1 99 33 PHE B O 1
ATOM 2796 N N . ILE B 1 34 ? 5.391 -17.172 -15.422 1 98.94 34 ILE B N 1
ATOM 2797 C CA . ILE B 1 34 ? 6.25 -16.359 -14.578 1 98.94 34 ILE B CA 1
ATOM 2798 C C . ILE B 1 34 ? 6.562 -15.039 -15.289 1 98.94 34 ILE B C 1
ATOM 2800 O O . ILE B 1 34 ? 7.008 -15.031 -16.438 1 98.94 34 ILE B O 1
ATOM 2804 N N . THR B 1 35 ? 6.332 -13.938 -14.602 1 98.94 35 THR B N 1
ATOM 2805 C CA . THR B 1 35 ? 6.723 -12.648 -15.172 1 98.94 35 THR B CA 1
ATOM 2806 C C . THR B 1 35 ? 8.117 -12.25 -14.695 1 98.94 35 THR B C 1
ATOM 2808 O O . THR B 1 35 ? 8.555 -12.656 -13.617 1 98.94 35 THR B O 1
ATOM 2811 N N . GLY B 1 36 ? 8.797 -11.422 -15.508 1 98.62 36 GLY B N 1
ATOM 2812 C CA . GLY B 1 36 ? 10.094 -10.898 -15.125 1 98.62 36 GLY B CA 1
ATOM 2813 C C . GLY B 1 36 ? 11.188 -11.945 -15.117 1 98.62 36 GLY B C 1
ATOM 2814 O O . GLY B 1 36 ? 11.898 -12.102 -14.125 1 98.62 36 GLY B O 1
ATOM 2815 N N . CYS B 1 37 ? 11.398 -12.648 -16.25 1 98.81 37 CYS B N 1
ATOM 2816 C CA . CYS B 1 37 ? 12.312 -13.781 -16.281 1 98.81 37 CYS B CA 1
ATOM 2817 C C . CYS B 1 37 ? 13.625 -13.398 -16.953 1 98.81 37 CYS B C 1
ATOM 2819 O O . CYS B 1 37 ? 14.461 -14.266 -17.234 1 98.81 37 CYS B O 1
ATOM 2821 N N . ASP B 1 38 ? 13.859 -12.102 -17.188 1 98.31 38 ASP B N 1
ATOM 2822 C CA . ASP B 1 38 ? 15.102 -11.664 -17.812 1 98.31 38 ASP B CA 1
ATOM 2823 C C . ASP B 1 38 ? 16.312 -12 -16.938 1 98.31 38 ASP B C 1
ATOM 2825 O O . ASP B 1 38 ? 17.375 -12.352 -17.453 1 98.31 38 ASP B O 1
ATOM 2829 N N . SER B 1 39 ? 16.125 -11.852 -15.633 1 96.88 39 SER B N 1
ATOM 2830 C CA . SER B 1 39 ? 17.203 -12.016 -14.664 1 96.88 39 SER B CA 1
ATOM 2831 C C . SER B 1 39 ? 16.656 -12.281 -13.266 1 96.88 39 SER B C 1
ATOM 2833 O O . SER B 1 39 ? 15.445 -12.445 -13.086 1 96.88 39 SER B O 1
ATOM 2835 N N . GLY B 1 40 ? 17.547 -12.508 -12.406 1 97.62 40 GLY B N 1
ATOM 2836 C CA . GLY B 1 40 ? 17.203 -12.516 -11 1 97.62 40 GLY B CA 1
ATOM 2837 C C . GLY B 1 40 ? 16.359 -13.711 -10.602 1 97.62 40 GLY B C 1
ATOM 2838 O O . GLY B 1 40 ? 16.641 -14.844 -11.008 1 97.62 40 GLY B O 1
ATOM 2839 N N . PHE B 1 41 ? 15.398 -13.445 -9.703 1 98.81 41 PHE B N 1
ATOM 2840 C CA . PHE B 1 41 ? 14.578 -14.5 -9.125 1 98.81 41 PHE B CA 1
ATOM 2841 C C . PHE B 1 41 ? 13.797 -15.234 -10.203 1 98.81 41 PHE B C 1
ATOM 2843 O O . PHE B 1 41 ? 13.758 -16.469 -10.219 1 98.81 41 PHE B O 1
ATOM 2850 N N . GLY B 1 42 ? 13.148 -14.43 -11.102 1 98.81 42 GLY B N 1
ATOM 2851 C CA . GLY B 1 42 ? 12.312 -15.039 -12.125 1 98.81 42 GLY B CA 1
ATOM 2852 C C . GLY B 1 42 ? 13.086 -15.969 -13.047 1 98.81 42 GLY B C 1
ATOM 2853 O O . GLY B 1 42 ? 12.609 -17.062 -13.375 1 98.81 42 GLY B O 1
ATOM 2854 N N . ASN B 1 43 ? 14.227 -15.492 -13.445 1 98.81 43 ASN B N 1
ATOM 2855 C CA . ASN B 1 43 ? 15.086 -16.297 -14.305 1 98.81 43 ASN B CA 1
ATOM 2856 C C . ASN B 1 43 ? 15.492 -17.609 -13.625 1 98.81 43 ASN B C 1
ATOM 2858 O O . ASN B 1 43 ? 15.359 -18.688 -14.211 1 98.81 43 ASN B O 1
ATOM 2862 N N . LEU B 1 44 ? 15.93 -17.5 -12.406 1 98.81 44 LEU B N 1
ATOM 2863 C CA . LEU B 1 44 ? 16.359 -18.688 -11.664 1 98.81 44 LEU B CA 1
ATOM 2864 C C . LEU B 1 44 ? 15.188 -19.625 -11.414 1 98.81 44 LEU B C 1
ATOM 2866 O O . LEU B 1 44 ? 15.328 -20.844 -11.547 1 98.81 44 LEU B O 1
ATOM 2870 N N . LEU B 1 45 ? 14.047 -19.078 -11.062 1 98.94 45 LEU B N 1
ATOM 2871 C CA . LEU B 1 45 ? 12.867 -19.906 -10.82 1 98.94 45 LEU B CA 1
ATOM 2872 C C . LEU B 1 45 ? 12.469 -20.672 -12.078 1 98.94 45 LEU B C 1
ATOM 2874 O O . LEU B 1 45 ? 12.133 -21.859 -12.008 1 98.94 45 LEU B O 1
ATOM 2878 N N . ALA B 1 46 ? 12.477 -19.953 -13.188 1 98.94 46 ALA B N 1
ATOM 2879 C CA . ALA B 1 46 ? 12.109 -20.594 -14.445 1 98.94 46 ALA B CA 1
ATOM 2880 C C . ALA B 1 46 ? 12.992 -21.812 -14.727 1 98.94 46 ALA B C 1
ATOM 2882 O O . ALA B 1 46 ? 12.492 -22.875 -15.078 1 98.94 46 ALA B O 1
ATOM 2883 N N . ARG B 1 47 ? 14.219 -21.656 -14.539 1 98.81 47 ARG B N 1
ATOM 2884 C CA . ARG B 1 47 ? 15.164 -22.75 -14.766 1 98.81 47 ARG B CA 1
ATOM 2885 C C . ARG B 1 47 ? 14.953 -23.875 -13.758 1 98.81 47 ARG B C 1
ATOM 2887 O O . ARG B 1 47 ? 15.023 -25.062 -14.109 1 98.81 47 ARG B O 1
ATOM 2894 N N . GLN B 1 48 ? 14.727 -23.484 -12.539 1 98.5 48 GLN B N 1
ATOM 2895 C CA . GLN B 1 48 ? 14.5 -24.453 -11.453 1 98.5 48 GLN B CA 1
ATOM 2896 C C . GLN B 1 48 ? 13.281 -25.328 -11.742 1 98.5 48 GLN B C 1
ATOM 2898 O O . GLN B 1 48 ? 13.352 -26.547 -11.602 1 98.5 48 GLN B O 1
ATOM 2903 N N . LEU B 1 49 ? 12.195 -24.734 -12.148 1 98.75 49 LEU B N 1
ATOM 2904 C CA . LEU B 1 49 ? 10.961 -25.469 -12.43 1 98.75 49 LEU B CA 1
ATOM 2905 C C . LEU B 1 49 ? 11.102 -26.312 -13.688 1 98.75 49 LEU B C 1
ATOM 2907 O O . LEU B 1 49 ? 10.555 -27.406 -13.766 1 98.75 49 LEU B O 1
ATOM 2911 N N . ASP B 1 50 ? 11.836 -25.75 -14.641 1 98.62 50 ASP B N 1
ATOM 2912 C CA . ASP B 1 50 ? 12.125 -26.516 -15.852 1 98.62 50 ASP B CA 1
ATOM 2913 C C . ASP B 1 50 ? 12.875 -27.797 -15.523 1 98.62 50 ASP B C 1
ATOM 2915 O O . ASP B 1 50 ? 12.555 -28.875 -16.047 1 98.62 50 ASP B O 1
ATOM 2919 N N . ARG B 1 51 ? 13.805 -27.688 -14.641 1 97.5 51 ARG B N 1
ATOM 2920 C CA . ARG B 1 51 ? 14.594 -28.844 -14.242 1 97.5 51 ARG B CA 1
ATOM 2921 C C . ARG B 1 51 ? 13.734 -29.875 -13.508 1 97.5 51 ARG B C 1
ATOM 2923 O O . ARG B 1 51 ? 14.008 -31.078 -13.555 1 97.5 51 ARG B O 1
ATOM 2930 N N . ARG B 1 52 ? 12.695 -29.422 -12.891 1 96.12 52 ARG B N 1
ATOM 2931 C CA . ARG B 1 52 ? 11.773 -30.297 -12.18 1 96.12 52 ARG B CA 1
ATOM 2932 C C . ARG B 1 52 ? 10.797 -30.969 -13.141 1 96.12 52 ARG B C 1
ATOM 2934 O O . ARG B 1 52 ? 10 -31.812 -12.734 1 96.12 52 ARG B O 1
ATOM 2941 N N . GLY B 1 53 ? 10.867 -30.547 -14.406 1 96.62 53 GLY B N 1
ATOM 2942 C CA . GLY B 1 53 ? 10.047 -31.172 -15.43 1 96.62 53 GLY B CA 1
ATOM 2943 C C . GLY B 1 53 ? 8.719 -30.469 -15.648 1 96.62 53 GLY B C 1
ATOM 2944 O O . GLY B 1 53 ? 7.859 -30.969 -16.375 1 96.62 53 GLY B O 1
ATOM 2945 N N . MET B 1 54 ? 8.469 -29.297 -15.023 1 98 54 MET B N 1
ATOM 2946 C CA . MET B 1 54 ? 7.223 -28.562 -15.195 1 98 54 MET B CA 1
ATOM 2947 C C . MET B 1 54 ? 7.211 -27.812 -16.531 1 98 54 MET B C 1
ATOM 2949 O O . MET B 1 54 ? 8.266 -27.609 -17.125 1 98 54 MET B O 1
ATOM 2953 N N . ARG B 1 55 ? 6.062 -27.484 -16.984 1 98.44 55 ARG B N 1
ATOM 2954 C CA . ARG B 1 55 ? 5.906 -26.656 -18.172 1 98.44 55 ARG B CA 1
ATOM 2955 C C . ARG B 1 55 ? 5.918 -25.172 -17.812 1 98.44 55 ARG B C 1
ATOM 2957 O O . ARG B 1 55 ? 4.949 -24.656 -17.266 1 98.44 55 ARG B O 1
ATOM 2964 N N . VAL B 1 56 ? 6.977 -24.516 -18.234 1 98.88 56 VAL B N 1
ATOM 2965 C CA . VAL B 1 56 ? 7.176 -23.141 -17.797 1 98.88 56 VAL B CA 1
ATOM 2966 C C . VAL B 1 56 ? 6.898 -22.172 -18.938 1 98.88 56 VAL B C 1
ATOM 2968 O O . VAL B 1 56 ? 7.453 -22.328 -20.031 1 98.88 56 VAL B O 1
ATOM 2971 N N . LEU B 1 57 ? 6.02 -21.266 -18.75 1 98.94 57 LEU B N 1
ATOM 2972 C CA . LEU B 1 57 ? 5.758 -20.141 -19.641 1 98.94 57 LEU B CA 1
ATOM 2973 C C . LEU B 1 57 ? 6.395 -18.859 -19.078 1 98.94 57 LEU B C 1
ATOM 2975 O O . LEU B 1 57 ? 5.82 -18.219 -18.203 1 98.94 57 LEU B O 1
ATOM 2979 N N . ALA B 1 58 ? 7.555 -18.516 -19.625 1 98.94 58 ALA B N 1
ATOM 2980 C CA . ALA B 1 58 ? 8.375 -17.453 -19.062 1 98.94 58 ALA B CA 1
ATOM 2981 C C . ALA B 1 58 ? 8.195 -16.141 -19.828 1 98.94 58 ALA B C 1
ATOM 2983 O O . ALA B 1 58 ? 8.414 -16.094 -21.031 1 98.94 58 ALA B O 1
ATOM 2984 N N . ALA B 1 59 ? 7.773 -15.117 -19.156 1 98.94 59 ALA B N 1
ATOM 2985 C CA . ALA B 1 59 ? 7.656 -13.797 -19.75 1 98.94 59 ALA B CA 1
ATOM 2986 C C . ALA B 1 59 ? 8.898 -12.953 -19.484 1 98.94 59 ALA B C 1
ATOM 2988 O O . ALA B 1 59 ? 9.297 -12.789 -18.328 1 98.94 59 ALA B O 1
ATOM 2989 N N . CYS B 1 60 ? 9.5 -12.461 -20.547 1 98.81 60 CYS B N 1
ATOM 2990 C CA . CYS B 1 60 ? 10.641 -11.562 -20.469 1 98.81 60 CYS B CA 1
ATOM 2991 C C . CYS B 1 60 ? 10.281 -10.188 -21.031 1 98.81 60 CYS B C 1
ATOM 2993 O O . CYS B 1 60 ? 9.383 -10.062 -21.859 1 98.81 60 CYS B O 1
ATOM 2995 N N . LEU B 1 61 ? 10.945 -9.211 -20.469 1 98.56 61 LEU B N 1
ATOM 2996 C CA . LEU B 1 61 ? 10.766 -7.855 -20.984 1 98.56 61 LEU B CA 1
ATOM 2997 C C . LEU B 1 61 ? 11.523 -7.672 -22.297 1 98.56 61 LEU B C 1
ATOM 2999 O O . LEU B 1 61 ? 11.07 -6.941 -23.172 1 98.56 61 LEU B O 1
ATOM 3003 N N . THR B 1 62 ? 12.68 -8.367 -22.406 1 98.38 62 THR B N 1
ATOM 3004 C CA . THR B 1 62 ? 13.547 -8.156 -23.562 1 98.38 62 THR B CA 1
ATOM 3005 C C . THR B 1 62 ? 13.68 -9.445 -24.375 1 98.38 62 THR B C 1
ATOM 3007 O O . THR B 1 62 ? 13.656 -10.547 -23.812 1 98.38 62 THR B O 1
ATOM 3010 N N . GLU B 1 63 ? 13.891 -9.281 -25.688 1 98.44 63 GLU B N 1
ATOM 3011 C CA . GLU B 1 63 ? 14.148 -10.422 -26.562 1 98.44 63 GLU B CA 1
ATOM 3012 C C . GLU B 1 63 ? 15.453 -11.125 -26.188 1 98.44 63 GLU B C 1
ATOM 3014 O O . GLU B 1 63 ? 15.531 -12.359 -26.219 1 98.44 63 GLU B O 1
ATOM 3019 N N . LYS B 1 64 ? 16.406 -10.32 -25.812 1 98.5 64 LYS B N 1
ATOM 3020 C CA . LYS B 1 64 ? 17.688 -10.883 -25.422 1 98.5 64 LYS B CA 1
ATOM 3021 C C . LYS B 1 64 ? 17.547 -11.789 -24.203 1 98.5 64 LYS B C 1
ATOM 3023 O O . LYS B 1 64 ? 18.094 -12.891 -24.172 1 98.5 64 LYS B O 1
ATOM 3028 N N . GLY B 1 65 ? 16.828 -11.32 -23.203 1 98.38 65 GLY B N 1
ATOM 3029 C CA . GLY B 1 65 ? 16.594 -12.141 -22.031 1 98.38 65 GLY B CA 1
ATOM 3030 C C . GLY B 1 65 ? 15.859 -13.43 -22.328 1 98.38 65 GLY B C 1
ATOM 3031 O O . GLY B 1 65 ? 16.203 -14.492 -21.812 1 98.38 65 GLY B O 1
ATOM 3032 N N . ALA B 1 66 ? 14.883 -13.344 -23.203 1 98.69 66 ALA B N 1
ATOM 3033 C CA . ALA B 1 66 ? 14.109 -14.516 -23.594 1 98.69 66 ALA B CA 1
ATOM 3034 C C . ALA B 1 66 ? 14.984 -15.547 -24.312 1 98.69 66 ALA B C 1
ATOM 3036 O O . ALA B 1 66 ? 14.914 -16.734 -24.016 1 98.69 66 ALA B O 1
ATOM 3037 N N . GLU B 1 67 ? 15.766 -15.094 -25.203 1 98.44 67 GLU B N 1
ATOM 3038 C CA . GLU B 1 67 ? 16.641 -15.977 -25.953 1 98.44 67 GLU B CA 1
ATOM 3039 C C . GLU B 1 67 ? 17.656 -16.672 -25.047 1 98.44 67 GLU B C 1
ATOM 3041 O O . GLU B 1 67 ? 17.875 -17.875 -25.172 1 98.44 67 GLU B O 1
ATOM 3046 N N . GLN B 1 68 ? 18.219 -15.883 -24.188 1 98.44 68 GLN B N 1
ATOM 3047 C CA . GLN B 1 68 ? 19.203 -16.438 -23.266 1 98.44 68 GLN B CA 1
ATOM 3048 C C . GLN B 1 68 ? 18.578 -17.484 -22.359 1 98.44 68 GLN B C 1
ATOM 3050 O O . GLN B 1 68 ? 19.188 -18.516 -22.078 1 98.44 68 GLN B O 1
ATOM 3055 N N . LEU B 1 69 ? 17.391 -17.203 -21.938 1 98.69 69 LEU B N 1
ATOM 3056 C CA . LEU B 1 69 ? 16.703 -18.156 -21.078 1 98.69 69 LEU B CA 1
ATOM 3057 C C . LEU B 1 69 ? 16.375 -19.438 -21.828 1 98.69 69 LEU B C 1
ATOM 3059 O O . LEU B 1 69 ? 16.578 -20.531 -21.297 1 98.69 69 LEU B O 1
ATOM 3063 N N . ARG B 1 70 ? 15.914 -19.359 -23.016 1 98.12 70 ARG B N 1
ATOM 3064 C CA . ARG B 1 70 ? 15.586 -20.531 -23.828 1 98.12 70 ARG B CA 1
ATOM 3065 C C . ARG B 1 70 ? 16.828 -21.391 -24.078 1 98.12 70 ARG B C 1
ATOM 3067 O O . ARG B 1 70 ? 16.734 -22.609 -24.109 1 98.12 70 ARG B O 1
ATOM 3074 N N . SER B 1 71 ? 17.906 -20.734 -24.234 1 98 71 SER B N 1
ATOM 3075 C CA . SER B 1 71 ? 19.125 -21.453 -24.531 1 98 71 SER B CA 1
ATOM 3076 C C . SER B 1 71 ? 19.625 -22.25 -23.328 1 98 71 SER B C 1
ATOM 3078 O O . SER B 1 71 ? 20.422 -23.172 -23.484 1 98 71 SER B O 1
ATOM 3080 N N . LYS B 1 72 ? 19.078 -21.938 -22.188 1 97.94 72 LYS B N 1
ATOM 3081 C CA . LYS B 1 72 ? 19.578 -22.578 -20.969 1 97.94 72 LYS B CA 1
ATOM 3082 C C . LYS B 1 72 ? 18.562 -23.578 -20.422 1 97.94 72 LYS B C 1
ATOM 3084 O O . LYS B 1 72 ? 18.75 -24.125 -19.344 1 97.94 72 LYS B O 1
ATOM 3089 N N . THR B 1 73 ? 17.484 -23.734 -21.156 1 98.38 73 THR B N 1
ATOM 3090 C CA . THR B 1 73 ? 16.406 -24.562 -20.641 1 98.38 73 THR B CA 1
ATOM 3091 C C . THR B 1 73 ? 15.93 -25.547 -21.688 1 98.38 73 THR B C 1
ATOM 3093 O O . THR B 1 73 ? 16.375 -25.5 -22.844 1 98.38 73 THR B O 1
ATOM 3096 N N . SER B 1 74 ? 15.133 -26.5 -21.266 1 97.94 74 SER B N 1
ATOM 3097 C CA . SER B 1 74 ? 14.617 -27.516 -22.172 1 97.94 74 SER B CA 1
ATOM 3098 C C . SER B 1 74 ? 13.516 -26.953 -23.062 1 97.94 74 SER B C 1
ATOM 3100 O O . SER B 1 74 ? 13.156 -25.781 -22.938 1 97.94 74 SER B O 1
ATOM 3102 N N . ASP B 1 75 ? 12.922 -27.812 -23.922 1 96.12 75 ASP B N 1
ATOM 3103 C CA . ASP B 1 75 ? 11.859 -27.406 -24.859 1 96.12 75 ASP B CA 1
ATOM 3104 C C . ASP B 1 75 ? 10.531 -27.234 -24.125 1 96.12 75 ASP B C 1
ATOM 3106 O O . ASP B 1 75 ? 9.586 -26.672 -24.672 1 96.12 75 ASP B O 1
ATOM 3110 N N . ARG B 1 76 ? 10.516 -27.641 -22.891 1 96.75 76 ARG B N 1
ATOM 3111 C CA . ARG B 1 76 ? 9.297 -27.484 -22.109 1 96.75 76 ARG B CA 1
ATOM 3112 C C . ARG B 1 76 ? 9.086 -26.031 -21.688 1 96.75 76 ARG B C 1
ATOM 3114 O O . ARG B 1 76 ? 7.977 -25.641 -21.328 1 96.75 76 ARG B O 1
ATOM 3121 N N . LEU B 1 77 ? 10.156 -25.297 -21.688 1 98.69 77 LEU B N 1
ATOM 3122 C CA . LEU B 1 77 ? 10.055 -23.891 -21.344 1 98.69 77 LEU B CA 1
ATOM 3123 C C . LEU B 1 77 ? 9.852 -23.047 -22.594 1 98.69 77 LEU B C 1
ATOM 3125 O O . LEU B 1 77 ? 10.602 -23.172 -23.578 1 98.69 77 LEU B O 1
ATOM 3129 N N . GLU B 1 78 ? 8.836 -22.281 -22.625 1 98.75 78 GLU B N 1
ATOM 3130 C CA . GLU B 1 78 ? 8.539 -21.328 -23.703 1 98.75 78 GLU B CA 1
ATOM 3131 C C . GLU B 1 78 ? 8.57 -19.891 -23.188 1 98.75 78 GLU B C 1
ATOM 3133 O O . GLU B 1 78 ? 8.273 -19.641 -22.031 1 98.75 78 GLU B O 1
ATOM 3138 N N . THR B 1 79 ? 8.945 -19 -24.094 1 98.81 79 THR B N 1
ATOM 3139 C CA . THR B 1 79 ? 9.07 -17.625 -23.672 1 98.81 79 THR B CA 1
ATOM 3140 C C . THR B 1 79 ? 8.102 -16.719 -24.438 1 98.81 79 THR B C 1
ATOM 3142 O O . THR B 1 79 ? 7.699 -17.062 -25.547 1 98.81 79 THR B O 1
ATOM 3145 N N . VAL B 1 80 ? 7.699 -15.625 -23.844 1 98.88 80 VAL B N 1
ATOM 3146 C CA . VAL B 1 80 ? 6.898 -14.57 -24.453 1 98.88 80 VAL B CA 1
ATOM 3147 C C . VAL B 1 80 ? 7.387 -13.203 -23.984 1 98.88 80 VAL B C 1
ATOM 3149 O O . VAL B 1 80 ? 7.945 -13.078 -22.891 1 98.88 80 VAL B O 1
ATOM 3152 N N . ILE B 1 81 ? 7.27 -12.195 -24.828 1 98.88 81 ILE B N 1
ATOM 3153 C CA . ILE B 1 81 ? 7.629 -10.836 -24.438 1 98.88 81 ILE B CA 1
ATOM 3154 C C . ILE B 1 81 ? 6.445 -10.172 -23.734 1 98.88 81 ILE B C 1
ATOM 3156 O O . ILE B 1 81 ? 5.32 -10.203 -24.25 1 98.88 81 ILE B O 1
ATOM 3160 N N . LEU B 1 82 ? 6.711 -9.562 -22.578 1 98.94 82 LEU B N 1
ATOM 3161 C CA . LEU B 1 82 ? 5.648 -8.945 -21.797 1 98.94 82 LEU B CA 1
ATOM 3162 C C . LEU B 1 82 ? 6.145 -7.668 -21.109 1 98.94 82 LEU B C 1
ATOM 3164 O O . LEU B 1 82 ? 7.141 -7.695 -20.391 1 98.94 82 LEU B O 1
ATOM 3168 N N . ASP B 1 83 ? 5.562 -6.582 -21.438 1 98.88 83 ASP B N 1
ATOM 3169 C CA . ASP B 1 83 ? 5.641 -5.348 -20.656 1 98.88 83 ASP B CA 1
ATOM 3170 C C . ASP B 1 83 ? 4.402 -5.168 -19.781 1 98.88 83 ASP B C 1
ATOM 3172 O O . ASP B 1 83 ? 3.326 -4.836 -20.281 1 98.88 83 ASP B O 1
ATOM 3176 N N . VAL B 1 84 ? 4.59 -5.305 -18.484 1 98.81 84 VAL B N 1
ATOM 3177 C CA . VAL B 1 84 ? 3.443 -5.363 -17.594 1 98.81 84 VAL B CA 1
ATOM 3178 C C . VAL B 1 84 ? 2.799 -3.982 -17.484 1 98.81 84 VAL B C 1
ATOM 3180 O O . VAL B 1 84 ? 1.7 -3.842 -16.938 1 98.81 84 VAL B O 1
ATOM 3183 N N . THR B 1 85 ? 3.455 -2.906 -17.969 1 98.69 85 THR B N 1
ATOM 3184 C CA . THR B 1 85 ? 2.887 -1.565 -17.891 1 98.69 85 THR B CA 1
ATOM 3185 C C . THR B 1 85 ? 1.977 -1.297 -19.094 1 98.69 85 THR B C 1
ATOM 3187 O O . THR B 1 85 ? 1.33 -0.249 -19.156 1 98.69 85 THR B O 1
ATOM 3190 N N . LYS B 1 86 ? 1.961 -2.213 -20 1 98.81 86 LYS B N 1
ATOM 3191 C CA . LYS B 1 86 ? 1.169 -2.031 -21.203 1 98.81 86 LYS B CA 1
ATOM 3192 C C . LYS B 1 86 ? 0.036 -3.051 -21.281 1 98.81 86 LYS B C 1
ATOM 3194 O O . LYS B 1 86 ? 0.279 -4.246 -21.469 1 98.81 86 LYS B O 1
ATOM 3199 N N . THR B 1 87 ? -1.179 -2.568 -21.281 1 98.62 87 THR B N 1
ATOM 3200 C CA . THR B 1 87 ? -2.359 -3.426 -21.297 1 98.62 87 THR B CA 1
ATOM 3201 C C . THR B 1 87 ? -2.369 -4.297 -22.547 1 98.62 87 THR B C 1
ATOM 3203 O O . THR B 1 87 ? -2.711 -5.48 -22.484 1 98.62 87 THR B O 1
ATOM 3206 N N . GLU B 1 88 ? -2.02 -3.746 -23.672 1 98.62 88 GLU B N 1
ATOM 3207 C CA . GLU B 1 88 ? -2.006 -4.512 -24.906 1 98.62 88 GLU B CA 1
ATOM 3208 C C . GLU B 1 88 ? -1.012 -5.668 -24.828 1 98.62 88 GLU B C 1
ATOM 3210 O O . GLU B 1 88 ? -1.27 -6.75 -25.359 1 98.62 88 GLU B O 1
ATOM 3215 N N . SER B 1 89 ? 0.127 -5.414 -24.219 1 98.88 89 SER B N 1
ATOM 3216 C CA . SER B 1 89 ? 1.121 -6.461 -24.016 1 98.88 89 SER B CA 1
ATOM 3217 C C . SER B 1 89 ? 0.581 -7.566 -23.125 1 98.88 89 SER B C 1
ATOM 3219 O O . SER B 1 89 ? 0.795 -8.75 -23.391 1 98.88 89 SER B O 1
ATOM 3221 N N . ILE B 1 90 ? -0.144 -7.203 -22.109 1 98.88 90 ILE B N 1
ATOM 3222 C CA . ILE B 1 90 ? -0.708 -8.156 -21.156 1 98.88 90 ILE B CA 1
ATOM 3223 C C . ILE B 1 90 ? -1.776 -9 -21.844 1 98.88 90 ILE B C 1
ATOM 3225 O O . ILE B 1 90 ? -1.816 -10.219 -21.672 1 98.88 90 ILE B O 1
ATOM 3229 N N . VAL B 1 91 ? -2.604 -8.367 -22.594 1 98.44 91 VAL B N 1
ATOM 3230 C CA . VAL B 1 91 ? -3.656 -9.07 -23.328 1 98.44 91 VAL B CA 1
ATOM 3231 C C . VAL B 1 91 ? -3.035 -10.109 -24.266 1 98.44 91 VAL B C 1
ATOM 3233 O O . VAL B 1 91 ? -3.471 -11.258 -24.297 1 98.44 91 VAL B O 1
ATOM 3236 N N . ALA B 1 92 ? -2.021 -9.727 -24.984 1 98.81 92 ALA B N 1
ATOM 3237 C CA . ALA B 1 92 ? -1.353 -10.625 -25.922 1 98.81 92 ALA B CA 1
ATOM 3238 C C . ALA B 1 92 ? -0.703 -11.797 -25.188 1 98.81 92 ALA B C 1
ATOM 3240 O O . ALA B 1 92 ? -0.817 -12.945 -25.625 1 98.81 92 ALA B O 1
ATOM 3241 N N . ALA B 1 93 ? -0.03 -11.5 -24.125 1 98.88 93 ALA B N 1
ATOM 3242 C CA . ALA B 1 93 ? 0.627 -12.555 -23.359 1 98.88 93 ALA B CA 1
ATOM 3243 C C . ALA B 1 93 ? -0.396 -13.508 -22.75 1 98.88 93 ALA B C 1
ATOM 3245 O O . ALA B 1 93 ? -0.168 -14.719 -22.688 1 98.88 93 ALA B O 1
ATOM 3246 N N . THR B 1 94 ? -1.482 -12.961 -22.266 1 98.75 94 THR B N 1
ATOM 3247 C CA . THR B 1 94 ? -2.529 -13.789 -21.672 1 98.75 94 THR B CA 1
ATOM 3248 C C . THR B 1 94 ? -3.139 -14.727 -22.703 1 98.75 94 THR B C 1
ATOM 3250 O O . THR B 1 94 ? -3.406 -15.891 -22.406 1 98.75 94 THR B O 1
ATOM 3253 N N . GLN B 1 95 ? -3.363 -14.18 -23.859 1 98.69 95 GLN B N 1
ATOM 3254 C CA . GLN B 1 95 ? -3.867 -15.016 -24.953 1 98.69 95 GLN B CA 1
ATOM 3255 C C . GLN B 1 95 ? -2.873 -16.125 -25.297 1 98.69 95 GLN B C 1
ATOM 3257 O O . GLN B 1 95 ? -3.266 -17.266 -25.531 1 98.69 95 GLN B O 1
ATOM 3262 N N . TRP B 1 96 ? -1.648 -15.766 -25.375 1 98.88 96 TRP B N 1
ATOM 3263 C CA . TRP B 1 96 ? -0.582 -16.734 -25.641 1 98.88 96 TRP B CA 1
ATOM 3264 C C . TRP B 1 96 ? -0.582 -17.828 -24.578 1 98.88 96 TRP B C 1
ATOM 3266 O O . TRP B 1 96 ? -0.464 -19.016 -24.906 1 98.88 96 TRP B O 1
ATOM 3276 N N . VAL B 1 97 ? -0.739 -17.516 -23.328 1 98.94 97 VAL B N 1
ATOM 3277 C CA . VAL B 1 97 ? -0.796 -18.469 -22.219 1 98.94 97 VAL B CA 1
ATOM 3278 C C . VAL B 1 97 ? -2.018 -19.375 -22.391 1 98.94 97 VAL B C 1
ATOM 3280 O O . VAL B 1 97 ? -1.921 -20.594 -22.234 1 98.94 97 VAL B O 1
ATOM 3283 N N . LYS B 1 98 ? -3.135 -18.766 -22.672 1 98.62 98 LYS B N 1
ATOM 3284 C CA . LYS B 1 98 ? -4.379 -19.516 -22.859 1 98.62 98 LYS B CA 1
ATOM 3285 C C . LYS B 1 98 ? -4.23 -20.594 -23.922 1 98.62 98 LYS B C 1
ATOM 3287 O O . LYS B 1 98 ? -4.707 -21.719 -23.734 1 98.62 98 LYS B O 1
ATOM 3292 N N . GLU B 1 99 ? -3.578 -20.266 -24.938 1 98.56 99 GLU B N 1
ATOM 3293 C CA . GLU B 1 99 ? -3.381 -21.203 -26.047 1 98.56 99 GLU B CA 1
ATOM 3294 C C . GLU B 1 99 ? -2.482 -22.359 -25.641 1 98.56 99 GLU B C 1
ATOM 3296 O O . GLU B 1 99 ? -2.662 -23.484 -26.109 1 98.56 99 GLU B O 1
ATOM 3301 N N . ARG B 1 100 ? -1.607 -22.156 -24.828 1 98.31 100 ARG B N 1
ATOM 3302 C CA . ARG B 1 100 ? -0.66 -23.188 -24.422 1 98.31 100 ARG B CA 1
ATOM 3303 C C . ARG B 1 100 ? -1.275 -24.109 -23.375 1 98.31 100 ARG B C 1
ATOM 3305 O O . ARG B 1 100 ? -1.117 -25.328 -23.453 1 98.31 100 ARG B O 1
ATOM 3312 N N . VAL B 1 101 ? -1.977 -23.516 -22.422 1 98.25 101 VAL B N 1
ATOM 3313 C CA . VAL B 1 101 ? -2.438 -24.328 -21.297 1 98.25 101 VAL B CA 1
ATOM 3314 C C . VAL B 1 101 ? -3.697 -25.094 -21.688 1 98.25 101 VAL B C 1
ATOM 3316 O O . VAL B 1 101 ? -3.994 -26.141 -21.109 1 98.25 101 VAL B O 1
ATOM 3319 N N . GLY B 1 102 ? -4.555 -24.562 -22.609 1 96.69 102 GLY B N 1
ATOM 3320 C CA . GLY B 1 102 ? -5.758 -25.234 -23.078 1 96.69 102 GLY B CA 1
ATOM 3321 C C . GLY B 1 102 ? -6.75 -25.531 -21.969 1 96.69 102 GLY B C 1
ATOM 3322 O O . GLY B 1 102 ? -7.008 -24.672 -21.125 1 96.69 102 GLY B O 1
ATOM 3323 N N . ASN B 1 103 ? -7.281 -26.703 -21.953 1 95.56 103 ASN B N 1
ATOM 3324 C CA . ASN B 1 103 ? -8.352 -27.078 -21.031 1 95.56 103 ASN B CA 1
ATOM 3325 C C . ASN B 1 103 ? -7.809 -27.406 -19.641 1 95.56 103 ASN B C 1
ATOM 3327 O O . ASN B 1 103 ? -8.562 -27.469 -18.672 1 95.56 103 ASN B O 1
ATOM 3331 N N . THR B 1 104 ? -6.523 -27.578 -19.578 1 96.38 104 THR B N 1
ATOM 3332 C CA . THR B 1 104 ? -5.93 -27.906 -18.281 1 96.38 104 THR B CA 1
ATOM 3333 C C . THR B 1 104 ? -5.91 -26.688 -17.359 1 96.38 104 THR B C 1
ATOM 3335 O O . THR B 1 104 ? -5.988 -26.828 -16.141 1 96.38 104 THR B O 1
ATOM 3338 N N . GLY B 1 105 ? -5.797 -25.531 -17.984 1 98.31 105 GLY B N 1
ATOM 3339 C CA . GLY B 1 105 ? -5.707 -24.312 -17.203 1 98.31 105 GLY B CA 1
ATOM 3340 C C . GLY B 1 105 ? -4.297 -24.016 -16.719 1 98.31 105 GLY B C 1
ATOM 3341 O O . GLY B 1 105 ? -3.361 -24.766 -17.031 1 98.31 105 GLY B O 1
ATOM 3342 N N . LEU B 1 106 ? -4.176 -22.938 -16.047 1 98.88 106 LEU B N 1
ATOM 3343 C CA . LEU B 1 106 ? -2.889 -22.469 -15.547 1 98.88 106 LEU B CA 1
ATOM 3344 C C . LEU B 1 106 ? -2.711 -22.875 -14.086 1 98.88 106 LEU B C 1
ATOM 3346 O O . LEU B 1 106 ? -3.447 -22.406 -13.211 1 98.88 106 LEU B O 1
ATOM 3350 N N . TRP B 1 107 ? -1.717 -23.703 -13.812 1 98.81 107 TRP B N 1
ATOM 3351 C CA . TRP B 1 107 ? -1.492 -24.188 -12.445 1 98.81 107 TRP B CA 1
ATOM 3352 C C . TRP B 1 107 ? -0.953 -23.062 -11.562 1 98.81 107 TRP B C 1
ATOM 3354 O O . TRP B 1 107 ? -1.389 -22.906 -10.422 1 98.81 107 TRP B O 1
ATOM 3364 N N . GLY B 1 108 ? 0.018 -22.375 -12.117 1 98.88 108 GLY B N 1
ATOM 3365 C CA . GLY B 1 108 ? 0.632 -21.344 -11.289 1 98.88 108 GLY B CA 1
ATOM 3366 C C . GLY B 1 108 ? 0.911 -20.062 -12.039 1 98.88 108 GLY B C 1
ATOM 3367 O O . GLY B 1 108 ? 1.332 -20.078 -13.195 1 98.88 108 GLY B O 1
ATOM 3368 N N . LEU B 1 109 ? 0.619 -18.938 -11.438 1 98.94 109 LEU B N 1
ATOM 3369 C CA . LEU B 1 109 ? 1.064 -17.609 -11.836 1 98.94 109 LEU B CA 1
ATOM 3370 C C . LEU B 1 109 ? 2.053 -17.047 -10.82 1 98.94 109 LEU B C 1
ATOM 3372 O O . LEU B 1 109 ? 1.76 -16.984 -9.625 1 98.94 109 LEU B O 1
ATOM 3376 N N . VAL B 1 110 ? 3.232 -16.734 -11.266 1 99 110 VAL B N 1
ATOM 3377 C CA . VAL B 1 110 ? 4.211 -16.062 -10.414 1 99 110 VAL B CA 1
ATOM 3378 C C . VAL B 1 110 ? 4.434 -14.633 -10.914 1 99 110 VAL B C 1
ATOM 3380 O O . VAL B 1 110 ? 5.043 -14.422 -11.961 1 99 110 VAL B O 1
ATOM 3383 N N . ASN B 1 111 ? 3.908 -13.711 -10.164 1 98.94 111 ASN B N 1
ATOM 3384 C CA . ASN B 1 111 ? 4.168 -12.297 -10.43 1 98.94 111 ASN B CA 1
ATOM 3385 C C . ASN B 1 111 ? 5.488 -11.844 -9.82 1 98.94 111 ASN B C 1
ATOM 3387 O O . ASN B 1 111 ? 5.539 -11.461 -8.648 1 98.94 111 ASN B O 1
ATOM 3391 N N . ASN B 1 112 ? 6.484 -11.812 -10.664 1 98.81 112 ASN B N 1
ATOM 3392 C CA . ASN B 1 112 ? 7.84 -11.539 -10.203 1 98.81 112 ASN B CA 1
ATOM 3393 C C . ASN B 1 112 ? 8.383 -10.242 -10.781 1 98.81 112 ASN B C 1
ATOM 3395 O O . ASN B 1 112 ? 9.328 -9.656 -10.242 1 98.81 112 ASN B O 1
ATOM 3399 N N . ALA B 1 113 ? 7.801 -9.781 -11.898 1 98.75 113 ALA B N 1
ATOM 3400 C CA . ALA B 1 113 ? 8.25 -8.531 -12.492 1 98.75 113 ALA B CA 1
ATOM 3401 C C . ALA B 1 113 ? 8.203 -7.391 -11.484 1 98.75 113 ALA B C 1
ATOM 3403 O O . ALA B 1 113 ? 7.207 -7.223 -10.773 1 98.75 113 ALA B O 1
ATOM 3404 N N . GLY B 1 114 ? 9.273 -6.66 -11.367 1 98.06 114 GLY B N 1
ATOM 3405 C CA . GLY B 1 114 ? 9.336 -5.543 -10.438 1 98.06 114 GLY B CA 1
ATOM 3406 C C . GLY B 1 114 ? 10.594 -4.711 -10.586 1 98.06 114 GLY B C 1
ATOM 3407 O O . GLY B 1 114 ? 11.594 -5.18 -11.133 1 98.06 114 GLY B O 1
ATOM 3408 N N . ILE B 1 115 ? 10.516 -3.496 -10.102 1 98.06 115 ILE B N 1
ATOM 3409 C CA . ILE B 1 115 ? 11.656 -2.586 -10.133 1 98.06 115 ILE B CA 1
ATOM 3410 C C . ILE B 1 115 ? 11.766 -1.854 -8.797 1 98.06 115 ILE B C 1
ATOM 3412 O O . ILE B 1 115 ? 10.789 -1.755 -8.055 1 98.06 115 ILE B O 1
ATOM 3416 N N . SER B 1 116 ? 12.961 -1.367 -8.523 1 96.94 116 SER B N 1
ATOM 3417 C CA . SER B 1 116 ? 13.141 -0.549 -7.328 1 96.94 116 SER B CA 1
ATOM 3418 C C . SER B 1 116 ? 12.648 0.875 -7.551 1 96.94 116 SER B C 1
ATOM 3420 O O . SER B 1 116 ? 12.062 1.483 -6.652 1 96.94 116 SER B O 1
ATOM 3422 N N . GLY B 1 117 ? 12.867 1.367 -8.781 1 95.5 117 GLY B N 1
ATOM 3423 C CA . GLY B 1 117 ? 12.586 2.766 -9.07 1 95.5 117 GLY B CA 1
ATOM 3424 C C . GLY B 1 117 ? 13.508 3.721 -8.336 1 95.5 117 GLY B C 1
ATOM 3425 O O . GLY B 1 117 ? 14.648 3.375 -8.023 1 95.5 117 GLY B O 1
ATOM 3426 N N . HIS B 1 118 ? 13.039 4.934 -8.227 1 93.81 118 HIS B N 1
ATOM 3427 C CA . HIS B 1 118 ? 13.797 5.961 -7.523 1 93.81 118 HIS B CA 1
ATOM 3428 C C . HIS B 1 118 ? 13.656 5.809 -6.012 1 93.81 118 HIS B C 1
ATOM 3430 O O . HIS B 1 118 ? 12.539 5.77 -5.488 1 93.81 118 HIS B O 1
ATOM 3436 N N . LEU B 1 119 ? 14.789 5.742 -5.371 1 94.75 119 LEU B N 1
ATOM 3437 C CA . LEU B 1 119 ? 14.805 5.652 -3.914 1 94.75 119 LEU B CA 1
ATOM 3438 C C . LEU B 1 119 ? 15.484 6.875 -3.301 1 94.75 119 LEU B C 1
ATOM 3440 O O . LEU B 1 119 ? 16.469 7.379 -3.842 1 94.75 119 LEU B O 1
ATOM 3444 N N . GLY B 1 120 ? 15.078 7.34 -2.244 1 95.12 120 GLY B N 1
ATOM 3445 C CA . GLY B 1 120 ? 15.602 8.508 -1.558 1 95.12 120 GLY B CA 1
ATOM 3446 C C . GLY B 1 120 ? 14.539 9.273 -0.792 1 95.12 120 GLY B C 1
ATOM 3447 O O . GLY B 1 120 ? 13.383 8.844 -0.719 1 95.12 120 GLY B O 1
ATOM 3448 N N . PRO B 1 121 ? 14.883 10.359 -0.24 1 97.06 121 PRO B N 1
ATOM 3449 C CA . PRO B 1 121 ? 13.898 11.148 0.499 1 97.06 121 PRO B CA 1
ATOM 3450 C C . PRO B 1 121 ? 12.688 11.516 -0.348 1 97.06 121 PRO B C 1
ATOM 3452 O O . PRO B 1 121 ? 12.828 11.891 -1.516 1 97.06 121 PRO B O 1
ATOM 3455 N N . ASN B 1 122 ? 11.523 11.461 0.226 1 97.75 122 ASN B N 1
ATOM 3456 C CA . ASN B 1 122 ? 10.289 11.773 -0.489 1 97.75 122 ASN B CA 1
ATOM 3457 C C . ASN B 1 122 ? 10.312 13.188 -1.061 1 97.75 122 ASN B C 1
ATOM 3459 O O . ASN B 1 122 ? 9.82 13.422 -2.164 1 97.75 122 ASN B O 1
ATOM 3463 N N . GLU B 1 123 ? 10.938 14.047 -0.361 1 95.94 123 GLU B N 1
ATOM 3464 C CA . GLU B 1 123 ? 10.938 15.453 -0.751 1 95.94 123 GLU B CA 1
ATOM 3465 C C . GLU B 1 123 ? 11.695 15.656 -2.061 1 95.94 123 GLU B C 1
ATOM 3467 O O . GLU B 1 123 ? 11.586 16.719 -2.686 1 95.94 123 GLU B O 1
ATOM 3472 N N . TRP B 1 124 ? 12.539 14.656 -2.406 1 97.19 124 TRP B N 1
ATOM 3473 C CA . TRP B 1 124 ? 13.305 14.766 -3.646 1 97.19 124 TRP B CA 1
ATOM 3474 C C . TRP B 1 124 ? 12.477 14.289 -4.836 1 97.19 124 TRP B C 1
ATOM 3476 O O . TRP B 1 124 ? 12.852 14.5 -5.988 1 97.19 124 TRP B O 1
ATOM 3486 N N . MET B 1 125 ? 11.297 13.703 -4.57 1 96.06 125 MET B N 1
ATOM 3487 C CA . MET B 1 125 ? 10.523 13 -5.594 1 96.06 125 MET B CA 1
ATOM 3488 C C . MET B 1 125 ? 9.375 13.867 -6.094 1 96.06 125 MET B C 1
ATOM 3490 O O . MET B 1 125 ? 9.016 14.859 -5.457 1 96.06 125 MET B O 1
ATOM 3494 N N . ASN B 1 126 ? 8.977 13.523 -7.262 1 95.81 126 ASN B N 1
ATOM 3495 C CA . ASN B 1 126 ? 7.695 14.016 -7.746 1 95.81 126 ASN B CA 1
ATOM 3496 C C . ASN B 1 126 ? 6.707 12.875 -7.969 1 95.81 126 ASN B C 1
ATOM 3498 O O . ASN B 1 126 ? 7.047 11.703 -7.781 1 95.81 126 ASN B O 1
ATOM 3502 N N . LYS B 1 127 ? 5.527 13.203 -8.312 1 97.25 127 LYS B N 1
ATOM 3503 C CA . LYS B 1 127 ? 4.449 12.227 -8.461 1 97.25 127 LYS B CA 1
ATOM 3504 C C . LYS B 1 127 ? 4.836 11.125 -9.445 1 97.25 127 LYS B C 1
ATOM 3506 O O . LYS B 1 127 ? 4.543 9.945 -9.219 1 97.25 127 LYS B O 1
ATOM 3511 N N . GLN B 1 128 ? 5.477 11.484 -10.5 1 97.12 128 GLN B N 1
ATOM 3512 C CA . GLN B 1 128 ? 5.805 10.539 -11.555 1 97.12 128 GLN B CA 1
ATOM 3513 C C . GLN B 1 128 ? 6.836 9.516 -11.078 1 97.12 128 GLN B C 1
ATOM 3515 O O . GLN B 1 128 ? 6.805 8.352 -11.492 1 97.12 128 GLN B O 1
ATOM 3520 N N . ASN B 1 129 ? 7.793 9.922 -10.242 1 97.56 129 ASN B N 1
ATOM 3521 C CA . ASN B 1 129 ? 8.766 9 -9.672 1 97.56 129 ASN B CA 1
ATOM 3522 C C . ASN B 1 129 ? 8.078 7.867 -8.914 1 97.56 129 ASN B C 1
ATOM 3524 O O . ASN B 1 129 ? 8.508 6.715 -8.984 1 97.56 129 ASN B O 1
ATOM 3528 N N . ILE B 1 130 ? 7 8.227 -8.258 1 98.31 130 ILE B N 1
ATOM 3529 C CA . ILE B 1 130 ? 6.262 7.254 -7.457 1 98.31 130 ILE B CA 1
ATOM 3530 C C . ILE B 1 130 ? 5.359 6.418 -8.359 1 98.31 130 ILE B C 1
ATOM 3532 O O . ILE B 1 130 ? 5.367 5.188 -8.297 1 98.31 130 ILE B O 1
ATOM 3536 N N . ALA B 1 131 ? 4.668 7.082 -9.234 1 98.56 131 ALA B N 1
ATOM 3537 C CA . ALA B 1 131 ? 3.68 6.441 -10.094 1 98.56 131 ALA B CA 1
ATOM 3538 C C . ALA B 1 131 ? 4.332 5.398 -11 1 98.56 131 ALA B C 1
ATOM 3540 O O . ALA B 1 131 ? 3.74 4.352 -11.273 1 98.56 131 ALA B O 1
ATOM 3541 N N . SER B 1 132 ? 5.48 5.664 -11.453 1 98.25 132 SER B N 1
ATOM 3542 C CA . SER B 1 132 ? 6.141 4.758 -12.398 1 98.25 132 SER B CA 1
ATOM 3543 C C . SER B 1 132 ? 6.457 3.418 -11.742 1 98.25 132 SER B C 1
ATOM 3545 O O . SER B 1 132 ? 6.375 2.371 -12.391 1 98.25 132 SER B O 1
ATOM 3547 N N . VAL B 1 133 ? 6.801 3.432 -10.523 1 98.56 133 VAL B N 1
ATOM 3548 C CA . VAL B 1 133 ? 7.078 2.195 -9.797 1 98.56 133 VAL B CA 1
ATOM 3549 C C . VAL B 1 133 ? 5.773 1.439 -9.547 1 98.56 133 VAL B C 1
ATOM 3551 O O . VAL B 1 133 ? 5.723 0.215 -9.688 1 98.56 133 VAL B O 1
ATOM 3554 N N . LEU B 1 134 ? 4.727 2.17 -9.188 1 98.88 134 LEU B N 1
ATOM 3555 C CA . LEU B 1 134 ? 3.424 1.552 -8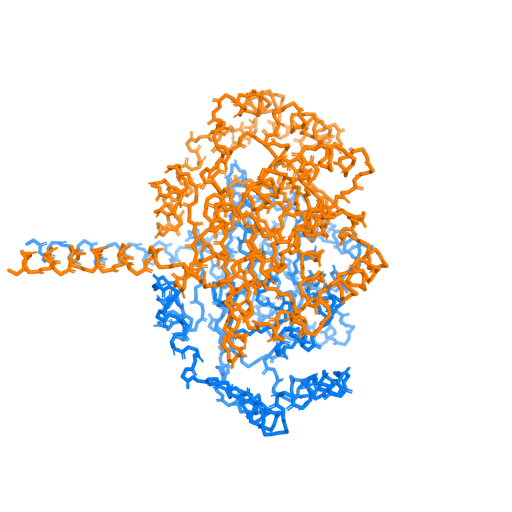.969 1 98.88 134 LEU B CA 1
ATOM 3556 C C . LEU B 1 134 ? 2.916 0.891 -10.25 1 98.88 134 LEU B C 1
ATOM 3558 O O . LEU B 1 134 ? 2.256 -0.15 -10.195 1 98.88 134 LEU B O 1
ATOM 3562 N N . ASP B 1 135 ? 3.225 1.489 -11.352 1 98.75 135 ASP B N 1
ATOM 3563 C CA . ASP B 1 135 ? 2.771 0.969 -12.633 1 98.75 135 ASP B CA 1
ATOM 3564 C C . ASP B 1 135 ? 3.326 -0.431 -12.891 1 98.75 135 ASP B C 1
ATOM 3566 O O . ASP B 1 135 ? 2.627 -1.293 -13.43 1 98.75 135 ASP B O 1
ATOM 3570 N N . VAL B 1 136 ? 4.5 -0.636 -12.5 1 98.81 136 VAL B N 1
ATOM 3571 C CA . VAL B 1 136 ? 5.16 -1.914 -12.742 1 98.81 136 VAL B CA 1
ATOM 3572 C C . VAL B 1 136 ? 4.84 -2.889 -11.617 1 98.81 136 VAL B C 1
ATOM 3574 O O . VAL B 1 136 ? 4.246 -3.943 -11.844 1 98.81 136 VAL B O 1
ATOM 3577 N N . ASN B 1 137 ? 5.172 -2.473 -10.367 1 98.88 137 ASN B N 1
ATOM 3578 C CA . ASN B 1 137 ? 5.191 -3.385 -9.234 1 98.88 137 ASN B CA 1
ATOM 3579 C C . ASN B 1 137 ? 3.779 -3.736 -8.773 1 98.88 137 ASN B C 1
ATOM 3581 O O . ASN B 1 137 ? 3.57 -4.762 -8.117 1 98.88 137 ASN B O 1
ATOM 3585 N N . LEU B 1 138 ? 2.846 -2.828 -9.117 1 98.88 138 LEU B N 1
ATOM 3586 C CA . LEU B 1 138 ? 1.533 -3.004 -8.5 1 98.88 138 LEU B CA 1
ATOM 3587 C C . LEU B 1 138 ? 0.447 -3.115 -9.57 1 98.88 138 LEU B C 1
ATOM 3589 O O . LEU B 1 138 ? -0.114 -4.191 -9.781 1 98.88 138 LEU B O 1
ATOM 3593 N N . LEU B 1 139 ? 0.216 -2.053 -10.328 1 98.88 139 LEU B N 1
ATOM 3594 C CA . LEU B 1 139 ? -0.871 -2.057 -11.297 1 98.88 139 LEU B CA 1
ATOM 3595 C C . LEU B 1 139 ? -0.621 -3.096 -12.391 1 98.88 139 LEU B C 1
ATOM 3597 O O . LEU B 1 139 ? -1.552 -3.768 -12.836 1 98.88 139 LEU B O 1
ATOM 3601 N N . GLY B 1 140 ? 0.637 -3.17 -12.844 1 98.94 140 GLY B N 1
ATOM 3602 C CA . GLY B 1 140 ? 0.983 -4.215 -13.797 1 98.94 140 GLY B CA 1
ATOM 3603 C C . GLY B 1 140 ? 0.733 -5.613 -13.266 1 98.94 140 GLY B C 1
ATOM 3604 O O . GLY B 1 140 ? 0.127 -6.441 -13.945 1 98.94 140 GLY B O 1
ATOM 3605 N N . MET B 1 141 ? 1.149 -5.871 -12.062 1 98.88 141 MET B N 1
ATOM 3606 C CA . MET B 1 141 ? 0.942 -7.16 -11.406 1 98.88 141 MET B CA 1
ATOM 3607 C C . MET B 1 141 ? -0.545 -7.473 -11.281 1 98.88 141 MET B C 1
ATOM 3609 O O . MET B 1 141 ? -0.969 -8.602 -11.547 1 98.88 141 MET B O 1
ATOM 3613 N N . ILE B 1 142 ? -1.327 -6.484 -10.891 1 98.88 142 ILE B N 1
ATOM 3614 C CA . ILE B 1 142 ? -2.762 -6.664 -10.695 1 98.88 142 ILE B CA 1
ATOM 3615 C C . ILE B 1 142 ? -3.422 -7.02 -12.031 1 98.88 142 ILE B C 1
ATOM 3617 O O . ILE B 1 142 ? -4.227 -7.953 -12.102 1 98.88 142 ILE B O 1
ATOM 3621 N N . GLU B 1 143 ? -3.045 -6.289 -13.031 1 98.88 143 GLU B N 1
ATOM 3622 C CA . GLU B 1 143 ? -3.68 -6.52 -14.32 1 98.88 143 GLU B CA 1
ATOM 3623 C C . GLU B 1 143 ? -3.312 -7.895 -14.875 1 98.88 143 GLU B C 1
ATOM 3625 O O . GLU B 1 143 ? -4.164 -8.594 -15.43 1 98.88 143 GLU B O 1
ATOM 3630 N N . VAL B 1 144 ? -2.072 -8.297 -14.758 1 98.94 144 VAL B N 1
ATOM 3631 C CA . VAL B 1 144 ? -1.671 -9.641 -15.164 1 98.94 144 VAL B CA 1
ATOM 3632 C C . VAL B 1 144 ? -2.473 -10.68 -14.391 1 98.94 144 VAL B C 1
ATOM 3634 O O . VAL B 1 144 ? -2.988 -11.633 -14.969 1 98.94 144 VAL B O 1
ATOM 3637 N N . THR B 1 145 ? -2.574 -10.492 -13.102 1 98.88 145 THR B N 1
ATOM 3638 C CA . THR B 1 145 ? -3.277 -11.438 -12.234 1 98.88 145 THR B CA 1
ATOM 3639 C C . THR B 1 145 ? -4.738 -11.57 -12.656 1 98.88 145 THR B C 1
ATOM 3641 O O . THR B 1 145 ? -5.223 -12.68 -12.883 1 98.88 145 THR B O 1
ATOM 3644 N N . LEU B 1 146 ? -5.398 -10.438 -12.805 1 98.12 146 LEU B N 1
ATOM 3645 C CA . LEU B 1 146 ? -6.824 -10.461 -13.109 1 98.12 146 LEU B CA 1
ATOM 3646 C C . LEU B 1 146 ? -7.078 -11.039 -14.5 1 98.12 146 LEU B C 1
ATOM 3648 O O . LEU B 1 146 ? -8.109 -11.68 -14.734 1 98.12 146 LEU B O 1
ATOM 3652 N N . SER B 1 147 ? -6.109 -10.875 -15.375 1 98.19 147 SER B N 1
ATOM 3653 C CA . SER B 1 147 ? -6.234 -11.406 -16.734 1 98.19 147 SER B CA 1
ATOM 3654 C C . SER B 1 147 ? -6.062 -12.922 -16.75 1 98.19 147 SER B C 1
ATOM 3656 O O . SER B 1 147 ? -6.555 -13.594 -17.656 1 98.19 147 SER B O 1
ATOM 3658 N N . THR B 1 148 ? -5.402 -13.484 -15.766 1 98.5 148 THR B N 1
ATOM 3659 C CA . THR B 1 148 ? -5.07 -14.898 -15.812 1 98.5 148 THR B CA 1
ATOM 3660 C C . THR B 1 148 ? -5.898 -15.68 -14.797 1 98.5 148 THR B C 1
ATOM 3662 O O . THR B 1 148 ? -5.926 -16.906 -14.82 1 98.5 148 THR B O 1
ATOM 3665 N N . VAL B 1 149 ? -6.613 -15.031 -13.938 1 97.81 149 VAL B N 1
ATOM 3666 C CA . VAL B 1 149 ? -7.34 -15.641 -12.836 1 97.81 149 VAL B CA 1
ATOM 3667 C C . VAL B 1 149 ? -8.305 -16.703 -13.375 1 97.81 149 VAL B C 1
ATOM 3669 O O . VAL B 1 149 ? -8.398 -17.797 -12.82 1 97.81 149 VAL B O 1
ATOM 3672 N N . PRO B 1 150 ? -9.062 -16.453 -14.531 1 96.88 150 PRO B N 1
ATOM 3673 C CA . PRO B 1 150 ? -9.945 -17.5 -15.039 1 96.88 150 PRO B CA 1
ATOM 3674 C C . PRO B 1 150 ? -9.203 -18.781 -15.375 1 96.88 150 PRO B C 1
ATOM 3676 O O . PRO B 1 150 ? -9.711 -19.875 -15.117 1 96.88 150 PRO B O 1
ATOM 3679 N N . LEU B 1 151 ? -8.008 -18.703 -15.883 1 98.38 151 LEU B N 1
ATOM 3680 C CA . LEU B 1 151 ? -7.199 -19.875 -16.203 1 98.38 151 LEU B CA 1
ATOM 3681 C C . LEU B 1 151 ? -6.707 -20.562 -14.945 1 98.38 151 LEU B C 1
ATOM 3683 O O . LEU B 1 151 ? -6.652 -21.797 -14.891 1 98.38 151 LEU B O 1
ATOM 3687 N N . VAL B 1 152 ? -6.359 -19.781 -13.945 1 98.69 152 VAL B N 1
ATOM 3688 C CA . VAL B 1 152 ? -5.871 -20.328 -12.68 1 98.69 152 VAL B CA 1
ATOM 3689 C C . VAL B 1 152 ? -7.008 -21.047 -11.953 1 98.69 152 VAL B C 1
ATOM 3691 O O . VAL B 1 152 ? -6.801 -22.109 -11.367 1 98.69 152 VAL B O 1
ATOM 3694 N N . ARG B 1 153 ? -8.18 -20.438 -11.961 1 96.88 153 ARG B N 1
ATOM 3695 C CA . ARG B 1 153 ? -9.344 -21.062 -11.344 1 96.88 153 ARG B CA 1
ATOM 3696 C C . ARG B 1 153 ? -9.664 -22.406 -11.992 1 96.88 153 ARG B C 1
ATOM 3698 O O . ARG B 1 153 ? -9.992 -23.375 -11.297 1 96.88 153 ARG B O 1
ATOM 3705 N N . LYS B 1 154 ? -9.516 -22.422 -13.281 1 96.25 154 LYS B N 1
ATOM 3706 C CA . LYS B 1 154 ? -9.781 -23.656 -14.031 1 96.25 154 LYS B CA 1
ATOM 3707 C C . LYS B 1 154 ? -8.898 -24.797 -13.539 1 96.25 154 LYS B C 1
ATOM 3709 O O . LYS B 1 154 ? -9.344 -25.938 -13.453 1 96.25 154 LYS B O 1
ATOM 3714 N N . ALA B 1 155 ? -7.73 -24.5 -13.156 1 97.94 155 ALA B N 1
ATOM 3715 C CA . ALA B 1 155 ? -6.766 -25.516 -12.719 1 97.94 155 ALA B CA 1
ATOM 3716 C C . ALA B 1 155 ? -6.777 -25.656 -11.203 1 97.94 155 ALA B C 1
ATOM 3718 O O . ALA B 1 155 ? -6.055 -26.484 -10.648 1 97.94 155 ALA B O 1
ATOM 3719 N N . ARG B 1 156 ? -7.59 -24.812 -10.523 1 97.69 156 ARG B N 1
ATOM 3720 C CA . ARG B 1 156 ? -7.512 -24.734 -9.07 1 97.69 156 ARG B CA 1
ATOM 3721 C C . ARG B 1 156 ? -6.07 -24.578 -8.602 1 97.69 156 ARG B C 1
ATOM 3723 O O . ARG B 1 156 ? -5.602 -25.312 -7.742 1 97.69 156 ARG B O 1
ATOM 3730 N N . GLY B 1 157 ? -5.441 -23.562 -9.219 1 98.56 157 GLY B N 1
ATOM 3731 C CA . GLY B 1 157 ? -3.994 -23.438 -9.133 1 98.56 157 GLY B CA 1
ATOM 3732 C C . GLY B 1 157 ? -3.537 -22.5 -8.039 1 98.56 157 GLY B C 1
ATOM 3733 O O . GLY B 1 157 ? -4.098 -22.5 -6.941 1 98.56 157 GLY B O 1
ATOM 3734 N N . ARG B 1 158 ? -2.363 -21.812 -8.359 1 98.62 158 ARG B N 1
ATOM 3735 C CA . ARG B 1 158 ? -1.658 -20.969 -7.395 1 98.62 158 ARG B CA 1
ATOM 3736 C C . ARG B 1 158 ? -1.342 -19.594 -7.984 1 98.62 158 ARG B C 1
ATOM 3738 O O . ARG B 1 158 ? -1.074 -19.484 -9.18 1 98.62 158 ARG B O 1
ATOM 3745 N N . VAL B 1 159 ? -1.457 -18.641 -7.156 1 98.94 159 VAL B N 1
ATOM 3746 C CA . VAL B 1 159 ? -0.884 -17.328 -7.465 1 98.94 159 VAL B CA 1
ATOM 3747 C C . VAL B 1 159 ? 0.212 -17 -6.453 1 98.94 159 VAL B C 1
ATOM 3749 O O . VAL B 1 159 ? -0.008 -17.062 -5.242 1 98.94 159 VAL B O 1
ATOM 3752 N N . VAL B 1 160 ? 1.398 -16.719 -6.922 1 98.94 160 VAL B N 1
ATOM 3753 C CA . VAL B 1 160 ? 2.521 -16.312 -6.086 1 98.94 160 VAL B CA 1
ATOM 3754 C C . VAL B 1 160 ? 2.918 -14.875 -6.418 1 98.94 160 VAL B C 1
ATOM 3756 O O . VAL B 1 160 ? 3.342 -14.586 -7.539 1 98.94 160 VAL B O 1
ATOM 3759 N N . ASN B 1 161 ? 2.721 -13.977 -5.508 1 98.94 161 ASN B N 1
ATOM 3760 C CA . ASN B 1 161 ? 3.109 -12.578 -5.668 1 98.94 161 ASN B CA 1
ATOM 3761 C C . ASN B 1 161 ? 4.387 -12.258 -4.898 1 98.94 161 ASN B C 1
ATOM 3763 O O . ASN B 1 161 ? 4.477 -12.523 -3.697 1 98.94 161 ASN B O 1
ATOM 3767 N N . VAL B 1 162 ? 5.336 -11.688 -5.605 1 98.88 162 VAL B N 1
ATOM 3768 C CA . VAL B 1 162 ? 6.602 -11.328 -4.973 1 98.88 162 VAL B CA 1
ATOM 3769 C C . VAL B 1 162 ? 6.504 -9.922 -4.375 1 98.88 162 VAL B C 1
ATOM 3771 O O . VAL B 1 162 ? 6.457 -8.938 -5.109 1 98.88 162 VAL B O 1
ATOM 3774 N N . ALA B 1 163 ? 6.488 -9.883 -3.117 1 98.62 163 ALA B N 1
ATOM 3775 C CA . ALA B 1 163 ? 6.523 -8.625 -2.381 1 98.62 163 ALA B CA 1
ATOM 3776 C C . ALA B 1 163 ? 7.941 -8.289 -1.929 1 98.62 163 ALA B C 1
ATOM 3778 O O . ALA B 1 163 ? 8.859 -8.211 -2.75 1 98.62 163 ALA B O 1
ATOM 3779 N N . SER B 1 164 ? 8.156 -7.996 -0.662 1 98.56 164 SER B N 1
ATOM 3780 C CA . SER B 1 164 ? 9.406 -7.617 -0.024 1 98.56 164 SER B CA 1
ATOM 3781 C C . SER B 1 164 ? 9.219 -7.363 1.469 1 98.56 164 SER B C 1
ATOM 3783 O O . SER B 1 164 ? 8.086 -7.227 1.939 1 98.56 164 SER B O 1
ATOM 3785 N N . ILE B 1 165 ? 10.297 -7.395 2.211 1 98.12 165 ILE B N 1
ATOM 3786 C CA . ILE B 1 165 ? 10.242 -6.879 3.574 1 98.12 165 ILE B CA 1
ATOM 3787 C C . ILE B 1 165 ? 9.766 -5.426 3.557 1 98.12 165 ILE B C 1
ATOM 3789 O O . ILE B 1 165 ? 9.18 -4.945 4.531 1 98.12 165 ILE B O 1
ATOM 3793 N N . ALA B 1 166 ? 9.938 -4.797 2.395 1 98.19 166 ALA B N 1
ATOM 3794 C CA . ALA B 1 166 ? 9.492 -3.418 2.211 1 98.19 166 ALA B CA 1
ATOM 3795 C C . ALA B 1 166 ? 7.969 -3.338 2.129 1 98.19 166 ALA B C 1
ATOM 3797 O O . ALA B 1 166 ? 7.395 -2.246 2.119 1 98.19 166 ALA B O 1
ATOM 3798 N N . GLY B 1 167 ? 7.277 -4.445 2.064 1 98.31 167 GLY B N 1
ATOM 3799 C CA . GLY B 1 167 ? 5.824 -4.492 2.139 1 98.31 167 GLY B CA 1
ATOM 3800 C C . GLY B 1 167 ? 5.301 -4.504 3.562 1 98.31 167 GLY B C 1
ATOM 3801 O O . GLY B 1 167 ? 4.094 -4.41 3.785 1 98.31 167 GLY B O 1
ATOM 3802 N N . ARG B 1 168 ? 6.258 -4.566 4.52 1 96.94 168 ARG B N 1
ATOM 3803 C CA . ARG B 1 168 ? 5.918 -4.57 5.941 1 96.94 168 ARG B CA 1
ATOM 3804 C C . ARG B 1 168 ? 6.422 -3.303 6.625 1 96.94 168 ARG B C 1
ATOM 3806 O O . ARG B 1 168 ? 5.793 -2.807 7.562 1 96.94 168 ARG B O 1
ATOM 3813 N N . LEU B 1 169 ? 7.582 -2.861 6.156 1 97.44 169 LEU B N 1
ATOM 3814 C CA . LEU B 1 169 ? 8.227 -1.681 6.719 1 97.44 169 LEU B CA 1
ATOM 3815 C C . LEU B 1 169 ? 8.656 -0.717 5.617 1 97.44 169 LEU B C 1
ATOM 3817 O O . LEU B 1 169 ? 9.344 -1.111 4.672 1 97.44 169 LEU B O 1
ATOM 3821 N N . SER B 1 170 ? 8.25 0.462 5.785 1 97.19 170 SER B N 1
ATOM 3822 C CA . SER B 1 170 ? 8.672 1.497 4.844 1 97.19 170 SER B CA 1
ATOM 3823 C C . SER B 1 170 ? 9.953 2.176 5.309 1 97.19 170 SER B C 1
ATOM 3825 O O . SER B 1 170 ? 9.914 3.131 6.09 1 97.19 170 SER B O 1
ATOM 3827 N N . PHE B 1 171 ? 11.094 1.837 4.738 1 92.75 171 PHE B N 1
ATOM 3828 C CA . PHE B 1 171 ? 12.328 2.318 5.34 1 92.75 171 PHE B CA 1
ATOM 3829 C C . PHE B 1 171 ? 12.984 3.373 4.457 1 92.75 171 PHE B C 1
ATOM 3831 O O . PHE B 1 171 ? 14 3.957 4.832 1 92.75 171 PHE B O 1
ATOM 3838 N N . CYS B 1 172 ? 12.43 3.645 3.328 1 92.81 172 CYS B N 1
ATOM 3839 C CA . CYS B 1 172 ? 12.938 4.727 2.498 1 92.81 172 CYS B CA 1
ATOM 3840 C C . CYS B 1 172 ? 11.82 5.371 1.688 1 92.81 172 CYS B C 1
ATOM 3842 O O . CYS B 1 172 ? 10.734 4.805 1.563 1 92.81 172 CYS B O 1
ATOM 3844 N N . GLY B 1 173 ? 12.094 6.531 1.238 1 95.69 173 GLY B N 1
ATOM 3845 C CA . GLY B 1 173 ? 11.133 7.199 0.371 1 95.69 173 GLY B CA 1
ATOM 3846 C C . GLY B 1 173 ? 11.125 6.645 -1.042 1 95.69 173 GLY B C 1
ATOM 3847 O O . GLY B 1 173 ? 11.992 5.855 -1.412 1 95.69 173 GLY B O 1
ATOM 3848 N N . GLY B 1 174 ? 10.102 7.07 -1.823 1 96.62 174 GLY B N 1
ATOM 3849 C CA . GLY B 1 174 ? 9.906 6.562 -3.172 1 96.62 174 GLY B CA 1
ATOM 3850 C C . GLY B 1 174 ? 8.719 5.629 -3.293 1 96.62 174 GLY B C 1
ATOM 3851 O O . GLY B 1 174 ? 7.945 5.469 -2.344 1 96.62 174 GLY B O 1
ATOM 3852 N N . GLY B 1 175 ? 8.602 5.051 -4.461 1 98.19 175 GLY B N 1
ATOM 3853 C CA . GLY B 1 175 ? 7.41 4.27 -4.746 1 98.19 175 GLY B CA 1
ATOM 3854 C C . GLY B 1 175 ? 7.559 2.803 -4.398 1 98.19 175 GLY B C 1
ATOM 3855 O O . GLY B 1 175 ? 6.574 2.059 -4.391 1 98.19 175 GLY B O 1
ATOM 3856 N N . TYR B 1 176 ? 8.766 2.355 -4.047 1 98.5 176 TYR B N 1
ATOM 3857 C CA . TYR B 1 176 ? 9 0.926 -3.889 1 98.5 176 TYR B CA 1
ATOM 3858 C C . TYR B 1 176 ? 8.234 0.373 -2.691 1 98.5 176 TYR B C 1
ATOM 3860 O O . TYR B 1 176 ? 7.453 -0.567 -2.83 1 98.5 176 TYR B O 1
ATOM 3868 N N . CYS B 1 177 ? 8.453 0.97 -1.47 1 98.69 177 CYS B N 1
ATOM 3869 C CA . CYS B 1 177 ? 7.742 0.488 -0.288 1 98.69 177 CYS B CA 1
ATOM 3870 C C . CYS B 1 177 ? 6.234 0.602 -0.471 1 98.69 177 CYS B C 1
ATOM 3872 O O . CYS B 1 177 ? 5.492 -0.323 -0.134 1 98.69 177 CYS B O 1
ATOM 3874 N N . ILE B 1 178 ? 5.809 1.711 -1.044 1 98.88 178 ILE B N 1
ATOM 3875 C CA . ILE B 1 178 ? 4.391 1.936 -1.302 1 98.88 178 ILE B CA 1
ATOM 3876 C C . ILE B 1 178 ? 3.844 0.815 -2.184 1 98.88 178 ILE B C 1
ATOM 3878 O O . ILE B 1 178 ? 2.787 0.249 -1.896 1 98.88 178 ILE B O 1
ATOM 3882 N N . SER B 1 179 ? 4.551 0.479 -3.242 1 98.88 179 SER B N 1
ATOM 3883 C CA . SER B 1 179 ? 4.109 -0.559 -4.168 1 98.88 179 SER B CA 1
ATOM 3884 C C . SER B 1 179 ? 4.02 -1.916 -3.479 1 98.88 179 SER B C 1
ATOM 3886 O O . SER B 1 179 ? 3.068 -2.668 -3.697 1 98.88 179 SER B O 1
ATOM 3888 N N . LYS B 1 180 ? 5.016 -2.215 -2.678 1 98.94 180 LYS B N 1
ATOM 3889 C CA . LYS B 1 180 ? 5.051 -3.533 -2.049 1 98.94 180 LYS B CA 1
ATOM 3890 C C . LYS B 1 180 ? 4.012 -3.639 -0.936 1 98.94 180 LYS B C 1
ATOM 3892 O O . LYS B 1 180 ? 3.453 -4.711 -0.701 1 98.94 180 LYS B O 1
ATOM 3897 N N . TYR B 1 181 ? 3.67 -2.521 -0.273 1 98.88 181 TYR B N 1
ATOM 3898 C CA . TYR B 1 181 ? 2.498 -2.498 0.593 1 98.88 181 TYR B CA 1
ATOM 3899 C C . TYR B 1 181 ? 1.232 -2.818 -0.194 1 98.88 181 TYR B C 1
ATOM 3901 O O . TYR B 1 181 ? 0.374 -3.568 0.277 1 98.88 181 TYR B O 1
ATOM 3909 N N . GLY B 1 182 ? 1.149 -2.236 -1.342 1 98.88 182 GLY B N 1
ATOM 3910 C CA . GLY B 1 182 ? 0.014 -2.527 -2.201 1 98.88 182 GLY B CA 1
ATOM 3911 C C . GLY B 1 182 ? -0.084 -3.994 -2.582 1 98.88 182 GLY B C 1
ATOM 3912 O O . GLY B 1 182 ? -1.181 -4.555 -2.629 1 98.88 182 GLY B O 1
ATOM 3913 N N . VAL B 1 183 ? 1.042 -4.598 -2.855 1 98.94 183 VAL B N 1
ATOM 3914 C CA . VAL B 1 183 ? 1.086 -6.016 -3.205 1 98.94 183 VAL B CA 1
ATOM 3915 C C . VAL B 1 183 ? 0.541 -6.852 -2.049 1 98.94 183 VAL B C 1
ATOM 3917 O O . VAL B 1 183 ? -0.214 -7.801 -2.266 1 98.94 183 VAL B O 1
ATOM 3920 N N . GLU B 1 184 ? 0.903 -6.5 -0.835 1 98.81 184 GLU B N 1
ATOM 3921 C CA . GLU B 1 184 ? 0.4 -7.207 0.338 1 98.81 184 GLU B CA 1
ATOM 3922 C C . GLU B 1 184 ? -1.12 -7.121 0.426 1 98.81 184 GLU B C 1
ATOM 3924 O O . GLU B 1 184 ? -1.798 -8.141 0.588 1 98.81 184 GLU B O 1
ATOM 3929 N N . ALA B 1 185 ? -1.593 -5.898 0.302 1 98.75 185 ALA B N 1
ATOM 3930 C CA . ALA B 1 185 ? -3.027 -5.66 0.433 1 98.75 185 ALA B CA 1
ATOM 3931 C C . ALA B 1 185 ? -3.809 -6.422 -0.636 1 98.75 185 ALA B C 1
ATOM 3933 O O . ALA B 1 185 ? -4.789 -7.102 -0.331 1 98.75 185 ALA B O 1
ATOM 3934 N N . PHE B 1 186 ? -3.346 -6.352 -1.835 1 98.88 186 PHE B N 1
ATOM 3935 C CA . PHE B 1 186 ? -3.998 -7.016 -2.957 1 98.88 186 PHE B CA 1
ATOM 3936 C C . PHE B 1 186 ? -3.994 -8.531 -2.768 1 98.88 186 PHE B C 1
ATOM 3938 O O . PHE B 1 186 ? -5.016 -9.188 -2.963 1 98.88 186 PHE B O 1
ATOM 3945 N N . SER B 1 187 ? -2.895 -9.031 -2.375 1 98.81 187 SER B N 1
ATOM 3946 C CA . SER B 1 187 ? -2.727 -10.477 -2.238 1 98.81 187 SER B CA 1
ATOM 3947 C C . SER B 1 187 ? -3.631 -11.039 -1.146 1 98.81 187 SER B C 1
ATOM 3949 O O . SER B 1 187 ? -4.207 -12.117 -1.305 1 98.81 187 SER B O 1
ATOM 3951 N N . ASP B 1 188 ? -3.787 -10.328 -0.041 1 98.5 188 ASP B N 1
ATOM 3952 C CA . ASP B 1 188 ? -4.605 -10.805 1.071 1 98.5 188 ASP B CA 1
ATOM 3953 C C . ASP B 1 188 ? -6.074 -10.914 0.667 1 98.5 188 ASP B C 1
ATOM 3955 O O . ASP B 1 188 ? -6.73 -11.914 0.957 1 98.5 188 ASP B O 1
ATOM 3959 N N . SER B 1 189 ? -6.547 -9.852 0.023 1 97.94 189 SER B N 1
ATOM 3960 C CA . SER B 1 189 ? -7.949 -9.906 -0.388 1 97.94 189 SER B CA 1
ATOM 3961 C C . SER B 1 189 ? -8.164 -10.938 -1.486 1 97.94 189 SER B C 1
ATOM 3963 O O . SER B 1 189 ? -9.156 -11.672 -1.469 1 97.94 189 SER B O 1
ATOM 3965 N N . LEU B 1 190 ? -7.234 -11.023 -2.383 1 98.5 190 LEU B N 1
ATOM 3966 C CA . LEU B 1 190 ? -7.324 -11.992 -3.469 1 98.5 190 LEU B CA 1
ATOM 3967 C C . LEU B 1 190 ? -7.352 -13.414 -2.922 1 98.5 190 LEU B C 1
ATOM 3969 O O . LEU B 1 190 ? -8.133 -14.25 -3.389 1 98.5 190 LEU B O 1
ATOM 3973 N N . ARG B 1 191 ? -6.496 -13.703 -1.964 1 98.44 191 ARG B N 1
ATOM 3974 C CA . ARG B 1 191 ? -6.395 -15.016 -1.351 1 98.44 191 ARG B CA 1
ATOM 3975 C C . ARG B 1 191 ? -7.738 -15.469 -0.791 1 98.44 191 ARG B C 1
ATOM 3977 O O . ARG B 1 191 ? -8.188 -16.578 -1.067 1 98.44 191 ARG B O 1
ATOM 3984 N N . ARG B 1 192 ? -8.344 -14.625 -0.051 1 97.44 192 ARG B N 1
ATOM 3985 C CA . ARG B 1 192 ? -9.617 -14.977 0.571 1 97.44 192 ARG B CA 1
ATOM 3986 C C . ARG B 1 192 ? -10.695 -15.203 -0.481 1 97.44 192 ARG B C 1
ATOM 3988 O O . ARG B 1 192 ? -11.469 -16.156 -0.388 1 97.44 192 ARG B O 1
ATOM 3995 N N . GLU B 1 193 ? -10.688 -14.375 -1.474 1 97.12 193 GLU B N 1
ATOM 3996 C CA . GLU B 1 193 ? -11.703 -14.453 -2.52 1 97.12 193 GLU B CA 1
ATOM 3997 C C . GLU B 1 193 ? -11.555 -15.734 -3.338 1 97.12 193 GLU B C 1
ATOM 3999 O O . GLU B 1 193 ? -12.539 -16.422 -3.613 1 97.12 193 GLU B O 1
ATOM 4004 N N . LEU B 1 194 ? -10.359 -16.078 -3.699 1 97.5 194 LEU B N 1
ATOM 4005 C CA . LEU B 1 194 ? -10.125 -17.188 -4.617 1 97.5 194 LEU B CA 1
ATOM 4006 C C . LEU B 1 194 ? -10.109 -18.516 -3.871 1 97.5 194 LEU B C 1
ATOM 4008 O O . LEU B 1 194 ? -10.195 -19.578 -4.488 1 97.5 194 LEU B O 1
ATOM 4012 N N . SER B 1 195 ? -9.984 -18.422 -2.557 1 97.38 195 SER B N 1
ATOM 4013 C CA . SER B 1 195 ? -9.961 -19.641 -1.76 1 97.38 195 SER B CA 1
ATOM 4014 C C . SER B 1 195 ? -11.242 -20.453 -1.955 1 97.38 195 SER B C 1
ATOM 4016 O O . SER B 1 195 ? -11.227 -21.688 -1.874 1 97.38 195 SER B O 1
ATOM 4018 N N . TYR B 1 196 ? -12.32 -19.781 -2.285 1 96.94 196 TYR B N 1
ATOM 4019 C CA . TYR B 1 196 ? -13.609 -20.438 -2.486 1 96.94 196 TYR B CA 1
ATOM 4020 C C . TYR B 1 196 ? -13.57 -21.344 -3.713 1 96.94 196 TYR B C 1
ATOM 4022 O O . TYR B 1 196 ? -14.414 -22.219 -3.871 1 96.94 196 TYR B O 1
ATOM 4030 N N . PHE B 1 197 ? -12.578 -21.109 -4.559 1 97.31 197 PHE B N 1
ATOM 4031 C CA . PHE B 1 197 ? -12.516 -21.844 -5.816 1 97.31 197 PHE B CA 1
ATOM 4032 C C . PHE B 1 197 ? -11.32 -22.781 -5.836 1 97.31 197 PHE B C 1
ATOM 4034 O O . PHE B 1 197 ? -10.891 -23.234 -6.902 1 97.31 197 PHE B O 1
ATOM 4041 N N . GLY B 1 198 ? -10.672 -22.922 -4.691 1 97.38 198 GLY B N 1
ATOM 4042 C CA . GLY B 1 198 ? -9.57 -23.859 -4.582 1 97.38 198 GLY B CA 1
ATOM 4043 C C . GLY B 1 198 ? -8.234 -23.266 -4.992 1 97.38 198 GLY B C 1
ATOM 4044 O O . GLY B 1 198 ? -7.246 -23.984 -5.113 1 97.38 198 GLY B O 1
ATOM 4045 N N . VAL B 1 199 ? -8.242 -22.016 -5.262 1 98.44 199 VAL B N 1
ATOM 4046 C CA . VAL B 1 199 ? -7.008 -21.344 -5.648 1 98.44 199 VAL B CA 1
ATOM 4047 C C . VAL B 1 199 ? -6.273 -20.859 -4.402 1 98.44 199 VAL B C 1
ATOM 4049 O O . VAL B 1 199 ? -6.891 -20.312 -3.479 1 98.44 199 VAL B O 1
ATOM 4052 N N . LYS B 1 200 ? -4.984 -21.109 -4.328 1 98.38 200 LYS B N 1
ATOM 4053 C CA . LYS B 1 200 ? -4.156 -20.641 -3.225 1 98.38 200 LYS B CA 1
ATOM 4054 C C . LYS B 1 200 ? -3.293 -19.453 -3.658 1 98.38 200 LYS B C 1
ATOM 4056 O O . LYS B 1 200 ? -2.773 -19.438 -4.777 1 98.38 200 LYS B O 1
ATOM 4061 N N . VAL B 1 201 ? -3.229 -18.438 -2.848 1 98.81 201 VAL B N 1
ATOM 4062 C CA . VAL B 1 201 ? -2.43 -17.25 -3.107 1 98.81 201 VAL B CA 1
ATOM 4063 C C . VAL B 1 201 ? -1.356 -17.094 -2.033 1 98.81 201 VAL B C 1
ATOM 4065 O O . VAL B 1 201 ? -1.658 -17.125 -0.837 1 98.81 201 VAL B O 1
ATOM 4068 N N . ALA B 1 202 ? -0.109 -17 -2.449 1 98.75 202 ALA B N 1
ATOM 4069 C CA . ALA B 1 202 ? 1.014 -16.844 -1.525 1 98.75 202 ALA B CA 1
ATOM 4070 C C . ALA B 1 202 ? 1.788 -15.562 -1.804 1 98.75 202 ALA B C 1
ATOM 4072 O O . ALA B 1 202 ? 1.851 -15.102 -2.947 1 98.75 202 ALA B O 1
ATOM 4073 N N . ILE B 1 203 ? 2.328 -15.031 -0.751 1 98.81 203 ILE B N 1
ATOM 4074 C CA . ILE B 1 203 ? 3.205 -13.867 -0.828 1 98.81 203 ILE B CA 1
ATOM 4075 C C . ILE B 1 203 ? 4.629 -14.266 -0.445 1 98.81 203 ILE B C 1
ATOM 4077 O O . ILE B 1 203 ? 4.832 -15 0.524 1 98.81 203 ILE B O 1
ATOM 4081 N N . VAL B 1 204 ? 5.57 -13.867 -1.26 1 98.88 204 VAL B N 1
ATOM 4082 C CA . VAL B 1 204 ? 6.977 -14.031 -0.913 1 98.88 204 VAL B CA 1
ATOM 4083 C C . VAL B 1 204 ? 7.578 -12.672 -0.542 1 98.88 204 VAL B C 1
ATOM 4085 O O . VAL B 1 204 ? 7.488 -11.719 -1.31 1 98.88 204 VAL B O 1
ATOM 4088 N N . GLU B 1 205 ? 8.172 -12.609 0.607 1 98.81 205 GLU B N 1
ATOM 4089 C CA . GLU B 1 205 ? 8.758 -11.375 1.129 1 98.81 205 GLU B CA 1
ATOM 4090 C C . GLU B 1 205 ? 10.273 -11.5 1.263 1 98.81 205 GLU B C 1
ATOM 4092 O O . GLU B 1 205 ? 10.789 -11.727 2.359 1 98.81 205 GLU B O 1
ATOM 4097 N N . PRO B 1 206 ? 10.969 -11.227 0.185 1 98.75 206 PRO B N 1
ATOM 4098 C CA . PRO B 1 206 ? 12.43 -11.305 0.25 1 98.75 206 PRO B CA 1
ATOM 4099 C C . PRO B 1 206 ? 13.047 -10.18 1.074 1 98.75 206 PRO B C 1
ATOM 4101 O O . PRO B 1 206 ? 12.516 -9.062 1.094 1 98.75 206 PRO B O 1
ATOM 4104 N N . GLY B 1 207 ? 14.18 -10.5 1.751 1 98.06 207 GLY B N 1
ATOM 4105 C CA . GLY B 1 207 ? 15.055 -9.461 2.275 1 98.06 207 GLY B CA 1
ATOM 4106 C C . GLY B 1 207 ? 15.977 -8.875 1.227 1 98.06 207 GLY B C 1
ATOM 4107 O O . GLY B 1 207 ? 15.555 -8.594 0.104 1 98.06 207 GLY B O 1
ATOM 4108 N N . PHE B 1 208 ? 17.219 -8.648 1.587 1 97.31 208 PHE B N 1
ATOM 4109 C CA . PHE B 1 208 ? 18.172 -8.078 0.653 1 97.31 208 PHE B CA 1
ATOM 4110 C C . PHE B 1 208 ? 18.938 -9.18 -0.087 1 97.31 208 PHE B C 1
ATOM 4112 O O . PHE B 1 208 ? 19.688 -9.945 0.523 1 97.31 208 PHE B O 1
ATOM 4119 N N . PHE B 1 209 ? 18.703 -9.219 -1.399 1 98.25 209 PHE B N 1
ATOM 4120 C CA . PHE B 1 209 ? 19.375 -10.172 -2.268 1 98.25 209 PHE B CA 1
ATOM 4121 C C . PHE B 1 209 ? 20.031 -9.469 -3.451 1 98.25 209 PHE B C 1
ATOM 4123 O O . PHE B 1 209 ? 19.562 -8.422 -3.891 1 98.25 209 PHE B O 1
ATOM 4130 N N . ARG B 1 210 ? 21.141 -10.055 -3.959 1 96.31 210 ARG B N 1
ATOM 4131 C CA . ARG B 1 210 ? 21.875 -9.461 -5.066 1 96.31 210 ARG B CA 1
ATOM 4132 C C . ARG B 1 210 ? 21.125 -9.656 -6.387 1 96.31 210 ARG B C 1
ATOM 4134 O O . ARG B 1 210 ? 21.25 -10.711 -7.02 1 96.31 210 ARG B O 1
ATOM 4141 N N . THR B 1 211 ? 20.312 -8.719 -6.785 1 95.31 211 THR B N 1
ATOM 4142 C CA . THR B 1 211 ? 19.562 -8.641 -8.039 1 95.31 211 THR B CA 1
ATOM 4143 C C . THR B 1 211 ? 19.672 -7.25 -8.656 1 95.31 211 THR B C 1
ATOM 4145 O O . THR B 1 211 ? 20.328 -6.367 -8.086 1 95.31 211 THR B O 1
ATOM 4148 N N . ASP B 1 212 ? 19.031 -7.051 -9.789 1 92.94 212 ASP B N 1
ATOM 4149 C CA . ASP B 1 212 ? 19.031 -5.734 -10.414 1 92.94 212 ASP B CA 1
ATOM 4150 C C . ASP B 1 212 ? 18.281 -4.723 -9.539 1 92.94 212 ASP B C 1
ATOM 4152 O O . ASP B 1 212 ? 18.562 -3.523 -9.586 1 92.94 212 ASP B O 1
ATOM 4156 N N . VAL B 1 213 ? 17.359 -5.168 -8.742 1 92.38 213 VAL B N 1
ATOM 4157 C CA . VAL B 1 213 ? 16.547 -4.312 -7.883 1 92.38 213 VAL B CA 1
ATOM 4158 C C . VAL B 1 213 ? 17.438 -3.684 -6.801 1 92.38 213 VAL B C 1
ATOM 4160 O O . VAL B 1 213 ? 17.172 -2.566 -6.352 1 92.38 213 VAL B O 1
ATOM 4163 N N . THR B 1 214 ? 18.531 -4.367 -6.391 1 95 214 THR B N 1
ATOM 4164 C CA . THR B 1 214 ? 19.391 -3.898 -5.312 1 95 214 THR B CA 1
ATOM 4165 C C . THR B 1 214 ? 20.766 -3.51 -5.852 1 95 214 THR B C 1
ATOM 4167 O O . THR B 1 214 ? 21.75 -3.475 -5.105 1 95 214 THR B O 1
ATOM 4170 N N . ASN B 1 215 ? 20.859 -3.344 -7.141 1 95.5 215 ASN B N 1
ATOM 4171 C CA . ASN B 1 215 ? 22.141 -2.982 -7.75 1 95.5 215 ASN B CA 1
ATOM 4172 C C . ASN B 1 215 ? 22.609 -1.613 -7.281 1 95.5 215 ASN B C 1
ATOM 4174 O O . ASN B 1 215 ? 22.047 -0.588 -7.656 1 95.5 215 ASN B O 1
ATOM 4178 N N . GLY B 1 216 ? 23.734 -1.604 -6.609 1 95.12 216 GLY B N 1
ATOM 4179 C CA . GLY B 1 216 ? 24.234 -0.393 -5.973 1 95.12 216 GLY B CA 1
ATOM 4180 C C . GLY B 1 216 ? 24.594 0.698 -6.961 1 95.12 216 GLY B C 1
ATOM 4181 O O . GLY B 1 216 ? 24.359 1.881 -6.699 1 95.12 216 GLY B O 1
ATOM 4182 N N . VAL B 1 217 ? 25.125 0.309 -8.055 1 94.62 217 VAL B N 1
ATOM 4183 C CA . VAL B 1 217 ? 25.547 1.273 -9.07 1 94.62 217 VAL B CA 1
ATOM 4184 C C . VAL B 1 217 ? 24.312 1.962 -9.664 1 94.62 217 VAL B C 1
ATOM 4186 O O . VAL B 1 217 ? 24.281 3.189 -9.789 1 94.62 217 VAL B O 1
ATOM 4189 N N . THR B 1 218 ? 23.328 1.196 -10.016 1 95.19 218 THR B N 1
ATOM 4190 C CA . THR B 1 218 ? 22.109 1.737 -10.594 1 95.19 218 THR B CA 1
ATOM 4191 C C . THR B 1 218 ? 21.375 2.619 -9.586 1 95.19 218 THR B C 1
ATOM 4193 O O . THR B 1 218 ? 20.906 3.703 -9.93 1 95.19 218 THR B O 1
ATOM 4196 N N . LEU B 1 219 ? 21.312 2.17 -8.375 1 96.31 219 LEU B N 1
ATOM 4197 C CA . LEU B 1 219 ? 20.625 2.924 -7.336 1 96.31 219 LEU B CA 1
ATOM 4198 C C . LEU B 1 219 ? 21.344 4.242 -7.059 1 96.31 219 LEU B C 1
ATOM 4200 O O . LEU B 1 219 ? 20.703 5.277 -6.875 1 96.31 219 LEU B O 1
ATOM 4204 N N . SER B 1 220 ? 22.688 4.172 -7.047 1 96.88 220 SER B N 1
ATOM 4205 C CA . SER B 1 220 ? 23.484 5.383 -6.812 1 96.88 220 SER B CA 1
ATOM 4206 C C . SER B 1 220 ? 23.297 6.383 -7.949 1 96.88 220 SER B C 1
ATOM 4208 O O . SER B 1 220 ? 23.188 7.59 -7.711 1 96.88 220 SER B O 1
ATOM 4210 N N . SER B 1 221 ? 23.312 5.879 -9.109 1 96.75 221 SER B N 1
ATOM 4211 C CA . SER B 1 221 ? 23.109 6.746 -10.266 1 96.75 221 SER B CA 1
ATOM 4212 C C . SER B 1 221 ? 21.734 7.414 -10.211 1 96.75 221 SER B C 1
ATOM 4214 O O . SER B 1 221 ? 21.609 8.609 -10.5 1 96.75 221 SER B O 1
ATOM 4216 N N . ASN B 1 222 ? 20.703 6.668 -9.898 1 95.94 222 ASN B N 1
ATOM 4217 C CA . ASN B 1 222 ? 19.359 7.203 -9.766 1 95.94 222 ASN B CA 1
ATOM 4218 C C . ASN B 1 222 ? 19.281 8.25 -8.656 1 95.94 222 ASN B C 1
ATOM 4220 O O . ASN B 1 222 ? 18.609 9.266 -8.797 1 95.94 222 ASN B O 1
ATOM 4224 N N . PHE B 1 223 ? 19.984 7.969 -7.578 1 97.12 223 PHE B N 1
ATOM 4225 C CA . PHE B 1 223 ? 20 8.883 -6.441 1 97.12 223 PHE B CA 1
ATOM 4226 C C . PHE B 1 223 ? 20.656 10.203 -6.824 1 97.12 223 PHE B C 1
ATOM 4228 O O . PHE B 1 223 ? 20.156 11.273 -6.469 1 97.12 223 PHE B O 1
ATOM 4235 N N . GLN B 1 224 ? 21.75 10.094 -7.547 1 97.25 224 GLN B N 1
ATOM 4236 C CA . GLN B 1 224 ? 22.438 11.289 -8.023 1 97.25 224 GLN B CA 1
ATOM 4237 C C . GLN B 1 224 ? 21.547 12.094 -8.969 1 97.25 224 GLN B C 1
ATOM 4239 O O . GLN B 1 224 ? 21.531 13.328 -8.906 1 97.25 224 GLN B O 1
ATOM 4244 N N . MET B 1 225 ? 20.891 11.375 -9.766 1 96.56 225 MET B N 1
ATOM 4245 C CA . MET B 1 225 ? 19.984 12.039 -10.703 1 96.56 225 MET B CA 1
ATOM 4246 C C . MET B 1 225 ? 18.891 12.805 -9.961 1 96.56 225 MET B C 1
ATOM 4248 O O . MET B 1 225 ? 18.562 13.93 -10.336 1 96.56 225 MET B O 1
ATOM 4252 N N . LEU B 1 226 ? 18.297 12.258 -8.938 1 97 226 LEU B N 1
ATOM 4253 C CA . LEU B 1 226 ? 17.281 12.922 -8.117 1 97 226 LEU B CA 1
ATOM 4254 C C . LEU B 1 226 ? 17.844 14.195 -7.504 1 97 226 LEU B C 1
ATOM 4256 O O . LEU B 1 226 ? 17.203 15.25 -7.547 1 97 226 LEU B O 1
ATOM 4260 N N . TRP B 1 227 ? 19.016 14.039 -6.98 1 97.38 227 TRP B N 1
ATOM 4261 C CA . TRP B 1 227 ? 19.672 15.18 -6.352 1 97.38 227 TRP B CA 1
ATOM 4262 C C . TRP B 1 227 ? 19.844 16.328 -7.344 1 97.38 227 TRP B C 1
ATOM 4264 O O . TRP B 1 227 ? 19.547 17.484 -7.023 1 97.38 227 TRP B O 1
ATOM 4274 N N . ASP B 1 228 ? 20.234 15.961 -8.5 1 97.12 228 ASP B N 1
ATOM 4275 C CA . ASP B 1 228 ? 20.516 16.969 -9.523 1 97.12 228 ASP B CA 1
ATOM 4276 C C . ASP B 1 228 ? 19.25 17.688 -9.953 1 97.12 228 ASP B C 1
ATOM 4278 O O . ASP B 1 228 ? 19.312 18.812 -10.453 1 97.12 228 ASP B O 1
ATOM 4282 N N . GLN B 1 229 ? 18.125 17.062 -9.711 1 95.62 229 GLN B N 1
ATOM 4283 C CA . GLN B 1 229 ? 16.859 17.625 -10.156 1 95.62 229 GLN B CA 1
ATOM 4284 C C . GLN B 1 229 ? 16.172 18.391 -9.031 1 95.62 229 GLN B C 1
ATOM 4286 O O . GLN B 1 229 ? 15.141 19.031 -9.25 1 95.62 229 GLN B O 1
ATOM 4291 N N . THR B 1 230 ? 16.719 18.344 -7.848 1 95.25 230 THR B N 1
ATOM 4292 C CA . THR B 1 230 ? 16.062 18.984 -6.715 1 95.25 230 THR B CA 1
ATOM 4293 C C . THR B 1 230 ? 16.281 20.5 -6.77 1 95.25 230 THR B C 1
ATOM 4295 O O . THR B 1 230 ? 17.141 20.984 -7.496 1 95.25 230 THR B O 1
ATOM 4298 N N . SER B 1 231 ? 15.484 21.234 -6.035 1 93.69 231 SER B N 1
ATOM 4299 C CA . SER B 1 231 ? 15.609 22.688 -5.938 1 93.69 231 SER B CA 1
ATOM 4300 C C . SER B 1 231 ? 16.828 23.078 -5.109 1 93.69 231 SER B C 1
ATOM 4302 O O . SER B 1 231 ? 17.359 22.266 -4.352 1 93.69 231 SER B O 1
ATOM 4304 N N . SER B 1 232 ? 17.266 24.312 -5.246 1 95.31 232 SER B N 1
ATOM 4305 C CA . SER B 1 232 ? 18.375 24.844 -4.465 1 95.31 232 SER B CA 1
ATOM 4306 C C . SER B 1 232 ? 18.062 24.797 -2.971 1 95.31 232 SER B C 1
ATOM 4308 O O . SER B 1 232 ? 18.969 24.547 -2.16 1 95.31 232 SER B O 1
ATOM 4310 N N . GLU B 1 233 ? 16.844 24.984 -2.658 1 93.25 233 GLU B N 1
ATOM 4311 C CA . GLU B 1 233 ? 16.453 24.953 -1.253 1 93.25 233 GLU B CA 1
ATOM 4312 C C . GLU B 1 233 ? 16.672 23.562 -0.654 1 93.25 233 GLU B C 1
ATOM 4314 O O . GLU B 1 233 ? 17.203 23.422 0.447 1 93.25 233 GLU B O 1
ATOM 4319 N N . VAL B 1 234 ? 16.25 22.594 -1.357 1 94.56 234 VAL B N 1
ATOM 4320 C CA . VAL B 1 234 ? 16.391 21.219 -0.895 1 94.56 234 VAL B CA 1
ATOM 4321 C C . VAL B 1 234 ? 17.875 20.859 -0.771 1 94.56 234 VAL B C 1
ATOM 4323 O O . VAL B 1 234 ? 18.281 20.219 0.198 1 94.56 234 VAL B O 1
ATOM 4326 N N . ARG B 1 235 ? 18.672 21.25 -1.68 1 96.19 235 ARG B N 1
ATOM 4327 C CA . ARG B 1 235 ? 20.094 20.953 -1.641 1 96.19 235 ARG B CA 1
ATOM 4328 C C . ARG B 1 235 ? 20.75 21.609 -0.424 1 96.19 235 ARG B C 1
ATOM 4330 O O . ARG B 1 235 ? 21.672 21.031 0.172 1 96.19 235 ARG B O 1
ATOM 4337 N N . GLU B 1 236 ? 20.266 22.766 -0.141 1 95.81 236 GLU B N 1
ATOM 4338 C CA . GLU B 1 236 ? 20.812 23.453 1.022 1 95.81 236 GLU B CA 1
ATOM 4339 C C . GLU B 1 236 ? 20.422 22.75 2.318 1 95.81 236 GLU B C 1
ATOM 4341 O O . GLU B 1 236 ? 21.234 22.609 3.229 1 95.81 236 GLU B O 1
ATOM 4346 N N . VAL B 1 237 ? 19.25 22.344 2.363 1 95.75 237 VAL B N 1
ATOM 4347 C CA . VAL B 1 237 ? 18.703 21.766 3.58 1 95.75 237 VAL B CA 1
ATOM 4348 C C . VAL B 1 237 ? 19.344 20.391 3.824 1 95.75 237 VAL B C 1
ATOM 4350 O O . VAL B 1 237 ? 19.641 20.031 4.965 1 95.75 237 VAL B O 1
ATOM 4353 N N . TYR B 1 238 ? 19.531 19.594 2.838 1 96.81 238 TYR B N 1
ATOM 4354 C CA . TYR B 1 238 ? 20.078 18.25 2.994 1 96.81 238 TYR B CA 1
ATOM 4355 C C . TYR B 1 238 ? 21.609 18.281 2.977 1 96.81 238 TYR B C 1
ATOM 4357 O O . TYR B 1 238 ? 22.25 17.625 3.793 1 96.81 238 TYR B O 1
ATOM 4365 N N . GLY B 1 239 ? 22.188 19 2.035 1 97.5 239 GLY B N 1
ATOM 4366 C CA . GLY B 1 239 ? 23.625 19.219 1.987 1 97.5 239 GLY B CA 1
ATOM 4367 C C . GLY B 1 239 ? 24.359 18.125 1.237 1 97.5 239 GLY B C 1
ATOM 4368 O O . GLY B 1 239 ? 23.875 17 1.112 1 97.5 239 GLY B O 1
ATOM 4369 N N . GLU B 1 240 ? 25.578 18.406 0.848 1 96.88 240 GLU B N 1
ATOM 4370 C CA . GLU B 1 240 ? 26.406 17.516 0.062 1 96.88 240 GLU B CA 1
ATOM 4371 C C . GLU B 1 240 ? 26.891 16.328 0.898 1 96.88 240 GLU B C 1
ATOM 4373 O O . GLU B 1 240 ? 27.094 15.234 0.371 1 96.88 240 GLU B O 1
ATOM 4378 N N . ASN B 1 241 ? 27.016 16.578 2.117 1 97.12 241 ASN B N 1
ATOM 4379 C CA . ASN B 1 241 ? 27.438 15.477 2.984 1 97.12 241 ASN B CA 1
ATOM 4380 C C . ASN B 1 241 ? 26.375 14.391 3.074 1 97.12 241 ASN B C 1
ATOM 4382 O O . ASN B 1 241 ? 26.688 13.203 3.168 1 97.12 241 ASN B O 1
ATOM 4386 N N . TYR B 1 242 ? 25.172 14.844 3.158 1 97.38 242 TYR B N 1
ATOM 4387 C CA . TYR B 1 242 ? 24.078 13.883 3.135 1 97.38 242 TYR B CA 1
ATOM 4388 C C . TYR B 1 242 ? 24.109 13.039 1.862 1 97.38 242 TYR B C 1
ATOM 4390 O O . TYR B 1 242 ? 24 11.812 1.919 1 97.38 242 TYR B O 1
ATOM 4398 N N . LEU B 1 243 ? 24.234 13.719 0.702 1 97.31 243 LEU B N 1
ATOM 4399 C CA . LEU B 1 243 ? 24.328 13.047 -0.588 1 97.31 243 LEU B CA 1
ATOM 4400 C C . LEU B 1 243 ? 25.469 12.023 -0.586 1 97.31 243 LEU B C 1
ATOM 4402 O O . LEU B 1 243 ? 25.266 10.867 -0.963 1 97.31 243 LEU B O 1
ATOM 4406 N N . ALA B 1 244 ? 26.609 12.422 -0.097 1 97.25 244 ALA B N 1
ATOM 4407 C CA . ALA B 1 244 ? 27.797 11.562 -0.102 1 97.25 244 ALA B CA 1
ATOM 4408 C C . ALA B 1 244 ? 27.578 10.344 0.79 1 97.25 244 ALA B C 1
ATOM 4410 O O . ALA B 1 244 ? 27.969 9.227 0.425 1 97.25 244 ALA B O 1
ATOM 4411 N N . SER B 1 245 ? 27.062 10.602 1.93 1 96.25 245 SER B N 1
ATOM 4412 C CA . SER B 1 245 ? 26.828 9.523 2.883 1 96.25 245 SER B CA 1
ATOM 4413 C C . SER B 1 245 ? 25.828 8.508 2.332 1 96.25 245 SER B C 1
ATOM 4415 O O . SER B 1 245 ? 26.031 7.297 2.475 1 96.25 245 SER B O 1
ATOM 4417 N N . TYR B 1 246 ? 24.797 9.016 1.755 1 95.25 246 TYR B N 1
ATOM 4418 C CA . TYR B 1 246 ? 23.781 8.125 1.199 1 95.25 246 TYR B CA 1
ATOM 4419 C C . TYR B 1 246 ? 24.344 7.32 0.033 1 95.25 246 TYR B C 1
ATOM 4421 O O . TYR B 1 246 ? 24.078 6.125 -0.093 1 95.25 246 TYR B O 1
ATOM 4429 N N . LEU B 1 247 ? 25.094 7.977 -0.834 1 96.56 247 LEU B N 1
ATOM 4430 C CA . LEU B 1 247 ? 25.719 7.293 -1.961 1 96.56 247 LEU B CA 1
ATOM 4431 C C . LEU B 1 247 ? 26.656 6.195 -1.478 1 96.56 247 LEU B C 1
ATOM 4433 O O . LEU B 1 247 ? 26.719 5.113 -2.064 1 96.56 247 LEU B O 1
ATOM 4437 N N . LYS B 1 248 ? 27.359 6.469 -0.448 1 94.94 248 LYS B N 1
ATOM 4438 C CA . LYS B 1 248 ? 28.25 5.469 0.128 1 94.94 248 LYS B CA 1
ATOM 4439 C C . LYS B 1 248 ? 27.469 4.254 0.623 1 94.94 248 LYS B C 1
ATOM 4441 O O . LYS B 1 248 ? 27.891 3.113 0.432 1 94.94 248 LYS B O 1
ATOM 4446 N N . MET B 1 249 ? 26.391 4.566 1.266 1 93.19 249 MET B N 1
ATOM 4447 C CA . MET B 1 249 ? 25.531 3.496 1.753 1 93.19 249 MET B CA 1
ATOM 4448 C C . MET B 1 249 ? 25.031 2.635 0.598 1 93.19 249 MET B C 1
ATOM 4450 O O . MET B 1 249 ? 25.062 1.405 0.673 1 93.19 249 MET B O 1
ATOM 4454 N N . LEU B 1 250 ? 24.562 3.24 -0.515 1 94.25 250 LEU B N 1
ATOM 4455 C CA . LEU B 1 250 ? 24.031 2.523 -1.665 1 94.25 250 LEU B CA 1
ATOM 4456 C C . LEU B 1 250 ? 25.109 1.718 -2.363 1 94.25 250 LEU B C 1
ATOM 4458 O O . LEU B 1 250 ? 24.875 0.587 -2.795 1 94.25 250 LEU B O 1
ATOM 4462 N N . ASN B 1 251 ? 26.281 2.283 -2.438 1 92 251 ASN B N 1
ATOM 4463 C CA . ASN B 1 251 ? 27.375 1.61 -3.109 1 92 251 ASN B CA 1
ATOM 4464 C C . ASN B 1 251 ? 27.844 0.376 -2.338 1 92 251 ASN B C 1
ATOM 4466 O O . ASN B 1 251 ? 28.391 -0.558 -2.922 1 92 251 ASN B O 1
ATOM 4470 N N . GLY B 1 252 ? 27.562 0.353 -1.079 1 90.94 252 GLY B N 1
ATOM 4471 C CA . GLY B 1 252 ? 27.938 -0.789 -0.259 1 90.94 252 GLY B CA 1
ATOM 4472 C C . GLY B 1 252 ? 26.859 -1.86 -0.204 1 90.94 252 GLY B C 1
ATOM 4473 O O . GLY B 1 252 ? 27.094 -2.945 0.338 1 90.94 252 GLY B O 1
ATOM 4474 N N . LEU B 1 253 ? 25.781 -1.609 -0.832 1 90.88 253 LEU B N 1
ATOM 4475 C CA . LEU B 1 253 ? 24.625 -2.488 -0.714 1 90.88 253 LEU B CA 1
ATOM 4476 C C . LEU B 1 253 ? 24.906 -3.854 -1.33 1 90.88 253 LEU B C 1
ATOM 4478 O O . LEU B 1 253 ? 24.516 -4.883 -0.78 1 90.88 253 LEU B O 1
ATOM 4482 N N . ASP B 1 254 ? 25.609 -3.898 -2.447 1 90.38 254 ASP B N 1
ATOM 4483 C CA . ASP B 1 254 ? 25.891 -5.148 -3.146 1 90.38 254 ASP B CA 1
ATOM 4484 C C . ASP B 1 254 ? 26.641 -6.125 -2.242 1 90.38 254 ASP B C 1
ATOM 4486 O O . ASP B 1 254 ? 26.406 -7.332 -2.299 1 90.38 254 ASP B O 1
ATOM 4490 N N . GLN B 1 255 ? 27.469 -5.562 -1.382 1 90.88 255 GLN B N 1
ATOM 4491 C CA . GLN B 1 255 ? 28.266 -6.402 -0.501 1 90.88 255 GLN B CA 1
ATOM 4492 C C . GLN B 1 255 ? 27.438 -6.953 0.65 1 90.88 255 GLN B C 1
ATOM 4494 O O . GLN B 1 255 ? 27.734 -8.016 1.195 1 90.88 255 GLN B O 1
ATOM 4499 N N . ARG B 1 256 ? 26.422 -6.324 0.928 1 91.5 256 ARG B N 1
ATOM 4500 C CA . ARG B 1 256 ? 25.609 -6.723 2.066 1 91.5 256 ARG B CA 1
ATOM 4501 C C . ARG B 1 256 ? 24.484 -7.652 1.632 1 91.5 256 ARG B C 1
ATOM 4503 O O . ARG B 1 256 ? 23.875 -8.328 2.463 1 91.5 256 ARG B O 1
ATOM 4510 N N . CYS B 1 257 ? 24.172 -7.664 0.361 1 95.88 257 CYS B N 1
ATOM 4511 C CA . CYS B 1 257 ? 23.062 -8.453 -0.166 1 95.88 257 CYS B CA 1
ATOM 4512 C C . CYS B 1 257 ? 23.438 -9.93 -0.239 1 95.88 257 CYS B C 1
ATOM 4514 O O . CYS B 1 257 ? 24.578 -10.273 -0.522 1 95.88 257 CYS B O 1
ATOM 4516 N N . ASN B 1 258 ? 22.469 -10.781 0.025 1 97.31 258 ASN B N 1
ATOM 4517 C CA . ASN B 1 258 ? 22.656 -12.227 -0.106 1 97.31 258 ASN B CA 1
ATOM 4518 C C . ASN B 1 258 ? 22.797 -12.641 -1.566 1 97.31 258 ASN B C 1
ATOM 4520 O O . ASN B 1 258 ? 21.969 -12.266 -2.406 1 97.31 258 ASN B O 1
ATOM 4524 N N . LYS B 1 259 ? 23.75 -13.422 -1.904 1 96.56 259 LYS B N 1
ATOM 4525 C CA . LYS B 1 259 ? 24.031 -13.836 -3.277 1 96.56 259 LYS B CA 1
ATOM 4526 C C . LYS B 1 259 ? 23.25 -15.094 -3.637 1 96.56 259 LYS B C 1
ATOM 4528 O O . LYS B 1 259 ? 23.094 -15.43 -4.816 1 96.56 259 LYS B O 1
ATOM 4533 N N . ASP B 1 260 ? 22.797 -15.781 -2.59 1 98.12 260 ASP B N 1
ATOM 4534 C CA . ASP B 1 260 ? 22.062 -17.016 -2.83 1 98.12 260 ASP B CA 1
ATOM 4535 C C . ASP B 1 260 ? 20.578 -16.75 -3.078 1 98.12 260 ASP B C 1
ATOM 4537 O O . ASP B 1 260 ? 19.766 -16.828 -2.156 1 98.12 260 ASP B O 1
ATOM 4541 N N . LEU B 1 261 ? 20.234 -16.609 -4.352 1 98.44 261 LEU B N 1
ATOM 4542 C CA . LEU B 1 261 ? 18.875 -16.266 -4.738 1 98.44 261 LEU B CA 1
ATOM 4543 C C . LEU B 1 261 ? 17.938 -17.453 -4.512 1 98.44 261 LEU B C 1
ATOM 4545 O O . LEU B 1 261 ? 16.719 -17.297 -4.484 1 98.44 261 LEU B O 1
ATOM 4549 N N . SER B 1 262 ? 18.484 -18.672 -4.324 1 98.5 262 SER B N 1
ATOM 4550 C CA . SER B 1 262 ? 17.656 -19.859 -4.18 1 98.5 262 SER B CA 1
ATOM 4551 C C . SER B 1 262 ? 16.812 -19.812 -2.91 1 98.5 262 SER B C 1
ATOM 4553 O O . SER B 1 262 ? 15.773 -20.469 -2.82 1 98.5 262 SER B O 1
ATOM 4555 N N . LEU B 1 263 ? 17.25 -19.031 -1.95 1 98.56 263 LEU B N 1
ATOM 4556 C CA . LEU B 1 263 ? 16.469 -18.875 -0.728 1 98.56 263 LEU B CA 1
ATOM 4557 C C . LEU B 1 263 ? 15.094 -18.281 -1.031 1 98.56 263 LEU B C 1
ATOM 4559 O O . LEU B 1 263 ? 14.117 -18.578 -0.34 1 98.56 263 LEU B O 1
ATOM 4563 N N . VAL B 1 264 ? 15.039 -17.453 -2.039 1 98.88 264 VAL B N 1
ATOM 4564 C CA . VAL B 1 264 ? 13.781 -16.844 -2.457 1 98.88 264 VAL B CA 1
ATOM 4565 C C . VAL B 1 264 ? 13.047 -17.781 -3.41 1 98.88 264 VAL B C 1
ATOM 4567 O O . VAL B 1 264 ? 11.859 -18.047 -3.236 1 98.88 264 VAL B O 1
ATOM 4570 N N . THR B 1 265 ? 13.758 -18.344 -4.43 1 98.88 265 THR B N 1
ATOM 4571 C CA . THR B 1 265 ? 13.094 -19.141 -5.453 1 98.88 265 THR B CA 1
ATOM 4572 C C . THR B 1 265 ? 12.625 -20.484 -4.875 1 98.88 265 THR B C 1
ATOM 4574 O O . THR B 1 265 ? 11.625 -21.047 -5.324 1 98.88 265 THR B O 1
ATOM 4577 N N . ASP B 1 266 ? 13.266 -20.969 -3.795 1 98.69 266 ASP B N 1
ATOM 4578 C CA . ASP B 1 266 ? 12.789 -22.156 -3.113 1 98.69 266 ASP B CA 1
ATOM 4579 C C . ASP B 1 266 ? 11.438 -21.922 -2.445 1 98.69 266 ASP B C 1
ATOM 4581 O O . ASP B 1 266 ? 10.594 -22.812 -2.393 1 98.69 266 ASP B O 1
ATOM 4585 N N . CYS B 1 267 ? 11.297 -20.75 -1.912 1 98.69 267 CYS B N 1
ATOM 4586 C CA . CYS B 1 267 ? 10 -20.391 -1.357 1 98.69 267 CYS B CA 1
ATOM 4587 C C . CYS B 1 267 ? 8.922 -20.391 -2.439 1 98.69 267 CYS B C 1
ATOM 4589 O O . CYS B 1 267 ? 7.828 -20.906 -2.23 1 98.69 267 CYS B O 1
ATOM 4591 N N . MET B 1 268 ? 9.258 -19.797 -3.598 1 98.88 268 MET B N 1
ATOM 4592 C CA . MET B 1 268 ? 8.312 -19.75 -4.707 1 98.88 268 MET B CA 1
ATOM 4593 C C . MET B 1 268 ? 7.969 -21.156 -5.188 1 98.88 268 MET B C 1
ATOM 4595 O O . MET B 1 268 ? 6.797 -21.453 -5.426 1 98.88 268 MET B O 1
ATOM 4599 N N . GLU B 1 269 ? 8.977 -21.938 -5.324 1 98.75 269 GLU B N 1
ATOM 4600 C CA . GLU B 1 269 ? 8.766 -23.328 -5.75 1 98.75 269 GLU B CA 1
ATOM 4601 C C . GLU B 1 269 ? 7.879 -24.078 -4.758 1 98.75 269 GLU B C 1
ATOM 4603 O O . GLU B 1 269 ? 6.977 -24.812 -5.16 1 98.75 269 GLU B O 1
ATOM 4608 N N . HIS B 1 270 ? 8.141 -23.938 -3.467 1 98.56 270 HIS B N 1
ATOM 4609 C CA . HIS B 1 270 ? 7.297 -24.578 -2.463 1 98.56 270 HIS B CA 1
ATOM 4610 C C . HIS B 1 270 ? 5.844 -24.125 -2.592 1 98.56 270 HIS B C 1
ATOM 4612 O O . HIS B 1 270 ? 4.93 -24.953 -2.498 1 98.56 270 HIS B O 1
ATOM 4618 N N . ALA B 1 271 ? 5.664 -22.859 -2.793 1 98.69 271 ALA B N 1
ATOM 4619 C CA . ALA B 1 271 ? 4.312 -22.328 -2.951 1 98.69 271 ALA B CA 1
ATOM 4620 C C . ALA B 1 271 ? 3.611 -22.953 -4.152 1 98.69 271 ALA B C 1
ATOM 4622 O O . ALA B 1 271 ? 2.393 -23.141 -4.137 1 98.69 271 ALA B O 1
ATOM 4623 N N . LEU B 1 272 ? 4.367 -23.297 -5.145 1 98.69 272 LEU B N 1
ATOM 4624 C CA . LEU B 1 272 ? 3.816 -23.797 -6.398 1 98.69 272 LEU B CA 1
ATOM 4625 C C . LEU B 1 272 ? 3.604 -25.312 -6.328 1 98.69 272 LEU B C 1
ATOM 4627 O O . LEU B 1 272 ? 2.713 -25.844 -6.988 1 98.69 272 LEU B O 1
ATOM 4631 N N . THR B 1 273 ? 4.387 -26.016 -5.496 1 98.25 273 THR B N 1
ATOM 4632 C CA . THR B 1 273 ? 4.43 -27.469 -5.664 1 98.25 273 THR B CA 1
ATOM 4633 C C . THR B 1 273 ? 3.924 -28.172 -4.41 1 98.25 273 THR B C 1
ATOM 4635 O O . THR B 1 273 ? 3.615 -29.359 -4.441 1 98.25 273 THR B O 1
ATOM 4638 N N . SER B 1 274 ? 3.889 -27.453 -3.293 1 97.94 274 SER B N 1
ATOM 4639 C CA . SER B 1 274 ? 3.471 -28.078 -2.045 1 97.94 274 SER B CA 1
ATOM 4640 C C . SER B 1 274 ? 1.965 -28.328 -2.029 1 97.94 274 SER B C 1
ATOM 4642 O O . SER B 1 274 ? 1.191 -27.516 -2.535 1 97.94 274 SER B O 1
ATOM 4644 N N . CYS B 1 275 ? 1.507 -29.422 -1.397 1 97.12 275 CYS B N 1
ATOM 4645 C CA . CYS B 1 275 ? 0.087 -29.656 -1.151 1 97.12 275 CYS B CA 1
ATOM 4646 C C . CYS B 1 275 ? -0.465 -28.641 -0.158 1 97.12 275 CYS B C 1
ATOM 4648 O O . CYS B 1 275 ? -1.652 -28.312 -0.195 1 97.12 275 CYS B O 1
ATOM 4650 N N . HIS B 1 276 ? 0.471 -28.203 0.687 1 95.5 276 HIS B N 1
ATOM 4651 C CA . HIS B 1 276 ? 0.072 -27.266 1.732 1 95.5 276 HIS B CA 1
ATOM 4652 C C . HIS B 1 276 ? 0.997 -26.047 1.771 1 95.5 276 HIS B C 1
ATOM 4654 O O . HIS B 1 276 ? 1.734 -25.859 2.738 1 95.5 276 HIS B O 1
ATOM 4660 N N . PRO B 1 277 ? 0.873 -25.156 0.781 1 96.62 277 PRO B N 1
ATOM 4661 C CA . PRO B 1 277 ? 1.703 -23.953 0.778 1 96.62 277 PRO B CA 1
ATOM 4662 C C . PRO B 1 277 ? 1.321 -22.969 1.883 1 96.62 277 PRO B C 1
ATOM 4664 O O . PRO B 1 277 ? 0.21 -23.031 2.414 1 96.62 277 PRO B O 1
ATOM 4667 N N . ARG B 1 278 ? 2.279 -22.188 2.256 1 95.62 278 ARG B N 1
ATOM 4668 C CA . ARG B 1 278 ? 2.02 -21.125 3.217 1 95.62 278 ARG B CA 1
ATOM 4669 C C . ARG B 1 278 ? 1.371 -19.922 2.537 1 95.62 278 ARG B C 1
ATOM 4671 O O . ARG B 1 278 ? 1.353 -19.828 1.308 1 95.62 278 ARG B O 1
ATOM 4678 N N . THR B 1 279 ? 0.829 -19.062 3.385 1 96.25 279 THR B N 1
ATOM 4679 C CA . THR B 1 279 ? 0.25 -17.828 2.852 1 96.25 279 THR B CA 1
ATOM 4680 C C . THR B 1 279 ? 1.327 -16.766 2.648 1 96.25 279 THR B C 1
ATOM 4682 O O . THR B 1 279 ? 1.171 -15.867 1.821 1 96.25 279 THR B O 1
ATOM 4685 N N . ARG B 1 280 ? 2.35 -16.859 3.459 1 97.38 280 ARG B N 1
ATOM 4686 C CA . ARG B 1 280 ? 3.445 -15.891 3.406 1 97.38 280 ARG B CA 1
ATOM 4687 C C . ARG B 1 280 ? 4.785 -16.578 3.654 1 97.38 280 ARG B C 1
ATOM 4689 O O . ARG B 1 280 ? 4.891 -17.453 4.512 1 97.38 280 ARG B O 1
ATOM 4696 N N . TYR B 1 281 ? 5.746 -16.234 2.85 1 98 281 TYR B N 1
ATOM 4697 C CA . TYR B 1 281 ? 7.121 -16.703 2.994 1 98 281 TYR B CA 1
ATOM 4698 C C . TYR B 1 281 ? 8.07 -15.539 3.236 1 98 281 TYR B C 1
ATOM 4700 O O . TYR B 1 281 ? 8.125 -14.602 2.439 1 98 281 TYR B O 1
ATOM 4708 N N . SER B 1 282 ? 8.742 -15.539 4.328 1 97.81 282 SER B N 1
ATOM 4709 C CA . SER B 1 282 ? 9.852 -14.609 4.543 1 97.81 282 SER B CA 1
ATOM 4710 C C . SER B 1 282 ? 11.172 -15.219 4.094 1 97.81 282 SER B C 1
ATOM 4712 O O . SER B 1 282 ? 11.68 -16.156 4.719 1 97.81 282 SER B O 1
ATOM 4714 N N . ALA B 1 283 ? 11.727 -14.695 3.072 1 98.31 283 ALA B N 1
ATOM 4715 C CA . ALA B 1 283 ? 12.898 -15.312 2.465 1 98.31 283 ALA B CA 1
ATOM 4716 C C . ALA B 1 283 ? 14.172 -14.547 2.818 1 98.31 283 ALA B C 1
ATOM 4718 O O . ALA B 1 283 ? 14.305 -13.367 2.488 1 98.31 283 ALA B O 1
ATOM 4719 N N . GLY B 1 284 ? 15.133 -15.211 3.41 1 97.62 284 GLY B N 1
ATOM 4720 C CA . GLY B 1 284 ? 16.359 -14.617 3.896 1 97.62 284 GLY B CA 1
ATOM 4721 C C . GLY B 1 284 ? 16.391 -14.453 5.406 1 97.62 284 GLY B C 1
ATOM 4722 O O . GLY B 1 284 ? 15.359 -14.219 6.031 1 97.62 284 GLY B O 1
ATOM 4723 N N . TRP B 1 285 ? 17.594 -14.562 6.027 1 96.44 285 TRP B N 1
ATOM 4724 C CA . TRP B 1 285 ? 17.734 -14.461 7.477 1 96.44 285 TRP B CA 1
ATOM 4725 C C . TRP B 1 285 ? 17.328 -13.07 7.965 1 96.44 285 TRP B C 1
ATOM 4727 O O . TRP B 1 285 ? 16.75 -12.93 9.039 1 96.44 285 TRP B O 1
ATOM 4737 N N . ASP B 1 286 ? 17.703 -12.094 7.211 1 96.94 286 ASP B N 1
ATOM 4738 C CA . ASP B 1 286 ? 17.359 -10.727 7.602 1 96.94 286 ASP B CA 1
ATOM 4739 C C . ASP B 1 286 ? 15.852 -10.523 7.598 1 96.94 286 ASP B C 1
ATOM 4741 O O . ASP B 1 286 ? 15.305 -9.883 8.5 1 96.94 286 ASP B O 1
ATOM 4745 N N . ALA B 1 287 ? 15.164 -11.094 6.555 1 98.12 287 ALA B N 1
ATOM 4746 C CA . ALA B 1 287 ? 13.711 -11 6.48 1 98.12 287 ALA B CA 1
ATOM 4747 C C . ALA B 1 287 ? 13.055 -11.68 7.68 1 98.12 287 ALA B C 1
ATOM 4749 O O . ALA B 1 287 ? 12.18 -11.109 8.328 1 98.12 287 ALA B O 1
ATOM 4750 N N . LYS B 1 288 ? 13.531 -12.859 8.031 1 96.94 288 LYS B N 1
ATOM 4751 C CA . LYS B 1 288 ? 12.891 -13.719 9.023 1 96.94 288 LYS B CA 1
ATOM 4752 C C . LYS B 1 288 ? 13.172 -13.219 10.438 1 96.94 288 LYS B C 1
ATOM 4754 O O . LYS B 1 288 ? 12.289 -13.242 11.297 1 96.94 288 LYS B O 1
ATOM 4759 N N . PHE B 1 289 ? 14.375 -12.766 10.672 1 97.06 289 PHE B N 1
ATOM 4760 C CA . PHE B 1 289 ? 14.781 -12.609 12.062 1 97.06 289 PHE B CA 1
ATOM 4761 C C . PHE B 1 289 ? 14.945 -11.133 12.414 1 97.06 289 PHE B C 1
ATOM 4763 O O . PHE B 1 289 ? 15.031 -10.781 13.594 1 97.06 289 PHE B O 1
ATOM 4770 N N . PHE B 1 290 ? 14.992 -10.281 11.438 1 96.94 290 PHE B N 1
ATOM 4771 C CA . PHE B 1 290 ? 15.172 -8.867 11.727 1 96.94 290 PHE B CA 1
ATOM 4772 C C . PHE B 1 290 ? 13.938 -8.07 11.32 1 96.94 290 PHE B C 1
ATOM 4774 O O . PHE B 1 290 ? 13.258 -7.488 12.172 1 96.94 290 PHE B O 1
ATOM 4781 N N . TYR B 1 291 ? 13.57 -8.164 10.078 1 97.44 291 TYR B N 1
ATOM 4782 C CA . TYR B 1 291 ? 12.539 -7.266 9.578 1 97.44 291 TYR B CA 1
ATOM 4783 C C . TYR B 1 291 ? 11.148 -7.746 9.969 1 97.44 291 TYR B C 1
ATOM 4785 O O . TYR B 1 291 ? 10.266 -6.941 10.273 1 97.44 291 TYR B O 1
ATOM 4793 N N . LEU B 1 292 ? 10.906 -9.047 9.938 1 97.06 292 LEU B N 1
ATOM 4794 C CA . LEU B 1 292 ? 9.602 -9.562 10.328 1 97.06 292 LEU B CA 1
ATOM 4795 C C . LEU B 1 292 ? 9.305 -9.234 11.789 1 97.06 292 LEU B C 1
ATOM 4797 O O . LEU B 1 292 ? 8.273 -8.625 12.094 1 97.06 292 LEU B O 1
ATOM 4801 N N . PRO B 1 293 ? 10.211 -9.5 12.773 1 96.69 293 PRO B N 1
ATOM 4802 C CA . PRO B 1 293 ? 9.945 -9.086 14.156 1 96.69 293 PRO B CA 1
ATOM 4803 C C . PRO B 1 293 ? 9.805 -7.574 14.305 1 96.69 293 PRO B C 1
ATOM 4805 O O . PRO B 1 293 ? 8.953 -7.102 15.062 1 96.69 293 PRO B O 1
ATOM 4808 N N . MET B 1 294 ? 10.617 -6.867 13.57 1 96.81 294 MET B N 1
ATOM 4809 C CA . MET B 1 294 ? 10.578 -5.406 13.633 1 96.81 294 MET B CA 1
ATOM 4810 C C . MET B 1 294 ? 9.219 -4.879 13.203 1 96.81 294 MET B C 1
ATOM 4812 O O . MET B 1 294 ? 8.734 -3.877 13.734 1 96.81 294 MET B O 1
ATOM 4816 N N . SER B 1 295 ? 8.57 -5.543 12.25 1 96.62 295 SER B N 1
ATOM 4817 C CA . SER B 1 295 ? 7.285 -5.094 11.719 1 96.62 295 SER B CA 1
ATOM 4818 C C . SER B 1 295 ? 6.188 -5.215 12.773 1 96.62 295 SER B C 1
ATOM 4820 O O . SER B 1 295 ? 5.109 -4.633 12.625 1 96.62 295 SER B O 1
ATOM 4822 N N . TYR B 1 296 ? 6.465 -5.867 13.898 1 94.88 296 TYR B N 1
ATOM 4823 C CA . TYR B 1 296 ? 5.469 -6.039 14.953 1 94.88 296 TYR B CA 1
ATOM 4824 C C . TYR B 1 296 ? 5.777 -5.145 16.141 1 94.88 296 TYR B C 1
ATOM 4826 O O . TYR B 1 296 ? 5.027 -5.125 17.125 1 94.88 296 TYR B O 1
ATOM 4834 N N . LEU B 1 297 ? 6.848 -4.414 16.078 1 95.19 297 LEU B N 1
ATOM 4835 C CA . LEU B 1 297 ? 7.23 -3.533 17.188 1 95.19 297 LEU B CA 1
ATOM 4836 C C . LEU B 1 297 ? 6.426 -2.238 17.141 1 95.19 297 LEU B C 1
ATOM 4838 O O . LEU B 1 297 ? 5.934 -1.835 16.094 1 95.19 297 LEU B O 1
ATOM 4842 N N . PRO B 1 298 ? 6.375 -1.644 18.312 1 92.69 298 PRO B N 1
ATOM 4843 C CA . PRO B 1 298 ? 5.777 -0.305 18.312 1 92.69 298 PRO B CA 1
ATOM 4844 C C . PRO B 1 298 ? 6.52 0.667 17.391 1 92.69 298 PRO B C 1
ATOM 4846 O O . PRO B 1 298 ? 7.742 0.599 17.266 1 92.69 298 PRO B O 1
ATOM 4849 N N . THR B 1 299 ? 5.762 1.557 16.844 1 94.56 299 THR B N 1
ATOM 4850 C CA . THR B 1 299 ? 6.27 2.479 15.836 1 94.56 299 THR B CA 1
ATOM 4851 C C . THR B 1 299 ? 7.473 3.252 16.359 1 94.56 299 THR B C 1
ATOM 4853 O O . THR B 1 299 ? 8.453 3.453 15.641 1 94.56 299 THR B O 1
ATOM 4856 N N . PHE B 1 300 ? 7.465 3.703 17.594 1 93.06 300 PHE B N 1
ATOM 4857 C CA . PHE B 1 300 ? 8.539 4.535 18.125 1 93.06 300 PHE B CA 1
ATOM 4858 C C . PHE B 1 300 ? 9.844 3.756 18.188 1 93.06 300 PHE B C 1
ATOM 4860 O O . PHE B 1 300 ? 10.922 4.324 18 1 93.06 300 PHE B O 1
ATOM 4867 N N . LEU B 1 301 ? 9.781 2.395 18.391 1 95.62 301 LEU B N 1
ATOM 4868 C CA . LEU B 1 301 ? 10.984 1.568 18.406 1 95.62 301 LEU B CA 1
ATOM 4869 C C . LEU B 1 301 ? 11.523 1.362 17 1 95.62 301 LEU B C 1
ATOM 4871 O O . LEU B 1 301 ? 12.734 1.392 16.781 1 95.62 301 LEU B O 1
ATOM 4875 N N . VAL B 1 302 ? 10.602 1.186 16.078 1 97.12 302 VAL B N 1
ATOM 4876 C CA . VAL B 1 302 ? 11 1.034 14.688 1 97.12 302 VAL B CA 1
ATOM 4877 C C . VAL B 1 302 ? 11.672 2.314 14.195 1 97.12 302 VAL B C 1
ATOM 4879 O O . VAL B 1 302 ? 12.727 2.264 13.562 1 97.12 302 VAL B O 1
ATOM 4882 N N . ASP B 1 303 ? 11.086 3.449 14.555 1 97 303 ASP B N 1
ATOM 4883 C CA . ASP B 1 303 ? 11.664 4.738 14.172 1 97 303 ASP B CA 1
ATOM 4884 C C . ASP B 1 303 ? 13.055 4.914 14.773 1 97 303 ASP B C 1
ATOM 4886 O O . ASP B 1 303 ? 13.977 5.371 14.086 1 97 303 ASP B O 1
ATOM 4890 N N . ALA B 1 304 ? 13.211 4.535 16.016 1 96.38 304 ALA B N 1
ATOM 4891 C CA . ALA B 1 304 ? 14.5 4.676 16.688 1 96.38 304 ALA B CA 1
ATOM 4892 C C . ALA B 1 304 ? 15.586 3.885 15.969 1 96.38 304 ALA B C 1
ATOM 4894 O O . ALA B 1 304 ? 16.703 4.363 15.805 1 96.38 304 ALA B O 1
ATOM 4895 N N . LEU B 1 305 ? 15.266 2.736 15.57 1 95.62 305 LEU B N 1
ATOM 4896 C CA . LEU B 1 305 ? 16.234 1.894 14.859 1 95.62 305 LEU B CA 1
ATOM 4897 C C . LEU B 1 305 ? 16.625 2.518 13.523 1 95.62 305 LEU B C 1
ATOM 4899 O O . LEU B 1 305 ? 17.797 2.529 13.164 1 95.62 305 LEU B O 1
ATOM 4903 N N . PHE B 1 306 ? 15.664 3.09 12.844 1 94.62 306 PHE B N 1
ATOM 4904 C CA . PHE B 1 306 ? 15.953 3.693 11.555 1 94.62 306 PHE B CA 1
ATOM 4905 C C . PHE B 1 306 ? 16.719 5 11.719 1 94.62 306 PHE B C 1
ATOM 4907 O O . PHE B 1 306 ? 17.578 5.328 10.906 1 94.62 306 PHE B O 1
ATOM 4914 N N . TYR B 1 307 ? 16.406 5.758 12.773 1 94.31 307 TYR B N 1
ATOM 4915 C CA . TYR B 1 307 ? 17.141 6.984 13.055 1 94.31 307 TYR B CA 1
ATOM 4916 C C . TYR B 1 307 ? 18.609 6.684 13.32 1 94.31 307 TYR B C 1
ATOM 4918 O O . TYR B 1 307 ? 19.5 7.449 12.914 1 94.31 307 TYR B O 1
ATOM 4926 N N . TRP B 1 308 ? 18.859 5.582 13.898 1 92.81 308 TRP B N 1
ATOM 4927 C CA . TRP B 1 308 ? 20.219 5.207 14.281 1 92.81 308 TRP B CA 1
ATOM 4928 C C . TRP B 1 308 ? 21.047 4.883 13.047 1 92.81 308 TRP B C 1
ATOM 4930 O O . TRP B 1 308 ? 22.266 5.098 13.031 1 92.81 308 TRP B O 1
ATOM 4940 N N . THR B 1 309 ? 20.484 4.457 12 1 88.69 309 THR B N 1
ATOM 4941 C CA . THR B 1 309 ? 21.234 3.947 10.859 1 88.69 309 THR B CA 1
ATOM 4942 C C . THR B 1 309 ? 21.188 4.93 9.695 1 88.69 309 THR B C 1
ATOM 4944 O O . THR B 1 309 ? 21.891 4.762 8.695 1 88.69 309 THR B O 1
ATOM 4947 N N . SER B 1 310 ? 20.422 5.949 9.812 1 91.75 310 SER B N 1
ATOM 4948 C CA . SER B 1 310 ? 20.203 6.84 8.68 1 91.75 310 SER B CA 1
ATOM 4949 C C . SER B 1 310 ? 21.125 8.062 8.742 1 91.75 310 SER B C 1
ATOM 4951 O O . SER B 1 310 ? 21.391 8.578 9.828 1 91.75 310 SER B O 1
ATOM 4953 N N . PRO B 1 311 ? 21.547 8.477 7.543 1 93.12 311 PRO B N 1
ATOM 4954 C CA . PRO B 1 311 ? 22.266 9.758 7.527 1 93.12 311 PRO B CA 1
ATOM 4955 C C . PRO B 1 311 ? 21.359 10.938 7.91 1 93.12 311 PRO B C 1
ATOM 4957 O O . PRO B 1 311 ? 20.141 10.883 7.684 1 93.12 311 PRO B O 1
ATOM 4960 N N . LYS B 1 312 ? 22 11.984 8.406 1 95.12 312 LYS B N 1
ATOM 4961 C CA . LYS B 1 312 ? 21.266 13.172 8.82 1 95.12 312 LYS B CA 1
ATOM 4962 C C . LYS B 1 312 ? 21.484 14.328 7.848 1 95.12 312 LYS B C 1
ATOM 4964 O O . LYS B 1 312 ? 22.609 14.562 7.402 1 95.12 312 LYS B O 1
ATOM 4969 N N . PRO B 1 313 ? 20.391 15.031 7.52 1 96.81 313 PRO B N 1
ATOM 4970 C CA . PRO B 1 313 ? 20.562 16.219 6.672 1 96.81 313 PRO B CA 1
ATOM 4971 C C . PRO B 1 313 ? 21.391 17.312 7.336 1 96.81 313 PRO B C 1
ATOM 4973 O O . PRO B 1 313 ? 21.516 17.344 8.562 1 96.81 313 PRO B O 1
ATOM 4976 N N . GLU B 1 314 ? 21.891 18.156 6.508 1 95.94 314 GLU B N 1
ATOM 4977 C CA . GLU B 1 314 ? 22.797 19.203 6.969 1 95.94 314 GLU B CA 1
ATOM 4978 C C . GLU B 1 314 ? 22.094 20.141 7.953 1 95.94 314 GLU B C 1
ATOM 4980 O O . GLU B 1 314 ? 22.688 20.547 8.953 1 95.94 314 GLU B O 1
ATOM 4985 N N . LYS B 1 315 ? 20.859 20.438 7.695 1 95.31 315 LYS B N 1
ATOM 4986 C CA . LYS B 1 315 ? 20.156 21.406 8.531 1 95.31 315 LYS B CA 1
ATOM 4987 C C . LYS B 1 315 ? 19.219 20.703 9.508 1 95.31 315 LYS B C 1
ATOM 4989 O O . LYS B 1 315 ? 18.18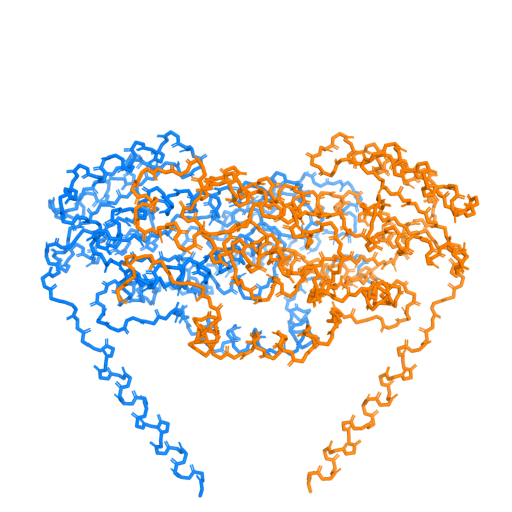8 21.266 9.898 1 95.31 315 LYS B O 1
ATOM 4994 N N . ALA B 1 316 ? 19.547 19.5 9.828 1 94.94 316 ALA B N 1
ATOM 4995 C CA . ALA B 1 316 ? 18.766 18.781 10.828 1 94.94 316 ALA B CA 1
ATOM 4996 C C . ALA B 1 316 ? 18.781 19.5 12.172 1 94.94 316 ALA B C 1
ATOM 4998 O O . ALA B 1 316 ? 19.812 20.047 12.586 1 94.94 316 ALA B O 1
ATOM 4999 N N . LEU B 1 317 ? 17.734 19.484 12.828 1 91.69 317 LEU B N 1
ATOM 5000 C CA . LEU B 1 317 ? 17.609 20.141 14.125 1 91.69 317 LEU B CA 1
ATOM 5001 C C . LEU B 1 317 ? 18.031 19.203 15.25 1 91.69 317 LEU B C 1
ATOM 5003 O O . LEU B 1 317 ? 17.906 17.984 15.141 1 91.69 317 LEU B O 1
#

Foldseek 3Di:
DVVVVVVVVVVVVVVVVVQLPAWDPPQLLAEEEEEACLDFLNVVLQQVSQVVNHQYEYEHQDPVSQVVSPVNGDPSYHYDYADLLDLVRLLVSLVVVCVVSPQLFHAEYEYDWAAQFAWAAQLLDDPCSQVVRLSTLPVSSVSNCVSRVVRNLSNLHEYEREAALLLLDPLTDTNRSVNSVNSVVVQVVVQVVSVVSNYHYAYEHEYFAQDPRLQLVVNLVSLVVSLVPGDPVVCQFQDPVLNVVVSVVSNCSNVVHHHPSCQRSVLVVSRGIRPDHDRYHYGDPCSPPPSVVLSVDDPVVNVVVSVVVHDDGPNHD/DVVVVVVVVVVVVVVVVVQLPAWDPPQLLAEEEEEACLDFLNVVLQQVSQVVNHQYEYEHQDPVSQVVSPVNGDPSYHYDYADLLDLVRLLVSLVVVCVVSPQLFHAEYEYDWAAQFAWAAQLLDDPCSQVVRLSTLPVSSVSSCVSRVVRNLSNLHEYEREAALLLLPPLTDTNRSVNSVNSVVVQVVVQVVSVVSNYHYAYEHEYFAQDPRLQLVVNLVSLVVSLVPGDPVVCQFQDPVLNVVVSVVSNCSNVVHHHPSCQRSVLVVSRGIRPDHDRYHYGDPCSPPPSVVLSVDDPVVNVVVSVVVHDGGPNHD

Secondary structure (DSSP, 8-state):
-HHHHHHHHHHHHHHHHHHHT-B-S-GGG-EEEES--SSHHHHHHHHHHHHTT-EEEEEESSHHHHHHHHHTS-TTEEEEE--TT-HHHHHHHHHHHHHHHGGG--SEEEE-------BS-GGG--HHHHHHHHIIIIIIHHHHHHHHHHHHHHHT-EEEEE--GGGT---SSBHHHHHHHHHHHHHHHHHHHHHTTT-EEEEEEE-SBSSGGG-HHHHHHHHHHHHHHS-HHHHHHH-HHHHHHHHHHHHTHHHHSB--THHHHHHHHHHHHBSS--SEEEESHHIIIIIHHHTTS-HHHHHHHHHHHS---TT--/-HHHHHHHHHHHHHHHHHHHH-B-S-GGG-EEEES--SSHHHHHHHHHHHHTT-EEEEEESSHHHHHHHHHTS-TT-EEEE--TT-HHHHHHHHHHHHHHHGGG--SEEEE-------BS-GGG--HHHHHHHHIIIIIIHHHHHHHHHHHHHHHT-EEEEE--GGGT---SSBHHHHHHHHHHHHHHHHHHHHHTTT-EEEEEEE-SBSSGGG-HHHHHHHHHHHHHHS-HHHHHHH-HHHHHHHHHHHHTHHHHSBS-THHHHHHHHHHHHBSS--SEEEESHHIIIIIHHHTTS-HHHHHHHHHHHS---TT--

pLDDT: mean 96.6, std 3.11, range [74.0, 99.0]

InterPro domains:
  IPR002347 Short-chain dehydrogenase/reductase SDR [PF00106] (30-216)
  IPR002347 Short-chain dehydrogenase/reductase SDR [PR00080] (104-115)
  IPR002347 Short-chain dehydrogenase/reductase SDR [PR00080] (157-165)
  IPR002347 Short-chain dehydrogenase/reductase SDR [PR00080] (176-195)
  IPR002347 Short-chain dehydrogenase/reductase SDR [PR00081] (31-48)
  IPR002347 Short-chain dehydrogenase/reductase SDR [PR00081] (104-115)
  IPR002347 Short-chain dehydrogenase/reductase SDR [PR00081] (151-167)
  IPR002347 Short-chain dehydrogenase/reductase SDR [PR00081] (176-195)
  IPR002347 Short-chain dehydrogenase/reductase SDR [PR00081] (197-214)
  IPR020904 Short-chain dehydrogenase/reductase, conserved site [PS00061] (163-191)
  IPR036291 NAD(P)-binding domain superfamily [SSF51735] (28-308)